Protein AF-0000000069362277 (afdb_homodimer)

Radius of gyration: 25.45 Å; Cα contacts (8 Å, |Δi|>4): 1214; chains: 2; bounding box: 56×73×60 Å

Structure (mmCIF, N/CA/C/O backbone):
data_AF-0000000069362277-model_v1
#
loop_
_entity.id
_entity.type
_entity.pdbx_description
1 polymer 'Disease resistance R13L4/SHOC-2-like LRR domain-containing protein'
#
loop_
_atom_site.group_PDB
_atom_site.id
_atom_site.type_symbol
_atom_site.label_atom_id
_atom_site.label_alt_id
_atom_site.label_comp_id
_atom_site.label_asym_id
_atom_site.label_entity_id
_atom_site.label_seq_id
_atom_site.pdbx_PDB_ins_code
_atom_site.Cartn_x
_atom_site.Cartn_y
_atom_site.Cartn_z
_atom_site.occupancy
_atom_site.B_iso_or_equiv
_atom_site.auth_seq_id
_atom_site.auth_comp_id
_atom_site.auth_asym_id
_atom_site.auth_atom_id
_atom_site.pdbx_PDB_model_num
ATOM 1 N N . MET A 1 1 ? -21.281 -2.34 22.016 1 21.88 1 MET A N 1
ATOM 2 C CA . MET A 1 1 ? -20.594 -3.521 21.5 1 21.88 1 MET A CA 1
ATOM 3 C C . MET A 1 1 ? -19.359 -3.129 20.703 1 21.88 1 MET A C 1
ATOM 5 O O . MET A 1 1 ? -19.438 -2.414 19.703 1 21.88 1 MET A O 1
ATOM 9 N N . GLY A 1 2 ? -18.25 -2.812 21.375 1 29.53 2 GLY A N 1
ATOM 10 C CA . GLY A 1 2 ? -17.141 -1.886 21.219 1 29.53 2 GLY A CA 1
ATOM 11 C C . GLY A 1 2 ? -16.266 -2.188 20.016 1 29.53 2 GLY A C 1
ATOM 12 O O . GLY A 1 2 ? -16.297 -3.297 19.484 1 29.53 2 GLY A O 1
ATOM 13 N N . LEU A 1 3 ? -16 -1.155 19.094 1 34.66 3 LEU A N 1
ATOM 14 C CA . LEU A 1 3 ? -15.125 -0.821 17.984 1 34.66 3 LEU A CA 1
ATOM 15 C C . LEU A 1 3 ? -13.859 -1.675 18.016 1 34.66 3 LEU A C 1
ATOM 17 O O . LEU A 1 3 ? -13.5 -2.223 19.062 1 34.66 3 LEU A O 1
ATOM 21 N N . ALA A 1 4 ? -13.156 -2.002 16.797 1 45.31 4 ALA A N 1
ATOM 22 C CA . ALA A 1 4 ? -11.891 -2.711 16.625 1 45.31 4 ALA A CA 1
ATOM 23 C C . ALA A 1 4 ? -10.961 -2.465 17.812 1 45.31 4 ALA A C 1
ATOM 25 O O . ALA A 1 4 ? -10.977 -1.385 18.406 1 45.31 4 ALA A O 1
ATOM 26 N N . GLY A 1 5 ? -10.734 -3.43 18.703 1 48.62 5 GLY A N 1
ATOM 27 C CA . GLY A 1 5 ? -9.781 -3.498 19.797 1 48.62 5 GLY A CA 1
ATOM 28 C C . GLY A 1 5 ? -8.578 -2.6 19.594 1 48.62 5 GLY A C 1
ATOM 29 O O . GLY A 1 5 ? -8.297 -2.168 18.484 1 48.62 5 GLY A O 1
ATOM 30 N N . PRO A 1 6 ? -8.25 -1.87 20.719 1 53.78 6 PRO A N 1
ATOM 31 C CA . PRO A 1 6 ? -7.039 -1.055 20.812 1 53.78 6 PRO A CA 1
ATOM 32 C C . PRO A 1 6 ? -5.809 -1.763 20.25 1 53.78 6 PRO A C 1
ATOM 34 O O . PRO A 1 6 ? -5.734 -2.994 20.281 1 53.78 6 PRO A O 1
ATOM 37 N N . LEU A 1 7 ? -5.242 -1.066 19.141 1 64.19 7 LEU A N 1
ATOM 38 C CA . LEU A 1 7 ? -3.854 -1.437 18.891 1 64.19 7 LEU A CA 1
ATOM 39 C C . LEU A 1 7 ? -3.127 -1.749 20.188 1 64.19 7 LEU A C 1
ATOM 41 O O . LEU A 1 7 ? -2.031 -2.314 20.172 1 64.19 7 LEU A O 1
ATOM 45 N N . ASP A 1 8 ? -3.918 -1.496 21.266 1 64.25 8 ASP A N 1
ATOM 46 C CA . ASP A 1 8 ? -3.297 -1.632 22.578 1 64.25 8 ASP A CA 1
ATOM 47 C C . ASP A 1 8 ? -2.941 -3.088 22.875 1 64.25 8 ASP A C 1
ATOM 49 O O . ASP A 1 8 ? -2.059 -3.365 23.688 1 64.25 8 ASP A O 1
ATOM 53 N N . ALA A 1 9 ? -3.598 -3.908 22.094 1 62.31 9 ALA A N 1
ATOM 54 C CA . ALA A 1 9 ? -3.357 -5.324 22.375 1 62.31 9 ALA A CA 1
ATOM 55 C C . ALA A 1 9 ? -2.078 -5.805 21.688 1 62.31 9 ALA A C 1
ATOM 57 O O . ALA A 1 9 ? -1.522 -6.84 22.062 1 62.31 9 ALA A O 1
ATOM 58 N N . LEU A 1 10 ? -1.657 -4.93 20.781 1 66.69 10 LEU A N 1
ATOM 59 C CA . LEU A 1 10 ? -0.435 -5.312 20.078 1 66.69 10 LEU A CA 1
ATOM 60 C C . LEU A 1 10 ? 0.798 -4.852 20.844 1 66.69 10 LEU A C 1
ATOM 62 O O . LEU A 1 10 ? 0.874 -3.695 21.266 1 66.69 10 LEU A O 1
ATOM 66 N N . ASP A 1 11 ? 1.56 -5.848 21.25 1 71.25 11 ASP A N 1
ATOM 67 C CA . ASP A 1 11 ? 2.844 -5.508 21.859 1 71.25 11 ASP A CA 1
ATOM 68 C C . ASP A 1 11 ? 3.898 -5.23 20.781 1 71.25 11 ASP A C 1
ATOM 70 O O . ASP A 1 11 ? 4.555 -6.156 20.297 1 71.25 11 ASP A O 1
ATOM 74 N N . PHE A 1 12 ? 4.133 -4.008 20.5 1 76.75 12 PHE A N 1
ATOM 75 C CA . PHE A 1 12 ? 5.074 -3.613 19.453 1 76.75 12 PHE A CA 1
ATOM 76 C C . PHE A 1 12 ? 6.512 -3.822 19.906 1 76.75 12 PHE A C 1
ATOM 78 O O . PHE A 1 12 ? 7.434 -3.816 19.094 1 76.75 12 PHE A O 1
ATOM 85 N N . SER A 1 13 ? 6.641 -4.129 21.203 1 73.5 13 SER A N 1
ATOM 86 C CA . SER A 1 13 ? 7.984 -4.277 21.734 1 73.5 13 SER A CA 1
ATOM 87 C C . SER A 1 13 ? 8.68 -5.504 21.156 1 73.5 13 SER A C 1
ATOM 89 O O . SER A 1 13 ? 9.914 -5.594 21.172 1 73.5 13 SER A O 1
ATOM 91 N N . THR A 1 14 ? 7.883 -6.375 20.562 1 73.81 14 THR A N 1
ATOM 92 C CA . THR A 1 14 ? 8.461 -7.598 20.016 1 73.81 14 THR A CA 1
ATOM 93 C C . THR A 1 14 ? 8.742 -7.441 18.516 1 73.81 14 THR A C 1
ATOM 95 O O . THR A 1 14 ? 9.328 -8.328 17.891 1 73.81 14 THR A O 1
ATOM 98 N N . LEU A 1 15 ? 8.438 -6.211 18.078 1 77.62 15 LEU A N 1
ATOM 99 C CA . LEU A 1 15 ? 8.539 -6 16.641 1 77.62 15 LEU A CA 1
ATOM 100 C C . LEU A 1 15 ? 9.539 -4.891 16.328 1 77.62 15 LEU A C 1
ATOM 102 O O . LEU A 1 15 ? 9.359 -4.148 15.352 1 77.62 15 LEU A O 1
ATOM 106 N N . GLY A 1 16 ? 10.531 -4.809 17.125 1 80.88 16 GLY A N 1
ATOM 107 C CA . GLY A 1 16 ? 11.484 -3.715 17.031 1 80.88 16 GLY A CA 1
ATOM 108 C C . GLY A 1 16 ? 12.258 -3.721 15.719 1 80.88 16 GLY A C 1
ATOM 109 O O . GLY A 1 16 ? 12.867 -2.713 15.352 1 80.88 16 GLY A O 1
ATOM 110 N N . SER A 1 17 ? 12.203 -4.883 14.961 1 84.25 17 SER A N 1
ATOM 111 C CA . SER A 1 17 ? 12.984 -4.977 13.734 1 84.25 17 SER A CA 1
ATOM 112 C C . SER A 1 17 ? 12.141 -4.633 12.508 1 84.25 17 SER A C 1
ATOM 114 O O . SER A 1 17 ? 12.648 -4.598 11.383 1 84.25 17 SER A O 1
ATOM 116 N N . LEU A 1 18 ? 10.898 -4.262 12.742 1 89.06 18 LEU A N 1
ATOM 117 C CA . LEU A 1 18 ? 10.023 -3.938 11.625 1 89.06 18 LEU A CA 1
ATOM 118 C C . LEU A 1 18 ? 10.508 -2.689 10.898 1 89.06 18 LEU A C 1
ATOM 120 O O . LEU A 1 18 ? 10.922 -1.719 11.531 1 89.06 18 LEU A O 1
ATOM 124 N N . LEU A 1 19 ? 10.414 -2.799 9.602 1 92.5 19 LEU A N 1
ATOM 125 C CA . LEU A 1 19 ? 10.789 -1.648 8.789 1 92.5 19 LEU A CA 1
ATOM 126 C C . LEU A 1 19 ? 9.555 -0.913 8.273 1 92.5 19 LEU A C 1
ATOM 128 O O . LEU A 1 19 ? 9.594 0.304 8.078 1 92.5 19 LEU A O 1
ATOM 132 N N . ARG A 1 20 ? 8.547 -1.72 8.094 1 93.25 20 ARG A N 1
ATOM 133 C CA . ARG A 1 20 ? 7.316 -1.14 7.566 1 93.25 20 ARG A CA 1
ATOM 134 C C . ARG A 1 20 ? 6.094 -1.71 8.273 1 93.25 20 ARG A C 1
ATOM 136 O O . ARG A 1 20 ? 6.02 -2.916 8.523 1 93.25 20 ARG A O 1
ATOM 143 N N . LEU A 1 21 ? 5.215 -0.804 8.648 1 89.75 21 LEU A N 1
ATOM 144 C CA . LEU A 1 21 ? 3.936 -1.182 9.242 1 89.75 21 LEU A CA 1
ATOM 145 C C . LEU A 1 21 ? 2.793 -0.385 8.617 1 89.75 21 LEU A C 1
ATOM 147 O O . LEU A 1 21 ? 2.756 0.843 8.727 1 89.75 21 LEU A O 1
ATOM 151 N N . ASN A 1 22 ? 1.952 -1.124 7.887 1 90.56 22 ASN A N 1
ATOM 152 C CA . ASN A 1 22 ? 0.774 -0.5 7.293 1 90.56 22 ASN A CA 1
ATOM 153 C C . ASN A 1 22 ? -0.515 -1.133 7.809 1 90.56 22 ASN A C 1
ATOM 155 O O . ASN A 1 22 ? -0.786 -2.305 7.543 1 90.56 22 ASN A O 1
ATOM 159 N N . LEU A 1 23 ? -1.2 -0.343 8.641 1 90.06 23 LEU A N 1
ATOM 160 C CA . LEU A 1 23 ? -2.486 -0.748 9.195 1 90.06 23 LEU A CA 1
ATOM 161 C C . LEU A 1 23 ? -3.602 0.172 8.711 1 90.06 23 LEU A C 1
ATOM 163 O O . LEU A 1 23 ? -4.586 0.389 9.43 1 90.06 23 LEU A O 1
ATOM 167 N N . SER A 1 24 ? -3.391 0.699 7.559 1 90.75 24 SER A N 1
ATOM 168 C CA . SER A 1 24 ? -4.383 1.628 7.023 1 90.75 24 SER A CA 1
ATOM 169 C C . SER A 1 24 ? -5.684 0.911 6.68 1 90.75 24 SER A C 1
ATOM 171 O O . SER A 1 24 ? -5.695 -0.307 6.484 1 90.75 24 SER A O 1
ATOM 173 N N . TYR A 1 25 ? -6.77 1.712 6.652 1 90.19 25 TYR A N 1
ATOM 174 C CA . TYR A 1 25 ? -8.094 1.26 6.238 1 90.19 25 TYR A CA 1
ATOM 175 C C . TYR A 1 25 ? -8.586 0.122 7.121 1 90.19 25 TYR A C 1
ATOM 177 O O . TYR A 1 25 ? -9.023 -0.915 6.625 1 90.19 25 TYR A O 1
ATOM 185 N N . ASN A 1 26 ? -8.398 0.484 8.367 1 90.69 26 ASN A N 1
ATOM 186 C CA . ASN A 1 26 ? -8.992 -0.367 9.391 1 90.69 26 ASN A CA 1
ATOM 187 C C . ASN A 1 26 ? -10.008 0.401 10.234 1 90.69 26 ASN A C 1
ATOM 189 O O . ASN A 1 26 ? -10.406 1.509 9.875 1 90.69 26 ASN A O 1
ATOM 193 N N . GLN A 1 27 ? -10.609 0.004 11.109 1 87.81 27 GLN A N 1
ATOM 194 C CA . GLN A 1 27 ? -11.555 0.622 12.039 1 87.81 27 GLN A CA 1
ATOM 195 C C . GLN A 1 27 ? -10.969 0.707 13.445 1 87.81 27 GLN A C 1
ATOM 197 O O . GLN A 1 27 ? -11.695 0.579 14.43 1 87.81 27 GLN A O 1
ATOM 202 N N . LEU A 1 28 ? -9.609 0.858 13.375 1 87.56 28 LEU A N 1
ATOM 203 C CA . LEU A 1 28 ? -8.945 0.93 14.664 1 87.56 28 LEU A CA 1
ATOM 204 C C . LEU A 1 28 ? -9.281 2.234 15.383 1 87.56 28 LEU A C 1
ATOM 206 O O . LEU A 1 28 ? -9.258 3.305 14.766 1 87.56 28 LEU A O 1
ATOM 210 N N . GLY A 1 29 ? -9.625 2.125 16.578 1 88.81 29 GLY A N 1
ATOM 211 C CA . GLY A 1 29 ? -10 3.289 17.359 1 88.81 29 GLY A CA 1
ATOM 212 C C . GLY A 1 29 ? -9.195 3.43 18.641 1 88.81 29 GLY A C 1
ATOM 213 O O . GLY A 1 29 ? -8.133 2.82 18.781 1 88.81 29 GLY A O 1
ATOM 214 N N . GLY A 1 30 ? -9.664 4.359 19.5 1 88.94 30 GLY A N 1
ATOM 215 C CA . GLY A 1 30 ? -8.984 4.594 20.766 1 88.94 30 GLY A CA 1
ATOM 216 C C . GLY A 1 30 ? -7.699 5.379 20.625 1 88.94 30 GLY A C 1
ATOM 217 O O . GLY A 1 30 ? -7.625 6.312 19.812 1 88.94 30 GLY A O 1
ATOM 218 N N . VAL A 1 31 ? -6.703 5.008 21.484 1 89.62 31 VAL A N 1
ATOM 219 C CA . VAL A 1 31 ? -5.453 5.758 21.516 1 89.62 31 VAL A CA 1
ATOM 220 C C . VAL A 1 31 ? -4.383 5.02 20.719 1 89.62 31 VAL A C 1
ATOM 222 O O . VAL A 1 31 ? -4.383 3.787 20.656 1 89.62 31 VAL A O 1
ATOM 225 N N . ILE A 1 32 ? -3.598 5.727 19.969 1 89.44 32 ILE A N 1
ATOM 226 C CA . ILE A 1 32 ? -2.385 5.117 19.422 1 89.44 32 ILE A CA 1
ATOM 227 C C . ILE A 1 32 ? -1.474 4.688 20.578 1 89.44 32 ILE A C 1
ATOM 229 O O . ILE A 1 32 ? -1.063 5.516 21.391 1 89.44 32 ILE A O 1
ATOM 233 N N . PRO A 1 33 ? -1.187 3.48 20.578 1 84.25 33 PRO A N 1
ATOM 234 C CA . PRO A 1 33 ? -0.439 3.006 21.75 1 84.25 33 PRO A CA 1
ATOM 235 C C . PRO A 1 33 ? 0.948 3.633 21.844 1 84.25 33 PRO A C 1
ATOM 237 O O . PRO A 1 33 ? 1.63 3.812 20.844 1 84.25 33 PRO A O 1
ATOM 240 N N . LEU A 1 34 ? 1.397 3.889 23.125 1 86.19 34 LEU A N 1
ATOM 241 C CA . LEU A 1 34 ? 2.703 4.492 23.375 1 86.19 34 LEU A CA 1
ATOM 242 C C . LEU A 1 34 ? 3.824 3.541 22.969 1 86.19 34 LEU A C 1
ATOM 244 O O . LEU A 1 34 ? 4.918 3.982 22.609 1 86.19 34 LEU A O 1
ATOM 248 N N . THR A 1 35 ? 3.49 2.264 22.953 1 84.62 35 THR A N 1
ATOM 249 C CA . THR A 1 35 ? 4.48 1.236 22.641 1 84.62 35 THR A CA 1
ATOM 250 C C . THR A 1 35 ? 4.867 1.28 21.172 1 84.62 35 THR A C 1
ATOM 252 O O . THR A 1 35 ? 5.82 0.614 20.75 1 84.62 35 THR A O 1
ATOM 255 N N . ILE A 1 36 ? 4.168 2.133 20.391 1 87.25 36 ILE A N 1
ATOM 256 C CA . ILE A 1 36 ? 4.5 2.264 18.969 1 87.25 36 ILE A CA 1
ATOM 257 C C . ILE A 1 36 ? 5.934 2.77 18.828 1 87.25 36 ILE A C 1
ATOM 259 O O . ILE A 1 36 ? 6.605 2.463 17.828 1 87.25 36 ILE A O 1
ATOM 263 N N . SER A 1 37 ? 6.387 3.488 19.891 1 89.81 37 SER A N 1
ATOM 264 C CA . SER A 1 37 ? 7.734 4.051 19.875 1 89.81 37 SER A CA 1
ATOM 265 C C . SER A 1 37 ? 8.789 2.955 19.969 1 89.81 37 SER A C 1
ATOM 267 O O . SER A 1 37 ? 9.977 3.203 19.719 1 89.81 37 SER A O 1
ATOM 269 N N . ALA A 1 38 ? 8.375 1.723 20.312 1 87.94 38 ALA A N 1
ATOM 270 C CA . ALA A 1 38 ? 9.297 0.589 20.375 1 87.94 38 ALA A CA 1
ATOM 271 C C . ALA A 1 38 ? 9.758 0.169 18.984 1 87.94 38 ALA A C 1
ATOM 273 O O . ALA A 1 38 ? 10.75 -0.543 18.844 1 87.94 38 ALA A O 1
ATOM 274 N N . LEU A 1 39 ? 9.039 0.604 18 1 88.81 39 LEU A N 1
ATOM 275 C CA . LEU A 1 39 ? 9.398 0.287 16.625 1 88.81 39 LEU A CA 1
ATOM 276 C C . LEU A 1 39 ? 10.492 1.226 16.125 1 88.81 39 LEU A C 1
ATOM 278 O O . LEU A 1 39 ? 10.273 1.979 15.172 1 88.81 39 LEU A O 1
ATOM 282 N N . SER A 1 40 ? 11.633 1.086 16.688 1 90.12 40 SER A N 1
ATOM 283 C CA . SER A 1 40 ? 12.703 2.062 16.547 1 90.12 40 SER A CA 1
ATOM 284 C C . SER A 1 40 ? 13.344 1.99 15.172 1 90.12 40 SER A C 1
ATOM 286 O O . SER A 1 40 ? 14.016 2.93 14.742 1 90.12 40 SER A O 1
ATOM 288 N N . ARG A 1 41 ? 13.117 0.871 14.406 1 93 41 ARG A N 1
ATOM 289 C CA . ARG A 1 41 ? 13.75 0.711 13.102 1 93 41 ARG A CA 1
ATOM 290 C C . ARG A 1 41 ? 12.766 1.022 11.977 1 93 41 ARG A C 1
ATOM 292 O O . ARG A 1 41 ? 13.125 0.951 10.797 1 93 41 ARG A O 1
ATOM 299 N N . LEU A 1 42 ? 11.586 1.427 12.391 1 94.12 42 LEU A N 1
ATOM 300 C CA . LEU A 1 42 ? 10.539 1.639 11.391 1 94.12 42 LEU A CA 1
ATOM 301 C C . LEU A 1 42 ? 10.906 2.791 10.461 1 94.12 42 LEU A C 1
ATOM 303 O O . LEU A 1 42 ? 11.312 3.859 10.922 1 94.12 42 LEU A O 1
ATOM 307 N N . VAL A 1 43 ? 10.75 2.459 9.18 1 96.69 43 VAL A N 1
ATOM 308 C CA . VAL A 1 43 ? 11.016 3.465 8.156 1 96.69 43 VAL A CA 1
ATOM 309 C C . VAL A 1 43 ? 9.688 4.043 7.648 1 96.69 43 VAL A C 1
ATOM 311 O O . VAL A 1 43 ? 9.633 5.207 7.242 1 96.69 43 VAL A O 1
ATOM 314 N N . SER A 1 44 ? 8.656 3.184 7.738 1 96.06 44 SER A N 1
ATOM 315 C CA . SER A 1 44 ? 7.344 3.592 7.238 1 96.06 44 SER A CA 1
ATOM 316 C C . SER A 1 44 ? 6.23 3.15 8.18 1 96.06 44 SER A C 1
ATOM 318 O O . SER A 1 44 ? 6.16 1.979 8.562 1 96.06 44 SER A O 1
ATOM 320 N N . LEU A 1 45 ? 5.418 4.164 8.578 1 94.56 45 LEU A N 1
ATOM 321 C CA . LEU A 1 45 ? 4.238 3.912 9.391 1 94.56 45 LEU A CA 1
ATOM 322 C C . LEU A 1 45 ? 2.994 4.531 8.758 1 94.56 45 LEU A C 1
ATOM 324 O O . LEU A 1 45 ? 2.957 5.734 8.508 1 94.56 45 LEU A O 1
ATOM 328 N N . ASP A 1 46 ? 1.982 3.621 8.484 1 94.94 46 ASP A N 1
ATOM 329 C CA . ASP A 1 46 ? 0.739 4.121 7.898 1 94.94 46 ASP A CA 1
ATOM 330 C C . ASP A 1 46 ? -0.469 3.67 8.719 1 94.94 46 ASP A C 1
ATOM 332 O O . ASP A 1 46 ? -0.81 2.484 8.734 1 94.94 46 ASP A O 1
ATOM 336 N N . LEU A 1 47 ? -1.043 4.633 9.414 1 94.12 47 LEU A N 1
ATOM 337 C CA . LEU A 1 47 ? -2.252 4.387 10.188 1 94.12 47 LEU A CA 1
ATOM 338 C C . LEU A 1 47 ? -3.441 5.137 9.602 1 94.12 47 LEU A C 1
ATOM 340 O O . LEU A 1 47 ? -4.391 5.465 10.312 1 94.12 47 LEU A O 1
ATOM 344 N N . THR A 1 48 ? -3.371 5.344 8.289 1 95.56 48 THR A N 1
ATOM 345 C CA . THR A 1 48 ? -4.367 6.141 7.582 1 95.56 48 THR A CA 1
ATOM 346 C C . THR A 1 48 ? -5.73 5.453 7.613 1 95.56 48 THR A C 1
ATOM 348 O O . THR A 1 48 ? -5.816 4.227 7.555 1 95.56 48 THR A O 1
ATOM 351 N N . SER A 1 49 ? -6.84 6.305 7.684 1 94.69 49 SER A N 1
ATOM 352 C CA . SER A 1 49 ? -8.227 5.855 7.551 1 94.69 49 SER A CA 1
ATOM 353 C C . SER A 1 49 ? -8.586 4.84 8.633 1 94.69 49 SER A C 1
ATOM 355 O O . SER A 1 49 ? -8.953 3.707 8.328 1 94.69 49 SER A O 1
ATOM 357 N N . ASN A 1 50 ? -8.438 5.332 9.859 1 93.81 50 ASN A N 1
ATOM 358 C CA . ASN A 1 50 ? -8.891 4.652 11.07 1 93.81 50 ASN A CA 1
ATOM 359 C C . ASN A 1 50 ? -9.781 5.559 11.922 1 93.81 50 ASN A C 1
ATOM 361 O O . ASN A 1 50 ? -10.445 6.453 11.391 1 93.81 50 ASN A O 1
ATOM 365 N N . ARG A 1 51 ? -9.938 5.195 13.188 1 93.81 51 ARG A N 1
ATOM 366 C CA . ARG A 1 51 ? -10.828 5.969 14.047 1 93.81 51 ARG A CA 1
ATOM 367 C C . ARG A 1 51 ? -10.117 6.41 15.32 1 93.81 51 ARG A C 1
ATOM 369 O O . ARG A 1 51 ? -10.727 6.469 16.391 1 93.81 51 ARG A O 1
ATOM 376 N N . PHE A 1 52 ? -8.773 6.621 15.219 1 93.62 52 PHE A N 1
ATOM 377 C CA . PHE A 1 52 ? -8.016 7.039 16.391 1 93.62 52 PHE A CA 1
ATOM 378 C C . PHE A 1 52 ? -8.5 8.391 16.891 1 93.62 52 PHE A C 1
ATOM 380 O O . PHE A 1 52 ? -8.742 9.305 16.109 1 93.62 52 PHE A O 1
ATOM 387 N N . THR A 1 53 ? -8.695 8.516 18.219 1 95.06 53 THR A N 1
ATOM 388 C CA . THR A 1 53 ? -9.25 9.727 18.797 1 95.06 53 THR A CA 1
ATOM 389 C C . THR A 1 53 ? -8.25 10.359 19.766 1 95.06 53 THR A C 1
ATOM 391 O O . THR A 1 53 ? -8.578 11.328 20.469 1 95.06 53 THR A O 1
ATOM 394 N N . SER A 1 54 ? -7.074 9.938 19.844 1 92.62 54 SER A N 1
ATOM 395 C CA . SER A 1 54 ? -6.086 10.398 20.812 1 92.62 54 SER A CA 1
ATOM 396 C C . SER A 1 54 ? -5.172 11.461 20.203 1 92.62 54 SER A C 1
ATOM 398 O O . SER A 1 54 ? -5.289 11.789 19.016 1 92.62 54 SER A O 1
ATOM 400 N N . LYS A 1 55 ? -4.34 12.062 21.141 1 97 55 LYS A N 1
ATOM 401 C CA . LYS A 1 55 ? -3.258 12.922 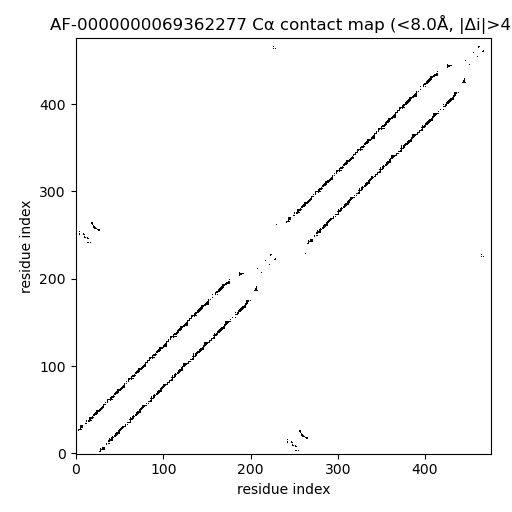20.688 1 97 55 LYS A CA 1
ATOM 402 C C . LYS A 1 55 ? -2.154 12.109 20.016 1 97 55 LYS A C 1
ATOM 404 O O . LYS A 1 55 ? -2.084 10.891 20.188 1 97 55 LYS A O 1
ATOM 409 N N . ILE A 1 56 ? -1.4 12.758 19.188 1 97.31 56 ILE A N 1
ATOM 410 C CA . ILE A 1 56 ? -0.187 12.133 18.672 1 97.31 56 ILE A CA 1
ATOM 411 C C . ILE A 1 56 ? 0.766 11.836 19.828 1 97.31 56 ILE A C 1
ATOM 413 O O . ILE A 1 56 ? 1.13 12.734 20.594 1 97.31 56 ILE A O 1
ATOM 417 N N . PRO A 1 57 ? 1.099 10.586 19.938 1 93.12 57 PRO A N 1
ATOM 418 C CA . PRO A 1 57 ? 1.988 10.258 21.062 1 93.12 57 PRO A CA 1
ATOM 419 C C . PRO A 1 57 ? 3.34 10.961 20.969 1 93.12 57 PRO A C 1
ATOM 421 O O . PRO A 1 57 ? 3.99 10.914 19.922 1 93.12 57 PRO A O 1
ATOM 424 N N . ILE A 1 58 ? 3.762 11.539 22.078 1 92.62 58 ILE A N 1
ATOM 425 C CA . ILE A 1 58 ? 5.02 12.281 22.109 1 92.62 58 ILE A CA 1
ATOM 426 C C . ILE A 1 58 ? 6.184 11.328 21.844 1 92.62 58 ILE A C 1
ATOM 428 O O . ILE A 1 58 ? 7.172 11.719 21.219 1 92.62 58 ILE A O 1
ATOM 432 N N . GLY A 1 59 ? 6.016 10.055 22.219 1 92.38 59 GLY A N 1
ATOM 433 C CA . GLY A 1 59 ? 7.047 9.039 22.031 1 92.38 59 GLY A CA 1
ATOM 434 C C . GLY A 1 59 ? 7.359 8.773 20.578 1 92.38 59 GLY A C 1
ATOM 435 O O . GLY A 1 59 ? 8.43 8.266 20.25 1 92.38 59 GLY A O 1
ATOM 436 N N . MET A 1 60 ? 6.508 9.148 19.656 1 94.25 60 MET A N 1
ATOM 437 C CA . MET A 1 60 ? 6.75 8.953 18.234 1 94.25 60 MET A CA 1
ATOM 438 C C . MET A 1 60 ? 7.992 9.719 17.781 1 94.25 60 MET A C 1
ATOM 440 O O . MET A 1 60 ? 8.625 9.344 16.797 1 94.25 60 MET A O 1
ATOM 444 N N . SER A 1 61 ? 8.32 10.742 18.578 1 96 61 SER A N 1
ATOM 445 C CA . SER A 1 61 ? 9.469 11.578 18.266 1 96 61 SER A CA 1
ATOM 446 C C . SER A 1 61 ? 10.773 10.805 18.406 1 96 61 SER A C 1
ATOM 448 O O . SER A 1 61 ? 11.828 11.258 17.953 1 96 61 SER A O 1
ATOM 450 N N . SER A 1 62 ? 10.734 9.594 19.031 1 95.12 62 SER A N 1
ATOM 451 C CA . SER A 1 62 ? 11.93 8.781 19.219 1 95.12 62 SER A CA 1
ATOM 452 C C . SER A 1 62 ? 12.148 7.828 18.047 1 95.12 62 SER A C 1
ATOM 454 O O . SER A 1 62 ? 13.188 7.172 17.953 1 95.12 62 SER A O 1
ATOM 456 N N . MET A 1 63 ? 11.211 7.762 17.141 1 96.31 63 MET A N 1
ATOM 457 C CA . MET A 1 63 ? 11.305 6.859 16 1 96.31 63 MET A CA 1
ATOM 458 C C . MET A 1 63 ? 12.109 7.5 14.867 1 96.31 63 MET A C 1
ATOM 460 O O . MET A 1 63 ? 11.57 7.742 13.789 1 96.31 63 MET A O 1
ATOM 464 N N . LYS A 1 64 ? 13.383 7.562 15.086 1 96.5 64 LYS A N 1
ATOM 465 C CA . LYS A 1 64 ? 14.258 8.453 14.328 1 96.5 64 LYS A CA 1
ATOM 466 C C . LYS A 1 64 ? 14.469 7.93 12.906 1 96.5 64 LYS A C 1
ATOM 468 O O . LYS A 1 64 ? 14.914 8.672 12.031 1 96.5 64 LYS A O 1
ATOM 473 N N . GLU A 1 65 ? 14.117 6.664 12.617 1 96.81 65 GLU A N 1
ATOM 474 C CA . GLU A 1 65 ? 14.359 6.094 11.289 1 96.81 65 GLU A CA 1
ATOM 475 C C . GLU A 1 65 ? 13.172 6.34 10.359 1 96.81 65 GLU A C 1
ATOM 477 O O . GLU A 1 65 ? 13.258 6.078 9.164 1 96.81 65 GLU A O 1
ATOM 482 N N . LEU A 1 66 ? 12.086 6.914 10.875 1 97.44 66 LEU A N 1
ATOM 483 C CA . LEU A 1 66 ? 10.875 7.109 10.078 1 97.44 66 LEU A CA 1
ATOM 484 C C . LEU A 1 66 ? 11.148 8.055 8.914 1 97.44 66 LEU A C 1
ATOM 486 O O . LEU A 1 66 ? 11.672 9.156 9.117 1 97.44 66 LEU A O 1
ATOM 490 N N . GLN A 1 67 ? 10.852 7.547 7.777 1 97.5 67 GLN A N 1
ATOM 491 C CA . GLN A 1 67 ? 10.898 8.375 6.578 1 97.5 67 GLN A CA 1
ATOM 492 C C . GLN A 1 67 ? 9.492 8.734 6.102 1 97.5 67 GLN A C 1
ATOM 494 O O . GLN A 1 67 ? 9.281 9.812 5.547 1 97.5 67 GLN A O 1
ATOM 499 N N . PHE A 1 68 ? 8.57 7.816 6.336 1 97 68 PHE A N 1
ATOM 500 C CA . PHE A 1 68 ? 7.188 8.008 5.922 1 97 68 PHE A CA 1
ATOM 501 C C . PHE A 1 68 ? 6.238 7.824 7.102 1 97 68 PHE A C 1
ATOM 503 O O . PHE A 1 68 ? 6.184 6.75 7.695 1 97 68 PHE A O 1
ATOM 510 N N . LEU A 1 69 ? 5.527 8.906 7.445 1 97.56 69 LEU A N 1
ATOM 511 C CA . LEU A 1 69 ? 4.547 8.852 8.523 1 97.56 69 LEU A CA 1
ATOM 512 C C . LEU A 1 69 ? 3.195 9.383 8.055 1 97.56 69 LEU A C 1
ATOM 514 O O . LEU A 1 69 ? 3.09 10.539 7.621 1 97.56 69 LEU A O 1
ATOM 518 N N . SER A 1 70 ? 2.162 8.453 8.07 1 98 70 SER A N 1
ATOM 519 C CA . SER A 1 70 ? 0.817 8.891 7.707 1 98 70 SER A CA 1
ATOM 520 C C . SER A 1 70 ? -0.191 8.539 8.797 1 98 70 SER A C 1
ATOM 522 O O . SER A 1 70 ? -0.303 7.379 9.195 1 98 70 SER A O 1
ATOM 524 N N . LEU A 1 71 ? -0.837 9.555 9.297 1 97.81 71 LEU A N 1
ATOM 525 C CA . LEU A 1 71 ? -1.929 9.406 10.258 1 97.81 71 LEU A CA 1
ATOM 526 C C . LEU A 1 71 ? -3.215 10.023 9.711 1 97.81 71 LEU A C 1
ATOM 528 O O . LEU A 1 71 ? -4.09 10.43 10.477 1 97.81 71 LEU A O 1
ATOM 532 N N . CYS A 1 72 ? -3.383 10.031 8.391 1 97.44 72 CYS A N 1
ATOM 533 C CA . CYS A 1 72 ? -4.48 10.734 7.734 1 97.44 72 CYS A CA 1
ATOM 534 C C . CYS A 1 72 ? -5.816 10.062 8.039 1 97.44 72 CYS A C 1
ATOM 536 O O . CYS A 1 72 ? -5.867 8.859 8.297 1 97.44 72 CYS A O 1
ATOM 538 N N . ARG A 1 73 ? -6.902 10.906 8 1 97.81 73 ARG A N 1
ATOM 539 C CA . ARG A 1 73 ? -8.281 10.43 8.047 1 97.81 73 ARG A CA 1
ATOM 540 C C . ARG A 1 73 ? -8.523 9.602 9.305 1 97.81 73 ARG A C 1
ATOM 542 O O . ARG A 1 73 ? -8.906 8.43 9.227 1 97.81 73 ARG A O 1
ATOM 549 N N . ASN A 1 74 ? -8.234 10.312 10.375 1 97.81 74 ASN A N 1
ATOM 550 C CA . ASN A 1 74 ? -8.57 9.859 11.719 1 97.81 74 ASN A CA 1
ATOM 551 C C . ASN A 1 74 ? -9.336 10.922 12.5 1 97.81 74 ASN A C 1
ATOM 553 O O . ASN A 1 74 ? -10.016 11.766 11.906 1 97.81 74 ASN A O 1
ATOM 557 N N . GLN A 1 75 ? -9.453 10.734 13.773 1 98.06 75 GLN A N 1
ATOM 558 C CA . GLN A 1 75 ? -10.055 11.727 14.656 1 98.06 75 GLN A CA 1
ATOM 559 C C . GLN A 1 75 ? -9.047 12.203 15.703 1 98.06 75 GLN A C 1
ATOM 561 O O . GLN A 1 75 ? -9.398 12.359 16.875 1 98.06 75 GLN A O 1
ATOM 566 N N . ILE A 1 76 ? -7.82 12.297 15.227 1 98.12 76 ILE A N 1
ATOM 567 C CA . ILE A 1 76 ? -6.734 12.664 16.141 1 98.12 76 ILE A CA 1
ATOM 568 C C . ILE A 1 76 ? -6.914 14.109 16.594 1 98.12 76 ILE A C 1
ATOM 570 O O . ILE A 1 76 ? -7.254 14.984 15.805 1 98.12 76 ILE A O 1
ATOM 574 N N . VAL A 1 77 ? -6.719 14.312 17.906 1 98.44 77 VAL A N 1
ATOM 575 C CA . VAL A 1 77 ? -6.938 15.617 18.516 1 98.44 77 VAL A CA 1
ATOM 576 C C . VAL A 1 77 ? -5.617 16.156 19.062 1 98.44 77 VAL A C 1
ATOM 578 O O . VAL A 1 77 ? -4.59 15.492 19 1 98.44 77 VAL A O 1
ATOM 581 N N . GLY A 1 78 ? -5.68 17.391 19.562 1 98.31 78 GLY A N 1
ATOM 582 C CA . GLY A 1 78 ? -4.52 18.016 20.188 1 98.31 78 GLY A CA 1
ATOM 583 C C . GLY A 1 78 ? -3.605 18.703 19.188 1 98.31 78 GLY A C 1
ATOM 584 O O . GLY A 1 78 ? -4.004 18.969 18.047 1 98.31 78 GLY A O 1
ATOM 585 N N . ALA A 1 79 ? -2.412 19.047 19.688 1 98.56 79 ALA A N 1
ATOM 586 C CA . ALA A 1 79 ? -1.443 19.797 18.891 1 98.56 79 ALA A CA 1
ATOM 587 C C . ALA A 1 79 ? -0.497 18.844 18.156 1 98.56 79 ALA A C 1
ATOM 589 O O . ALA A 1 79 ? -0.341 17.688 18.531 1 98.56 79 ALA A O 1
ATOM 590 N N . ILE A 1 80 ? 0.034 19.297 17.062 1 98.62 80 ILE A N 1
ATOM 591 C CA . ILE A 1 80 ? 1.22 18.641 16.516 1 98.62 80 ILE A CA 1
ATOM 592 C C . ILE A 1 80 ? 2.396 18.828 17.469 1 98.62 80 ILE A C 1
ATOM 594 O O . ILE A 1 80 ? 2.812 19.953 17.75 1 98.62 80 ILE A O 1
ATOM 598 N N . PRO A 1 81 ? 2.883 17.734 17.953 1 97.88 81 PRO A N 1
ATOM 599 C CA . PRO A 1 81 ? 3.988 17.906 18.906 1 97.88 81 PRO A CA 1
ATOM 600 C C . PRO A 1 81 ? 5.234 18.5 18.266 1 97.88 81 PRO A C 1
ATOM 602 O O . PRO A 1 81 ? 5.727 17.984 17.25 1 97.88 81 PRO A O 1
ATOM 605 N N . PRO A 1 82 ? 5.789 19.609 18.859 1 98.19 82 PRO A N 1
ATOM 606 C CA . PRO A 1 82 ? 7.02 20.172 18.312 1 98.19 82 PRO A CA 1
ATOM 607 C C . PRO A 1 82 ? 8.156 19.156 18.234 1 98.19 82 PRO A C 1
ATOM 609 O O . PRO A 1 82 ? 9.008 19.25 17.344 1 98.19 82 PRO A O 1
ATOM 612 N N . SER A 1 83 ? 8.086 18.156 19.078 1 97.69 83 SER A N 1
ATOM 613 C CA . SER A 1 83 ? 9.133 17.141 19.141 1 97.69 83 SER A CA 1
ATOM 614 C C . SER A 1 83 ? 9.125 16.266 17.891 1 97.69 83 SER A C 1
ATOM 616 O O . SER A 1 83 ? 10.094 15.539 17.625 1 97.69 83 SER A O 1
ATOM 618 N N . LEU A 1 84 ? 8.07 16.297 17.047 1 97.62 84 LE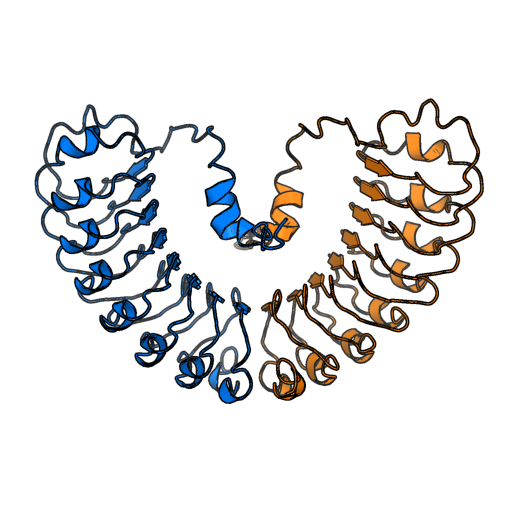U A N 1
ATOM 619 C CA . LEU A 1 84 ? 8.07 15.562 15.781 1 97.62 84 LEU A CA 1
ATOM 620 C C . LEU A 1 84 ? 9.203 16.047 14.875 1 97.62 84 LEU A C 1
ATOM 622 O O . LEU A 1 84 ? 9.633 15.32 13.977 1 97.62 84 LEU A O 1
ATOM 626 N N . SER A 1 85 ? 9.664 17.25 15.211 1 97.94 85 SER A N 1
ATOM 627 C CA . SER A 1 85 ? 10.773 17.828 14.453 1 97.94 85 SER A CA 1
ATOM 628 C C . SER A 1 85 ? 12.062 17.047 14.688 1 97.94 85 SER A C 1
ATOM 630 O O . SER A 1 85 ? 13.047 17.25 13.977 1 97.94 85 SER A O 1
ATOM 632 N N . ASN A 1 86 ? 12.07 16.141 15.656 1 97.38 86 ASN A N 1
ATOM 633 C CA . ASN A 1 86 ? 13.219 15.273 15.922 1 97.38 86 ASN A CA 1
ATOM 634 C C . ASN A 1 86 ? 13.344 14.164 14.883 1 97.38 86 ASN A C 1
ATOM 636 O O . ASN A 1 86 ? 14.383 13.516 14.781 1 97.38 86 ASN A O 1
ATOM 640 N N . LEU A 1 87 ? 12.305 13.93 14.156 1 98.19 87 LEU A N 1
ATOM 641 C CA . LEU A 1 87 ? 12.336 12.906 13.109 1 98.19 87 LEU A CA 1
ATOM 642 C C . LEU A 1 87 ? 12.984 13.445 11.844 1 98.19 87 LEU A C 1
ATOM 644 O O . LEU A 1 87 ? 12.328 13.57 10.805 1 98.19 87 LEU A O 1
ATOM 648 N N . THR A 1 88 ? 14.273 13.586 11.898 1 97.94 88 THR A N 1
ATOM 649 C CA . THR A 1 88 ? 14.992 14.328 10.875 1 97.94 88 THR A CA 1
ATOM 650 C C . THR A 1 88 ? 15.109 13.516 9.586 1 97.94 88 THR A C 1
ATOM 652 O O . THR A 1 88 ? 15.477 14.055 8.539 1 97.94 88 THR A O 1
ATOM 655 N N . SER A 1 89 ? 14.695 12.258 9.625 1 97.94 89 SER A N 1
ATOM 656 C CA . SER A 1 89 ? 14.742 11.422 8.43 1 97.94 89 SER A CA 1
ATOM 657 C C . SER A 1 89 ? 13.43 11.508 7.648 1 97.94 89 SER A C 1
ATOM 659 O O . SER A 1 89 ? 13.328 10.984 6.539 1 97.94 89 SER A O 1
ATOM 661 N N . LEU A 1 90 ? 12.438 12.227 8.156 1 97.88 90 LEU A N 1
ATOM 662 C CA . LEU A 1 90 ? 11.125 12.266 7.52 1 97.88 90 LEU A CA 1
ATOM 663 C C . LEU A 1 90 ? 11.219 12.875 6.125 1 97.88 90 LEU A C 1
ATOM 665 O O . LEU A 1 90 ? 11.805 13.945 5.949 1 97.88 90 LEU A O 1
ATOM 669 N N . VAL A 1 91 ? 10.695 12.109 5.266 1 97.69 91 VAL A N 1
ATOM 670 C CA . VAL A 1 91 ? 10.578 12.555 3.881 1 97.69 91 VAL A CA 1
ATOM 671 C C . VAL A 1 91 ? 9.133 12.945 3.59 1 97.69 91 VAL A C 1
ATOM 673 O O . VAL A 1 91 ? 8.875 13.867 2.805 1 97.69 91 VAL A O 1
ATOM 676 N N . SER A 1 92 ? 8.203 12.258 4.234 1 97.88 92 SER A N 1
ATOM 677 C CA . SER A 1 92 ? 6.773 12.5 4.062 1 97.88 92 SER A CA 1
ATOM 678 C C . SER A 1 92 ? 6.043 12.492 5.402 1 97.88 92 SER A C 1
ATOM 680 O O . SER A 1 92 ? 6.195 11.555 6.188 1 97.88 92 SER A O 1
ATOM 682 N N . LEU A 1 93 ? 5.309 13.562 5.656 1 98.12 93 LEU A N 1
ATOM 683 C CA . LEU A 1 93 ? 4.465 13.695 6.836 1 98.12 93 LEU A CA 1
ATOM 684 C C . LEU A 1 93 ? 3.037 14.07 6.449 1 98.12 93 LEU A C 1
ATOM 686 O O . LEU A 1 93 ? 2.799 15.156 5.922 1 98.12 93 LEU A O 1
ATOM 690 N N . SER A 1 94 ? 2.1 13.125 6.672 1 98.25 94 SER A N 1
ATOM 691 C CA . SER A 1 94 ? 0.704 13.375 6.332 1 98.25 94 SER A CA 1
ATOM 692 C C . SER A 1 94 ? -0.199 13.234 7.551 1 98.25 94 SER A C 1
ATOM 694 O O . SER A 1 94 ? -0.316 12.141 8.117 1 98.25 94 SER A O 1
ATOM 696 N N . LEU A 1 95 ? -0.75 14.336 7.969 1 98.62 95 LEU A N 1
ATOM 697 C CA . LEU A 1 95 ? -1.67 14.398 9.102 1 98.62 95 LEU A CA 1
ATOM 698 C C . LEU A 1 95 ? -3.029 14.938 8.664 1 98.62 95 LEU A C 1
ATOM 700 O O . LEU A 1 95 ? -3.793 15.445 9.492 1 98.62 95 LEU A O 1
ATOM 704 N N . LYS A 1 96 ? -3.258 14.766 7.387 1 98.5 96 LYS A N 1
ATOM 705 C CA . LYS A 1 96 ? -4.449 15.352 6.777 1 98.5 96 LYS A CA 1
ATOM 706 C C . LYS A 1 96 ? -5.719 14.734 7.363 1 98.5 96 LYS A C 1
ATOM 708 O O . LYS A 1 96 ? -5.77 13.539 7.633 1 98.5 96 LYS A O 1
ATOM 713 N N . ASP A 1 97 ? -6.82 15.547 7.477 1 98.5 97 ASP A N 1
ATOM 714 C CA . ASP A 1 97 ? -8.164 15.102 7.809 1 98.5 97 ASP A CA 1
ATOM 715 C C . ASP A 1 97 ? -8.211 14.477 9.203 1 98.5 97 ASP A C 1
ATOM 717 O O . ASP A 1 97 ? -8.5 13.289 9.352 1 98.5 97 ASP A O 1
ATOM 721 N N . ASN A 1 98 ? -7.855 15.344 10.203 1 98.75 98 ASN A N 1
ATOM 722 C CA . ASN A 1 98 ? -7.969 15.094 11.633 1 98.75 98 ASN A CA 1
ATOM 723 C C . ASN A 1 98 ? -8.625 16.266 12.359 1 98.75 98 ASN A C 1
ATOM 725 O O . ASN A 1 98 ? -9.375 17.031 11.758 1 98.75 98 ASN A O 1
ATOM 729 N N . LYS A 1 99 ? -8.508 16.281 13.656 1 98.75 99 LYS A N 1
ATOM 730 C CA . LYS A 1 99 ? -9.039 17.375 14.461 1 98.75 99 LYS A CA 1
ATOM 731 C C . LYS A 1 99 ? -7.918 18.094 15.211 1 98.75 99 LYS A C 1
ATOM 733 O O . LYS A 1 99 ? -8.086 18.484 16.375 1 98.75 99 LYS A O 1
ATOM 738 N N . LEU A 1 100 ? -6.797 18.156 14.562 1 98.81 100 LEU A N 1
ATOM 739 C CA . LEU A 1 100 ? -5.645 18.797 15.188 1 98.81 100 LEU A CA 1
ATOM 740 C C . LEU A 1 100 ? -5.898 20.281 15.414 1 98.81 100 LEU A C 1
ATOM 742 O O . LEU A 1 100 ? -6.504 20.953 14.562 1 98.81 100 LEU A O 1
ATOM 746 N N . THR A 1 101 ? -5.43 20.734 16.562 1 98.69 101 THR A N 1
ATOM 747 C CA . THR A 1 101 ? -5.602 22.125 16.953 1 98.69 101 THR A CA 1
ATOM 748 C C . THR A 1 101 ? -4.254 22.781 17.25 1 98.69 101 THR A C 1
ATOM 750 O O . THR A 1 101 ? -3.205 22.188 16.984 1 98.69 101 THR A O 1
ATOM 753 N N . SER A 1 102 ? -4.309 24 17.734 1 98.38 102 SER A N 1
ATOM 754 C CA . SER A 1 102 ? -3.139 24.781 18.094 1 98.38 102 SER A CA 1
ATOM 755 C C . SER A 1 102 ? -2.385 25.25 16.844 1 98.38 102 SER A C 1
ATOM 757 O O . SER A 1 102 ? -2.934 25.234 15.742 1 98.38 102 SER A O 1
ATOM 759 N N . VAL A 1 103 ? -1.166 25.844 17.047 1 98.81 103 VAL A N 1
ATOM 760 C CA . VAL A 1 103 ? -0.399 26.453 15.977 1 98.81 103 VAL A CA 1
ATOM 761 C C . VAL A 1 103 ? 0.468 25.406 15.281 1 98.81 103 VAL A C 1
ATOM 763 O O . VAL A 1 103 ? 0.701 24.328 15.828 1 98.81 103 VAL A O 1
ATOM 766 N N . ILE A 1 104 ? 0.827 25.656 14.062 1 98.88 104 ILE A N 1
ATOM 767 C CA . ILE A 1 104 ? 1.867 24.875 13.406 1 98.88 104 ILE A CA 1
ATOM 768 C C . ILE A 1 104 ? 3.203 25.094 14.109 1 98.88 104 ILE A C 1
ATOM 770 O O . ILE A 1 104 ? 3.691 26.219 14.18 1 98.88 104 ILE A O 1
ATOM 774 N N . PRO A 1 105 ? 3.77 24.016 14.602 1 98.56 105 PRO A N 1
ATOM 775 C CA . PRO A 1 105 ? 5.039 24.234 15.305 1 98.56 105 PRO A CA 1
ATOM 776 C C . PRO A 1 105 ? 6.141 24.766 14.383 1 98.56 105 PRO A C 1
ATOM 778 O O . PRO A 1 105 ? 6.414 24.172 13.336 1 98.56 105 PRO A O 1
ATOM 781 N N . LYS A 1 106 ? 6.789 25.859 14.805 1 98.5 106 LYS A N 1
ATOM 782 C CA . LYS A 1 106 ? 7.883 26.422 14.016 1 98.5 106 LYS A CA 1
ATOM 783 C C . LYS A 1 106 ? 9.031 25.438 13.883 1 98.5 106 LYS A C 1
ATOM 785 O O . LYS A 1 106 ? 9.805 25.5 12.922 1 98.5 106 LYS A O 1
ATOM 790 N N . GLU A 1 107 ? 9.125 24.469 14.812 1 98.69 107 GLU A N 1
ATOM 791 C CA . GLU A 1 107 ? 10.188 23.469 14.852 1 98.69 107 GLU A CA 1
ATOM 792 C C . GLU A 1 107 ? 10.117 22.547 13.633 1 98.69 107 GLU A C 1
ATOM 794 O O . GLU A 1 107 ? 11.117 21.922 13.266 1 98.69 107 GLU A O 1
ATOM 799 N N . LEU A 1 108 ? 8.945 22.453 12.961 1 98.56 108 LEU A N 1
ATOM 800 C CA . LEU A 1 108 ? 8.828 21.609 11.773 1 98.56 108 LEU A CA 1
ATOM 801 C C . LEU A 1 108 ? 9.805 22.078 10.695 1 98.56 108 LEU A C 1
ATOM 803 O O . LEU A 1 108 ? 10.172 21.297 9.805 1 98.56 108 LEU A O 1
ATOM 807 N N . GLY A 1 109 ? 10.242 23.328 10.805 1 98.62 109 GLY A N 1
ATOM 808 C CA . GLY A 1 109 ? 11.211 23.875 9.875 1 98.62 109 GLY A CA 1
ATOM 809 C C . GLY A 1 109 ? 12.555 23.172 9.945 1 98.62 109 GLY A C 1
ATOM 810 O O . GLY A 1 109 ? 13.406 23.359 9.07 1 98.62 109 GLY A O 1
ATOM 811 N N . ARG A 1 110 ? 12.758 22.297 10.906 1 98.31 110 ARG A N 1
ATOM 812 C CA . ARG A 1 110 ? 14.016 21.562 11.078 1 98.31 110 ARG A CA 1
ATOM 813 C C . ARG A 1 110 ? 14.023 20.281 10.25 1 98.31 110 ARG A C 1
ATOM 815 O O . ARG A 1 110 ? 15.062 19.625 10.133 1 98.31 110 ARG A O 1
ATOM 822 N N . LEU A 1 111 ? 12.906 19.906 9.695 1 98.5 111 LEU A N 1
ATOM 823 C CA . LEU A 1 111 ? 12.82 18.672 8.922 1 98.5 111 LEU A CA 1
ATOM 824 C C . LEU A 1 111 ? 13.32 18.891 7.5 1 98.5 111 LEU A C 1
ATOM 826 O O . LEU A 1 111 ? 12.555 18.797 6.543 1 98.5 111 LEU A O 1
ATOM 830 N N . HIS A 1 112 ? 14.641 18.953 7.352 1 97.94 112 HIS A N 1
ATOM 831 C CA . HIS A 1 112 ? 15.273 19.438 6.129 1 97.94 112 HIS A CA 1
ATOM 832 C C . HIS A 1 112 ? 15.117 18.422 4.996 1 97.94 112 HIS A C 1
ATOM 834 O O . HIS A 1 112 ? 15.289 18.781 3.826 1 97.94 112 HIS A O 1
ATOM 840 N N . LYS A 1 113 ? 14.766 17.172 5.336 1 97.88 113 LYS A N 1
ATOM 841 C CA . LYS A 1 113 ? 14.617 16.156 4.301 1 97.88 113 LYS A CA 1
ATOM 842 C C . LYS A 1 113 ? 13.172 16.062 3.814 1 97.88 113 LYS A C 1
ATOM 844 O O . LYS A 1 113 ? 12.875 15.336 2.867 1 97.88 113 LYS A O 1
ATOM 849 N N . LEU A 1 114 ? 12.281 16.812 4.418 1 97.81 114 LEU A N 1
ATOM 850 C CA . LEU A 1 114 ? 10.859 16.703 4.129 1 97.81 114 LEU A CA 1
ATOM 851 C C . LEU A 1 114 ? 10.555 17.156 2.703 1 97.81 114 LEU A C 1
ATOM 853 O O . LEU A 1 114 ? 10.961 18.234 2.289 1 97.81 114 LEU A O 1
ATOM 857 N N . MET A 1 115 ? 9.891 16.266 1.987 1 96.88 115 MET A N 1
ATOM 858 C CA . MET A 1 115 ? 9.508 16.562 0.607 1 96.88 115 MET A CA 1
ATOM 859 C C . MET A 1 115 ? 8 16.719 0.483 1 96.88 115 MET A C 1
ATOM 861 O O . MET A 1 115 ? 7.512 17.359 -0.455 1 96.88 115 MET A O 1
ATOM 865 N N . TYR A 1 116 ? 7.305 16.141 1.389 1 97 116 TYR A N 1
ATOM 866 C CA . TYR A 1 116 ? 5.844 16.125 1.365 1 97 116 TYR A CA 1
ATOM 867 C C . TYR A 1 116 ? 5.273 16.438 2.744 1 97 116 TYR A C 1
ATOM 869 O O . TYR A 1 116 ? 5.547 15.719 3.711 1 97 116 TYR A O 1
ATOM 877 N N . LEU A 1 117 ? 4.512 17.516 2.852 1 98.12 117 LEU A N 1
ATOM 878 C CA . LEU A 1 117 ? 3.842 17.906 4.09 1 98.12 117 LEU A CA 1
ATOM 879 C C . LEU A 1 117 ? 2.367 18.203 3.842 1 98.12 117 LEU A C 1
ATOM 881 O O . LEU A 1 117 ? 2.031 19.156 3.145 1 98.12 117 LEU A O 1
ATOM 885 N N . ASP A 1 118 ? 1.528 17.328 4.391 1 98.44 118 ASP A N 1
ATOM 886 C CA . ASP A 1 118 ? 0.088 17.547 4.285 1 98.44 118 ASP A CA 1
ATOM 887 C C . ASP A 1 118 ? -0.565 17.578 5.664 1 98.44 118 ASP A C 1
ATOM 889 O O . ASP A 1 118 ? -0.693 16.547 6.324 1 98.44 118 ASP A O 1
ATOM 893 N N . ILE A 1 119 ? -0.919 18.766 6.078 1 98.75 119 ILE A N 1
ATOM 894 C CA . ILE A 1 119 ? -1.615 18.938 7.348 1 98.75 119 ILE A CA 1
ATOM 895 C C . ILE A 1 119 ? -2.953 19.641 7.113 1 98.75 119 ILE A C 1
ATOM 897 O O . ILE A 1 119 ? -3.432 20.375 7.977 1 98.75 119 ILE A O 1
ATOM 901 N N . GLY A 1 120 ? -3.516 19.359 5.895 1 98.62 120 GLY A N 1
ATOM 902 C CA . GLY A 1 120 ? -4.789 19.969 5.547 1 98.62 120 GLY A CA 1
ATOM 903 C C . GLY A 1 120 ? -5.965 19.359 6.273 1 98.62 120 GLY A C 1
ATOM 904 O O . GLY A 1 120 ? -5.84 18.281 6.863 1 98.62 120 GLY A O 1
ATOM 905 N N . VAL A 1 121 ? -7.0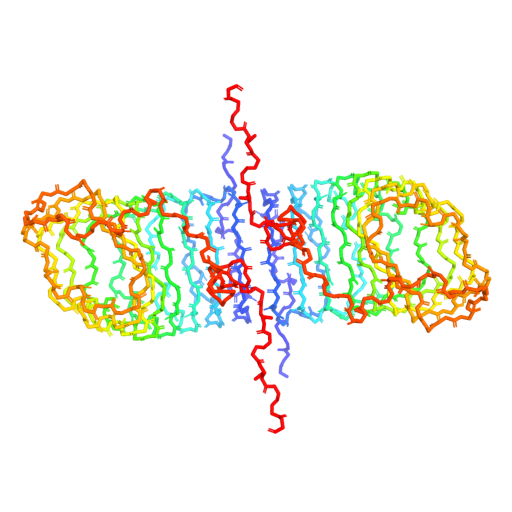59 20.031 6.266 1 98.62 121 VAL A N 1
ATOM 906 C CA . VAL A 1 121 ? -8.336 19.609 6.828 1 98.62 121 VAL A CA 1
ATOM 907 C C . VAL A 1 121 ? -8.164 19.297 8.312 1 98.62 121 VAL A C 1
ATOM 909 O O . VAL A 1 121 ? -8.352 18.141 8.727 1 98.62 121 VAL A O 1
ATOM 912 N N . ASN A 1 122 ? -7.773 20.297 9.07 1 98.81 122 ASN A N 1
ATOM 913 C CA . ASN A 1 122 ? -7.672 20.297 10.523 1 98.81 122 ASN A CA 1
ATOM 914 C C . ASN A 1 122 ? -8.242 21.578 11.133 1 98.81 122 ASN A C 1
ATOM 916 O O . ASN A 1 122 ? -9.133 22.188 10.547 1 98.81 122 ASN A O 1
ATOM 920 N N . ARG A 1 123 ? -7.906 21.828 12.359 1 98.81 123 ARG A N 1
ATOM 921 C CA . ARG A 1 123 ? -8.32 23.062 13.039 1 98.81 123 ARG A CA 1
ATOM 922 C C . ARG A 1 123 ? -7.117 23.844 13.539 1 98.81 123 ARG A C 1
ATOM 924 O O . ARG A 1 123 ? -7.137 24.391 14.641 1 98.81 123 ARG A O 1
ATOM 931 N N . LEU A 1 124 ? -6.094 23.719 12.758 1 98.88 124 LEU A N 1
ATOM 932 C CA . LEU A 1 124 ? -4.883 24.438 13.141 1 98.88 124 LEU A CA 1
ATOM 933 C C . LEU A 1 124 ? -5.098 25.953 13.078 1 98.88 124 LEU A C 1
ATOM 935 O O . LEU A 1 124 ? -5.812 26.438 12.203 1 98.88 124 LEU A O 1
ATOM 939 N N . SER A 1 125 ? -4.492 26.625 13.977 1 98.75 125 SER A N 1
ATOM 940 C CA . SER A 1 125 ? -4.648 28.062 14.109 1 98.75 125 SER A CA 1
ATOM 941 C C . SER A 1 125 ? -3.297 28.781 14.07 1 98.75 125 SER A C 1
ATOM 943 O O . SER A 1 125 ? -2.268 28.156 13.812 1 98.75 125 SER A O 1
ATOM 945 N N . GLY A 1 126 ? -3.346 30.078 14.258 1 98.44 126 GLY A N 1
ATOM 946 C CA . GLY A 1 126 ? -2.119 30.859 14.242 1 98.44 126 GLY A CA 1
ATOM 947 C C . GLY A 1 126 ? -1.583 31.109 12.844 1 98.44 126 GLY A C 1
ATOM 948 O O . GLY A 1 126 ? -2.273 30.859 11.859 1 98.44 126 GLY A O 1
ATOM 949 N N . SER A 1 127 ? -0.354 31.719 12.781 1 98.25 127 SER A N 1
ATOM 950 C CA . SER A 1 127 ? 0.277 32.094 11.516 1 98.25 127 SER A CA 1
ATOM 951 C C . SER A 1 127 ? 1.046 30.906 10.93 1 98.25 127 SER A C 1
ATOM 953 O O . SER A 1 127 ? 1.41 29.969 11.648 1 98.25 127 SER A O 1
ATOM 955 N N . ILE A 1 128 ? 1.221 30.953 9.617 1 98.19 128 ILE A N 1
ATOM 956 C CA . ILE A 1 128 ? 2.172 30.047 8.992 1 98.19 128 ILE A CA 1
ATOM 957 C C . ILE A 1 128 ? 3.59 30.375 9.438 1 98.19 128 ILE A C 1
ATOM 959 O O . ILE A 1 128 ? 4.062 31.5 9.234 1 98.19 128 ILE A O 1
ATOM 963 N N . PRO A 1 129 ? 4.23 29.391 10.047 1 98.38 129 PRO A N 1
ATOM 964 C CA . PRO A 1 129 ? 5.578 29.719 10.523 1 98.38 129 PRO A CA 1
ATOM 965 C C . PRO A 1 129 ? 6.547 30.031 9.383 1 98.38 129 PRO A C 1
ATOM 967 O O . PRO A 1 129 ? 6.586 29.297 8.391 1 98.38 129 PRO A O 1
ATOM 970 N N . PHE A 1 130 ? 7.398 31.078 9.547 1 96.88 130 PHE A N 1
ATOM 971 C CA . PHE A 1 130 ? 8.383 31.438 8.523 1 96.88 130 PHE A CA 1
ATOM 972 C C . PHE A 1 130 ? 9.414 30.328 8.359 1 96.88 130 PHE A C 1
ATOM 974 O O . PHE A 1 130 ? 9.992 30.172 7.285 1 96.88 130 PHE A O 1
ATOM 981 N N . SER A 1 131 ? 9.539 29.516 9.422 1 98.5 131 SER A N 1
ATOM 982 C CA . SER A 1 131 ? 10.547 28.453 9.422 1 98.5 131 SER A CA 1
ATOM 983 C C . SER A 1 131 ? 10.211 27.391 8.398 1 98.5 131 SER A C 1
ATOM 985 O O . SER A 1 131 ? 11.07 26.578 8.031 1 98.5 131 SER A O 1
ATOM 987 N N . LEU A 1 132 ? 8.922 27.281 7.934 1 98.12 132 LEU A N 1
ATOM 988 C CA . LEU A 1 132 ? 8.586 26.328 6.875 1 98.12 132 LEU A CA 1
ATOM 989 C C . LEU A 1 132 ? 9.383 26.641 5.605 1 98.12 132 LEU A C 1
ATOM 991 O O . LEU A 1 132 ? 9.594 25.75 4.773 1 98.12 132 LEU A O 1
ATOM 995 N N . GLY A 1 133 ? 9.852 27.891 5.496 1 96.88 133 GLY A N 1
ATOM 996 C CA . GLY A 1 133 ? 10.688 28.281 4.375 1 96.88 133 GLY A CA 1
ATOM 997 C C . GLY A 1 133 ? 12.031 27.578 4.355 1 96.88 133 GLY A C 1
ATOM 998 O O . GLY A 1 133 ? 12.734 27.609 3.344 1 96.88 133 GLY A O 1
ATOM 999 N N . ASN A 1 134 ? 12.375 26.906 5.473 1 98 134 ASN A N 1
ATOM 1000 C CA . ASN A 1 134 ? 13.633 26.188 5.578 1 98 134 ASN A CA 1
ATOM 1001 C C . ASN A 1 134 ? 13.555 24.828 4.891 1 98 134 ASN A C 1
ATOM 1003 O O . ASN A 1 134 ? 14.578 24.156 4.703 1 98 134 ASN A O 1
ATOM 1007 N N . LEU A 1 135 ? 12.367 24.375 4.516 1 98.19 135 LEU A N 1
ATOM 1008 C CA . LEU A 1 135 ? 12.172 23.047 3.945 1 98.19 135 LEU A CA 1
ATOM 1009 C C . LEU A 1 135 ? 12.391 23.062 2.436 1 98.19 135 LEU A C 1
ATOM 1011 O O . LEU A 1 135 ? 11.461 22.812 1.666 1 98.19 135 LEU A O 1
ATOM 1015 N N . THR A 1 136 ? 13.617 23.188 2.008 1 95.69 136 THR A N 1
ATOM 1016 C CA . THR A 1 136 ? 13.953 23.531 0.63 1 95.69 136 THR A CA 1
ATOM 1017 C C . THR A 1 136 ? 13.742 22.344 -0.293 1 95.69 136 THR A C 1
ATOM 1019 O O . THR A 1 136 ? 13.719 22.484 -1.517 1 95.69 136 THR A O 1
ATOM 1022 N N . LYS A 1 137 ? 13.5 21.156 0.289 1 96.31 137 LYS A N 1
ATOM 1023 C CA . LYS A 1 137 ? 13.258 19.984 -0.542 1 96.31 137 LYS A CA 1
ATOM 1024 C C . LYS A 1 137 ? 11.766 19.75 -0.746 1 96.31 137 LYS A C 1
ATOM 1026 O O . LYS A 1 137 ? 11.367 18.875 -1.513 1 96.31 137 LYS A O 1
ATOM 1031 N N . LEU A 1 138 ? 10.953 20.547 -0.122 1 95.38 138 LEU A N 1
ATOM 1032 C CA . LEU A 1 138 ? 9.508 20.359 -0.134 1 95.38 138 LEU A CA 1
ATOM 1033 C C . LEU A 1 138 ? 8.945 20.547 -1.539 1 95.38 138 LEU A C 1
ATOM 1035 O O . LEU A 1 138 ? 9.219 21.562 -2.191 1 95.38 138 LEU A O 1
ATOM 1039 N N . TYR A 1 139 ? 8.25 19.594 -1.979 1 92.69 139 TYR A N 1
ATOM 1040 C CA . TYR A 1 139 ? 7.59 19.719 -3.273 1 92.69 139 TYR A CA 1
ATOM 1041 C C . TYR A 1 139 ? 6.086 19.875 -3.102 1 92.69 139 TYR A C 1
ATOM 1043 O O . TYR A 1 139 ? 5.395 20.344 -4.016 1 92.69 139 TYR A O 1
ATOM 1051 N N . HIS A 1 140 ? 5.527 19.375 -2 1 93.19 140 HIS A N 1
ATOM 1052 C CA . HIS A 1 140 ? 4.098 19.422 -1.716 1 93.19 140 HIS A CA 1
ATOM 1053 C C . HIS A 1 140 ? 3.828 19.984 -0.327 1 93.19 140 HIS A C 1
ATOM 1055 O O . HIS A 1 140 ? 4.293 19.438 0.675 1 93.19 140 HIS A O 1
ATOM 1061 N N . LEU A 1 141 ? 3.115 21.094 -0.302 1 96.31 141 LEU A N 1
ATOM 1062 C CA . LEU A 1 141 ? 2.686 21.719 0.949 1 96.31 141 LEU A CA 1
ATOM 1063 C C . LEU A 1 141 ? 1.182 21.969 0.938 1 96.31 141 LEU A C 1
ATOM 1065 O O . LEU A 1 141 ? 0.693 22.797 0.16 1 96.31 141 LEU A O 1
ATOM 1069 N N . ASP A 1 142 ? 0.458 21.219 1.793 1 97.62 142 ASP A N 1
ATOM 1070 C CA . ASP A 1 142 ? -0.994 21.359 1.846 1 97.62 142 ASP A CA 1
ATOM 1071 C C . ASP A 1 142 ? -1.452 21.797 3.236 1 97.62 142 ASP A C 1
ATOM 1073 O O . ASP A 1 142 ? -1.352 21.031 4.195 1 97.62 142 ASP A O 1
ATOM 1077 N N . LEU A 1 143 ? -1.905 23.031 3.297 1 98.31 143 LEU A N 1
ATOM 1078 C CA . LEU A 1 143 ? -2.449 23.625 4.516 1 98.31 143 LEU A CA 1
ATOM 1079 C C . LEU A 1 143 ? -3.939 23.906 4.363 1 98.31 143 LEU A C 1
ATOM 1081 O O . LEU A 1 143 ? -4.516 24.656 5.16 1 98.31 143 LEU A O 1
ATOM 1085 N N . TYR A 1 144 ? -4.488 23.25 3.424 1 97.31 144 TYR A N 1
ATOM 1086 C CA . TYR A 1 144 ? -5.867 23.484 3.008 1 97.31 144 TYR A CA 1
ATOM 1087 C C . TYR A 1 144 ? -6.828 23.266 4.168 1 97.31 144 TYR A C 1
ATOM 1089 O O . TYR A 1 144 ? -6.707 22.297 4.914 1 97.31 144 TYR A O 1
ATOM 1097 N N . GLN A 1 145 ? -7.75 24.156 4.301 1 98.19 145 GLN A N 1
ATOM 1098 C CA . GLN A 1 145 ? -8.875 24.031 5.223 1 98.19 145 GLN A CA 1
ATOM 1099 C C . GLN A 1 145 ? -8.391 23.906 6.664 1 98.19 145 GLN A C 1
ATOM 1101 O O . GLN A 1 145 ? -8.508 22.828 7.262 1 98.19 145 GLN A O 1
ATOM 1106 N N . ASN A 1 146 ? -7.918 24.984 7.324 1 98.62 146 ASN A N 1
ATOM 1107 C CA . ASN A 1 146 ? -7.578 25.203 8.727 1 98.62 146 ASN A CA 1
ATOM 1108 C C . ASN A 1 146 ? -8.133 26.531 9.234 1 98.62 146 ASN A C 1
ATOM 1110 O O . ASN A 1 146 ? -9.156 27.016 8.742 1 98.62 146 ASN A O 1
ATOM 1114 N N . GLN A 1 147 ? -7.641 26.984 10.305 1 98.56 147 GLN A N 1
ATOM 1115 C CA . GLN A 1 147 ? -8.023 28.297 10.844 1 98.56 147 GLN A CA 1
ATOM 1116 C C . GLN A 1 147 ? -6.82 29.234 10.906 1 98.56 147 GLN A C 1
ATOM 1118 O O . GLN A 1 147 ? -6.652 29.969 11.875 1 98.56 147 GLN A O 1
ATOM 1123 N N . LEU A 1 148 ? -5.984 29.062 9.93 1 98.5 148 LEU A N 1
ATOM 1124 C CA . LEU A 1 148 ? -4.742 29.828 9.938 1 98.5 148 LEU A CA 1
ATOM 1125 C C . LEU A 1 148 ? -5.02 31.312 9.711 1 98.5 148 LEU A C 1
ATOM 1127 O O . LEU A 1 148 ? -5.926 31.672 8.953 1 98.5 148 LEU A O 1
ATOM 1131 N N . THR A 1 149 ? -4.258 32.156 10.359 1 97.56 149 THR A N 1
ATOM 1132 C CA . THR A 1 149 ? -4.367 33.625 10.273 1 97.56 149 THR A CA 1
ATOM 1133 C C . THR A 1 149 ? -3.025 34.219 9.898 1 97.56 149 THR A C 1
ATOM 1135 O O . THR A 1 149 ? -2.033 33.531 9.719 1 97.56 149 THR A O 1
ATOM 1138 N N . GLY A 1 150 ? -3.051 35.562 9.719 1 95.12 150 GLY A N 1
ATOM 1139 C CA . GLY A 1 150 ? -1.828 36.281 9.375 1 95.12 150 GLY A CA 1
ATOM 1140 C C . GLY A 1 150 ? -1.56 36.312 7.879 1 95.12 150 GLY A C 1
ATOM 1141 O O . GLY A 1 150 ? -2.457 36.062 7.074 1 95.12 150 GLY A O 1
ATOM 1142 N N . VAL A 1 151 ? -0.31 36.719 7.543 1 90.5 151 VAL A N 1
ATOM 1143 C CA . VAL A 1 151 ? 0.062 36.906 6.141 1 90.5 151 VAL A CA 1
ATOM 1144 C C . VAL A 1 151 ? 0.827 35.688 5.652 1 90.5 151 VAL A C 1
ATOM 1146 O O . VAL A 1 151 ? 1.287 34.875 6.457 1 90.5 151 VAL A O 1
ATOM 1149 N N . ILE A 1 152 ? 0.878 35.531 4.352 1 91.12 152 ILE A N 1
ATOM 1150 C CA . ILE A 1 152 ? 1.747 34.5 3.768 1 91.12 152 ILE A CA 1
ATOM 1151 C C . ILE A 1 152 ? 3.209 34.906 3.992 1 91.12 152 ILE A C 1
ATOM 1153 O O . ILE A 1 152 ? 3.662 35.938 3.525 1 91.12 152 ILE A O 1
ATOM 1157 N N . PRO A 1 153 ? 3.916 34 4.676 1 92.69 153 PRO A N 1
ATOM 1158 C CA . PRO A 1 153 ? 5.305 34.375 4.941 1 92.69 153 PRO A CA 1
ATOM 1159 C C . PRO A 1 153 ? 6.145 34.469 3.67 1 92.69 153 PRO A C 1
ATOM 1161 O O . PRO A 1 153 ? 6.066 33.594 2.805 1 92.69 153 PRO A O 1
ATOM 1164 N N . GLN A 1 154 ? 7.004 35.5 3.598 1 88.81 154 GLN A N 1
ATOM 1165 C CA . GLN A 1 154 ? 7.855 35.719 2.428 1 88.81 154 GLN A CA 1
ATOM 1166 C C . GLN A 1 154 ? 8.875 34.594 2.289 1 88.81 154 GLN A C 1
ATOM 1168 O O . GLN A 1 154 ? 9.289 34.25 1.177 1 88.81 154 GLN A O 1
ATOM 1173 N N . GLU A 1 155 ? 9.172 33.969 3.369 1 93.69 155 GLU A N 1
ATOM 1174 C CA . GLU A 1 155 ? 10.18 32.906 3.41 1 93.69 155 GLU A CA 1
ATOM 1175 C C . GLU A 1 155 ? 9.719 31.672 2.631 1 93.69 155 GLU A C 1
ATOM 1177 O O . GLU A 1 155 ? 10.523 30.812 2.277 1 93.69 155 GLU A O 1
ATOM 1182 N N . LEU A 1 156 ? 8.367 31.578 2.334 1 92.25 156 LEU A N 1
ATOM 1183 C CA . LEU A 1 156 ? 7.891 30.453 1.541 1 92.25 156 LEU A CA 1
ATOM 1184 C C . LEU A 1 156 ? 8.469 30.5 0.132 1 92.25 156 LEU A C 1
ATOM 1186 O O . LEU A 1 156 ? 8.477 29.484 -0.572 1 92.25 156 LEU A O 1
ATOM 1190 N N . LYS A 1 157 ? 9.031 31.641 -0.305 1 86.38 157 LYS A N 1
ATOM 1191 C CA . LYS A 1 157 ? 9.672 31.766 -1.61 1 86.38 157 LYS A CA 1
ATOM 1192 C C . LYS A 1 157 ? 10.93 30.906 -1.689 1 86.38 157 LYS A C 1
ATOM 1194 O O . LYS A 1 157 ? 11.43 30.641 -2.781 1 86.38 157 LYS A O 1
ATOM 1199 N N . ASN A 1 158 ? 11.438 30.562 -0.498 1 92.81 158 ASN A N 1
ATOM 1200 C CA . ASN A 1 158 ? 12.656 29.766 -0.439 1 92.81 158 ASN A CA 1
ATOM 1201 C C . ASN A 1 158 ? 12.391 28.312 -0.84 1 92.81 158 ASN A C 1
ATOM 1203 O O . ASN A 1 158 ? 13.32 27.531 -1.048 1 92.81 158 ASN A O 1
ATOM 1207 N N . LEU A 1 159 ? 11.117 27.953 -0.909 1 94.12 159 LEU A N 1
ATOM 1208 C CA . LEU A 1 159 ? 10.758 26.594 -1.287 1 94.12 159 LEU A CA 1
ATOM 1209 C C . LEU A 1 159 ? 10.828 26.422 -2.801 1 94.12 159 LEU A C 1
ATOM 1211 O O . LEU A 1 159 ? 9.797 26.234 -3.453 1 94.12 159 LEU A O 1
ATOM 1215 N N . ILE A 1 160 ? 12.039 26.312 -3.352 1 89.62 160 ILE A N 1
ATOM 1216 C CA . ILE A 1 160 ? 12.312 26.422 -4.777 1 89.62 160 ILE A CA 1
ATOM 1217 C C . ILE A 1 160 ? 11.867 25.156 -5.496 1 89.62 160 ILE A C 1
ATOM 1219 O O . ILE A 1 160 ? 11.727 25.141 -6.723 1 89.62 160 ILE A O 1
ATOM 1223 N N . ASN A 1 161 ? 11.594 24.078 -4.73 1 91 161 ASN A N 1
ATOM 1224 C CA . ASN A 1 161 ? 11.195 22.812 -5.348 1 91 161 ASN A CA 1
ATOM 1225 C C . ASN A 1 161 ? 9.68 22.609 -5.262 1 91 161 ASN A C 1
ATOM 1227 O O . ASN A 1 161 ? 9.164 21.594 -5.738 1 91 161 ASN A O 1
ATOM 1231 N N . LEU A 1 162 ? 8.984 23.547 -4.707 1 90.25 162 LEU A N 1
ATOM 1232 C CA . LEU A 1 162 ? 7.555 23.406 -4.465 1 90.25 162 LEU A CA 1
ATOM 1233 C C . LEU A 1 162 ? 6.789 23.297 -5.781 1 90.25 162 LEU A C 1
ATOM 1235 O O . LEU A 1 162 ? 6.953 24.125 -6.672 1 90.25 162 LEU A O 1
ATOM 1239 N N . VAL A 1 163 ? 6.016 22.266 -5.852 1 85.81 163 VAL A N 1
ATOM 1240 C CA . VAL A 1 163 ? 5.195 22.016 -7.035 1 85.81 163 VAL A CA 1
ATOM 1241 C C . VAL A 1 163 ? 3.73 22.312 -6.719 1 85.81 163 VAL A C 1
ATOM 1243 O O . VAL A 1 163 ? 2.982 22.781 -7.578 1 85.81 163 VAL A O 1
ATOM 1246 N N . TYR A 1 164 ? 3.377 22.031 -5.52 1 87.44 164 TYR A N 1
ATOM 1247 C CA . TYR A 1 164 ? 1.998 22.172 -5.066 1 87.44 164 TYR A CA 1
ATOM 1248 C C . TYR A 1 164 ? 1.935 22.922 -3.742 1 87.44 164 TYR A C 1
ATOM 1250 O O . TYR A 1 164 ? 2.59 22.531 -2.771 1 87.44 164 TYR A O 1
ATOM 1258 N N . LEU A 1 165 ? 1.185 23.984 -3.73 1 90.5 165 LEU A N 1
ATOM 1259 C CA . LEU A 1 165 ? 0.917 24.766 -2.525 1 90.5 165 LEU A CA 1
ATOM 1260 C C . LEU A 1 165 ? -0.576 25.031 -2.375 1 90.5 165 LEU A C 1
ATOM 1262 O O . LEU A 1 165 ? -1.174 25.719 -3.215 1 90.5 165 LEU A O 1
ATOM 1266 N N . SER A 1 166 ? -1.182 24.453 -1.355 1 92.69 166 SER A N 1
ATOM 1267 C CA . SER A 1 166 ? -2.582 24.734 -1.06 1 92.69 166 SER A CA 1
ATOM 1268 C C . SER A 1 166 ? -2.734 25.391 0.305 1 92.69 166 SER A C 1
ATOM 1270 O O . SER A 1 166 ? -2.379 24.812 1.329 1 92.69 166 SER A O 1
ATOM 1272 N N . ILE A 1 167 ? -3.203 26.625 0.307 1 92.88 167 ILE A N 1
ATOM 1273 C CA . ILE A 1 167 ? -3.441 27.344 1.554 1 92.88 167 ILE A CA 1
ATOM 1274 C C . ILE A 1 167 ? -4.883 27.844 1.596 1 92.88 167 ILE A C 1
ATOM 1276 O O . ILE A 1 167 ? -5.23 28.688 2.422 1 92.88 167 ILE A O 1
ATOM 1280 N N . SER A 1 168 ? -5.703 27.234 0.674 1 91 168 SER A N 1
ATOM 1281 C CA . SER A 1 168 ? -7.09 27.672 0.563 1 91 168 SER A CA 1
ATOM 1282 C C . SER A 1 168 ? -7.871 27.359 1.837 1 91 168 SER A C 1
ATOM 1284 O O . SER A 1 168 ? -7.465 26.5 2.627 1 91 168 SER A O 1
ATOM 1286 N N . ASN A 1 169 ? -9.039 28.062 2.051 1 94.38 169 ASN A N 1
ATOM 1287 C CA . ASN A 1 169 ? -9.984 27.828 3.137 1 94.38 169 ASN A CA 1
ATOM 1288 C C . ASN A 1 169 ? -9.328 28 4.5 1 94.38 169 ASN A C 1
ATOM 1290 O O . ASN A 1 169 ? -9.406 27.125 5.355 1 94.38 169 ASN A O 1
ATOM 1294 N N . ASN A 1 170 ? -8.664 29.188 4.641 1 96.12 170 ASN A N 1
ATOM 1295 C CA . ASN A 1 170 ? -8.117 29.703 5.895 1 96.12 170 ASN A CA 1
ATOM 1296 C C . ASN A 1 170 ? -8.562 31.141 6.152 1 96.12 170 ASN A C 1
ATOM 1298 O O . ASN A 1 170 ? -9.586 31.578 5.633 1 96.12 170 ASN A O 1
ATOM 1302 N N . ASN A 1 171 ? -7.961 31.797 7.117 1 95.69 171 ASN A N 1
ATOM 1303 C CA . ASN A 1 171 ? -8.258 33.188 7.414 1 95.69 171 ASN A CA 1
ATOM 1304 C C . ASN A 1 171 ? -7.047 34.094 7.172 1 95.69 171 ASN A C 1
ATOM 1306 O O . ASN A 1 171 ? -6.781 35 7.949 1 95.69 171 ASN A O 1
ATOM 1310 N N . LEU A 1 172 ? -6.301 33.688 6.137 1 91.69 172 LEU A N 1
ATOM 1311 C CA . LEU A 1 172 ? -5.09 34.469 5.836 1 91.69 172 LEU A CA 1
ATOM 1312 C C . LEU A 1 172 ? -5.43 35.844 5.316 1 91.69 172 LEU A C 1
ATOM 1314 O O . LEU A 1 172 ? -6.469 36.031 4.68 1 91.69 172 LEU A O 1
ATOM 1318 N N . THR A 1 173 ? -4.59 36.781 5.656 1 89 173 THR A N 1
ATOM 1319 C CA . THR A 1 173 ? -4.734 38.188 5.242 1 89 173 THR A CA 1
ATOM 1320 C C . THR A 1 173 ? -3.49 38.656 4.5 1 89 173 THR A C 1
ATOM 1322 O O . THR A 1 173 ? -2.555 37.875 4.281 1 89 173 THR A O 1
ATOM 1325 N N . GLY A 1 174 ? -3.559 39.906 4.055 1 83 174 GLY A N 1
ATOM 1326 C CA . GLY A 1 174 ? -2.422 40.5 3.375 1 83 174 GLY A CA 1
ATOM 1327 C C . GLY A 1 174 ? -2.451 40.312 1.873 1 83 174 GLY A C 1
ATOM 1328 O O . GLY A 1 174 ? -3.461 39.875 1.319 1 83 174 GLY A O 1
ATOM 1329 N N . ARG A 1 175 ? -1.325 40.656 1.199 1 76.06 175 ARG A N 1
ATOM 1330 C CA . ARG A 1 175 ? -1.223 40.625 -0.256 1 76.06 175 ARG A CA 1
ATOM 1331 C C . ARG A 1 175 ? -0.529 39.344 -0.72 1 76.06 175 ARG A C 1
ATOM 1333 O O . ARG A 1 175 ? 0.387 38.844 -0.057 1 76.06 175 ARG A O 1
ATOM 1340 N N . VAL A 1 176 ? -1.085 38.844 -1.71 1 75.31 176 VAL A N 1
ATOM 1341 C CA . VAL A 1 176 ? -0.392 37.719 -2.332 1 75.31 176 VAL A CA 1
ATOM 1342 C C . VAL A 1 176 ? 0.894 38.188 -2.994 1 75.31 176 VAL A C 1
ATOM 1344 O O . VAL A 1 176 ? 0.872 39.156 -3.785 1 75.31 176 VAL A O 1
ATOM 1347 N N . LEU A 1 177 ? 2.004 37.688 -2.434 1 65.06 177 LEU A N 1
ATOM 1348 C CA . LEU A 1 177 ? 3.301 38.188 -2.889 1 65.06 177 LEU A CA 1
ATOM 1349 C C . LEU A 1 177 ? 3.547 37.781 -4.344 1 65.06 177 LEU A C 1
ATOM 1351 O O . LEU A 1 177 ? 3.301 36.656 -4.738 1 65.06 177 LEU A O 1
ATOM 1355 N N . SER A 1 178 ? 4.012 38.75 -5.125 1 61.59 178 SER A N 1
ATOM 1356 C CA . SER A 1 178 ? 4.352 38.562 -6.531 1 61.59 178 SER A CA 1
ATOM 1357 C C . SER A 1 178 ? 5.543 37.625 -6.699 1 61.59 178 SER A C 1
ATOM 1359 O O . SER A 1 178 ? 5.719 37.031 -7.762 1 61.59 178 SER A O 1
ATOM 1361 N N . SER A 1 179 ? 6.262 37.531 -5.609 1 60.84 179 SER A N 1
ATOM 1362 C CA . SER A 1 179 ? 7.48 36.719 -5.664 1 60.84 179 SER A CA 1
ATOM 1363 C C . SER A 1 179 ? 7.168 35.25 -5.887 1 60.84 179 SER A C 1
ATOM 1365 O O . SER A 1 179 ? 8.023 34.5 -6.352 1 60.84 179 SER A O 1
ATOM 1367 N N . PHE A 1 180 ? 5.984 34.812 -5.621 1 68.06 180 PHE A N 1
ATOM 1368 C CA . PHE A 1 180 ? 5.629 33.406 -5.887 1 68.06 180 PHE A CA 1
ATOM 1369 C C . PHE A 1 180 ? 5.527 33.156 -7.387 1 68.06 180 PHE A C 1
ATOM 1371 O O . PHE A 1 180 ? 5.59 32 -7.832 1 68.06 180 PHE A O 1
ATOM 1378 N N . ARG A 1 181 ? 5.527 34.219 -8.062 1 61.16 181 ARG A N 1
ATOM 1379 C CA . ARG A 1 181 ? 5.477 34.125 -9.523 1 61.16 181 ARG A CA 1
ATOM 1380 C C . ARG A 1 181 ? 6.789 33.594 -10.086 1 61.16 181 ARG A C 1
ATOM 1382 O O . ARG A 1 181 ? 6.828 33.062 -11.195 1 61.16 181 ARG A O 1
ATOM 1389 N N . ASN A 1 182 ? 7.812 33.75 -9.266 1 63.22 182 ASN A N 1
ATOM 1390 C CA . ASN A 1 182 ? 9.125 33.344 -9.758 1 63.22 182 ASN A CA 1
ATOM 1391 C C . ASN A 1 182 ? 9.422 31.891 -9.461 1 63.22 182 ASN A C 1
ATOM 1393 O O . ASN A 1 182 ? 10.492 31.391 -9.805 1 63.22 182 ASN A O 1
ATOM 1397 N N . GLN A 1 183 ? 8.391 31.297 -8.852 1 72.44 183 GLN A N 1
ATOM 1398 C CA . GLN A 1 183 ? 8.578 29.875 -8.555 1 72.44 183 GLN A CA 1
ATOM 1399 C C . GLN A 1 183 ? 8.328 29.031 -9.797 1 72.44 183 GLN A C 1
ATOM 1401 O O . GLN A 1 183 ? 7.18 28.703 -10.109 1 72.44 183 GLN A O 1
ATOM 1406 N N . THR A 1 184 ? 9.391 28.562 -10.492 1 69.38 184 THR A N 1
ATOM 1407 C CA . THR A 1 184 ? 9.32 27.953 -11.82 1 69.38 184 THR A CA 1
ATOM 1408 C C . THR A 1 184 ? 8.719 26.547 -11.734 1 69.38 184 THR A C 1
ATOM 1410 O O . THR A 1 184 ? 8.172 26.047 -12.719 1 69.38 184 THR A O 1
ATOM 1413 N N . LYS A 1 185 ? 8.797 26.031 -10.523 1 81.06 185 LYS A N 1
ATOM 1414 C CA . LYS A 1 185 ? 8.344 24.656 -10.453 1 81.06 185 LYS A CA 1
ATOM 1415 C C . LYS A 1 185 ? 6.902 24.578 -9.953 1 81.06 185 LYS A C 1
ATOM 1417 O O . LYS A 1 185 ? 6.266 23.516 -10.055 1 81.06 185 LYS A O 1
ATOM 1422 N N . LEU A 1 186 ? 6.43 25.656 -9.398 1 81.94 186 LEU A N 1
ATOM 1423 C CA . LEU A 1 186 ? 5.094 25.672 -8.812 1 81.94 186 LEU A CA 1
ATOM 1424 C C . LEU A 1 186 ? 4.027 25.469 -9.883 1 81.94 186 LEU A C 1
ATOM 1426 O O . LEU A 1 186 ? 3.861 26.312 -10.773 1 81.94 186 LEU A O 1
ATOM 1430 N N . GLN A 1 187 ? 3.314 24.406 -9.797 1 75.81 187 GLN A N 1
ATOM 1431 C CA . GLN A 1 187 ? 2.287 24.062 -10.781 1 75.81 187 GLN A CA 1
ATOM 1432 C C . GLN A 1 187 ? 0.894 24.391 -10.25 1 75.81 187 GLN A C 1
ATOM 1434 O O . GLN A 1 187 ? -0.005 24.734 -11.016 1 75.81 187 GLN A O 1
ATOM 1439 N N . SER A 1 188 ? 0.71 24.172 -8.961 1 79.81 188 SER A N 1
ATOM 1440 C CA . SER A 1 188 ? -0.582 24.438 -8.336 1 79.81 188 SER A CA 1
ATOM 1441 C C . SER A 1 188 ? -0.424 25.281 -7.078 1 79.81 188 SER A C 1
ATOM 1443 O O . SER A 1 188 ? 0.308 24.906 -6.16 1 79.81 188 SER A O 1
ATOM 1445 N N . PHE A 1 189 ? -1 26.484 -7.133 1 82.62 189 PHE A N 1
ATOM 1446 C CA . PHE A 1 189 ? -1.056 27.391 -5.992 1 82.62 189 PHE A CA 1
ATOM 1447 C C . PHE A 1 189 ? -2.494 27.781 -5.684 1 82.62 189 PHE A C 1
ATOM 1449 O O . PHE A 1 189 ? -3.086 28.609 -6.387 1 82.62 189 PHE A O 1
ATOM 1456 N N . LEU A 1 190 ? -3.09 27.125 -4.66 1 84.19 190 LEU A N 1
ATOM 1457 C CA . LEU A 1 190 ? -4.496 27.312 -4.316 1 84.19 190 LEU A CA 1
ATOM 1458 C C . LEU A 1 190 ? -4.633 28.234 -3.104 1 84.19 190 LEU A C 1
ATOM 1460 O O . LEU A 1 190 ? -4.105 27.938 -2.029 1 84.19 190 LEU A O 1
ATOM 1464 N N . LEU A 1 191 ? -5.309 29.391 -3.248 1 84.94 191 LEU A N 1
ATOM 1465 C CA . LEU A 1 191 ? -5.34 30.391 -2.197 1 84.94 191 LEU A CA 1
ATOM 1466 C C . LEU A 1 191 ? -6.77 30.844 -1.915 1 84.94 191 LEU A C 1
ATOM 1468 O O . LEU A 1 191 ? -6.996 31.734 -1.097 1 84.94 191 LEU A O 1
ATOM 1472 N N . SER A 1 192 ? -7.703 30.172 -2.531 1 82 192 SER A N 1
ATOM 1473 C CA . SER A 1 192 ? -9.086 30.625 -2.465 1 82 192 SER A CA 1
ATOM 1474 C C . SER A 1 192 ? -9.625 30.562 -1.038 1 82 192 SER A C 1
ATOM 1476 O O . SER A 1 192 ? -9.023 29.922 -0.171 1 82 192 SER A O 1
ATOM 1478 N N . GLU A 1 193 ? -10.703 31.328 -0.677 1 87.06 193 GLU A N 1
ATOM 1479 C CA . GLU A 1 193 ? -11.422 31.312 0.594 1 87.06 193 GLU A CA 1
ATOM 1480 C C . GLU A 1 193 ? -10.516 31.766 1.74 1 87.06 193 GLU A C 1
ATOM 1482 O O . GLU A 1 193 ? -10.398 31.062 2.754 1 87.06 193 GLU A O 1
ATOM 1487 N N . ASN A 1 194 ? -9.852 32.875 1.469 1 87.62 194 ASN A N 1
ATOM 1488 C CA . ASN A 1 194 ? -9.086 33.656 2.426 1 87.62 194 ASN A CA 1
ATOM 1489 C C . ASN A 1 194 ? -9.492 35.125 2.395 1 87.62 194 ASN A C 1
ATOM 1491 O O . ASN A 1 194 ? -10.531 35.469 1.833 1 87.62 194 ASN A O 1
ATOM 1495 N N . GLN A 1 195 ? -8.859 36 3.18 1 84.75 195 GLN A N 1
ATOM 1496 C CA . GLN A 1 195 ? -9.086 37.469 3.16 1 84.75 195 GLN A CA 1
ATOM 1497 C C . GLN A 1 195 ? -7.918 38.188 2.498 1 84.75 195 GLN A C 1
ATOM 1499 O O . GLN A 1 195 ? -7.449 39.219 3.002 1 84.75 195 GLN A O 1
ATOM 1504 N N . LEU A 1 196 ? -7.418 37.5 1.479 1 79.19 196 LEU A N 1
ATOM 1505 C CA . LEU A 1 196 ? -6.23 38.031 0.812 1 79.19 196 LEU A CA 1
ATOM 1506 C C . LEU A 1 196 ? -6.609 39.125 -0.173 1 79.19 196 LEU A C 1
ATOM 1508 O O . LEU A 1 196 ? -7.711 39.125 -0.724 1 79.19 196 LEU A O 1
ATOM 1512 N N . SER A 1 197 ? -5.746 40.188 -0.17 1 73.62 197 SER A N 1
ATOM 1513 C CA . SER A 1 197 ? -5.895 41.281 -1.146 1 73.62 197 SER A CA 1
ATOM 1514 C C . SER A 1 197 ? -4.859 41.156 -2.258 1 73.62 197 SER A C 1
ATOM 1516 O O . SER A 1 197 ? -3.881 40.406 -2.129 1 73.62 197 SER A O 1
ATOM 1518 N N . GLY A 1 198 ? -5.02 41.969 -3.439 1 60.09 198 GLY A N 1
ATOM 1519 C CA . GLY A 1 198 ? -4.086 42.062 -4.551 1 60.09 198 GLY A CA 1
ATOM 1520 C C . GLY A 1 198 ? -4.582 41.375 -5.805 1 60.09 198 GLY A C 1
ATOM 1521 O O . GLY A 1 198 ? -5.559 40.625 -5.758 1 60.09 198 GLY A O 1
ATOM 1522 N N . ASN A 1 199 ? -4.258 41.969 -7.035 1 48.41 199 ASN A N 1
ATOM 1523 C CA . ASN A 1 199 ? -4.68 41.594 -8.383 1 48.41 199 ASN A CA 1
ATOM 1524 C C . ASN A 1 199 ? -4.398 40.094 -8.656 1 48.41 199 ASN A C 1
ATOM 1526 O O . ASN A 1 199 ? -3.244 39.719 -8.812 1 48.41 199 ASN A O 1
ATOM 1530 N N . MET A 1 200 ? -5.078 39.312 -8.008 1 47.75 200 MET A N 1
ATOM 1531 C CA . MET A 1 200 ? -4.996 37.875 -8.289 1 47.75 200 MET A CA 1
ATOM 1532 C C . MET A 1 200 ? -5.234 37.625 -9.773 1 47.75 200 MET A C 1
ATOM 1534 O O . MET A 1 200 ? -5.297 36.469 -10.195 1 47.75 200 MET A O 1
ATOM 1538 N N . THR A 1 201 ? -5.664 38.656 -10.562 1 41.06 201 THR A N 1
ATOM 1539 C CA . THR A 1 201 ? -5.984 38.344 -11.953 1 41.06 201 THR A CA 1
ATOM 1540 C C . THR A 1 201 ? -4.898 37.469 -12.578 1 41.06 201 THR A C 1
ATOM 1542 O O . THR A 1 201 ? -5.156 36.75 -13.531 1 41.06 201 THR A O 1
ATOM 1545 N N . LYS A 1 202 ? -3.684 37.844 -12.492 1 38.5 202 LYS A N 1
ATOM 1546 C CA . LYS A 1 202 ? -2.695 37.125 -13.297 1 38.5 202 LYS A CA 1
ATOM 1547 C C . LYS A 1 202 ? -2.322 35.781 -12.656 1 38.5 202 LYS A C 1
ATOM 1549 O O . LYS A 1 202 ? -1.389 35.125 -13.102 1 38.5 202 LYS A O 1
ATOM 1554 N N . LEU A 1 203 ? -2.809 35.594 -11.445 1 42.69 203 LEU A N 1
ATOM 1555 C CA . LEU A 1 203 ? -2.518 34.281 -10.93 1 42.69 203 LEU A CA 1
ATOM 1556 C C . LEU A 1 203 ? -3.387 33.219 -11.609 1 42.69 203 LEU A C 1
ATOM 1558 O O . LEU A 1 203 ? -4.523 33 -11.195 1 42.69 203 LEU A O 1
ATOM 1562 N N . LYS A 1 204 ? -3.758 33.531 -12.836 1 36.75 204 LYS A N 1
ATOM 1563 C CA . LYS A 1 204 ? -4.562 32.656 -13.695 1 36.75 204 LYS A CA 1
ATOM 1564 C C . LYS A 1 204 ? -4.562 31.219 -13.188 1 36.75 204 LYS A C 1
ATOM 1566 O O . LYS A 1 204 ? -5.602 30.547 -13.188 1 36.75 204 LYS A O 1
ATOM 1571 N N . SER A 1 205 ? -3.469 30.5 -13.414 1 36.75 205 SER A N 1
ATOM 1572 C CA . SER A 1 205 ? -3.418 29.031 -13.5 1 36.75 205 SER A CA 1
ATOM 1573 C C . SER A 1 205 ? -3.652 28.391 -12.141 1 36.75 205 SER A C 1
ATOM 1575 O O . SER A 1 205 ? -3.643 27.172 -12.016 1 36.75 205 SER A O 1
ATOM 1577 N N . LEU A 1 206 ? -3.541 29.047 -11.023 1 37.38 206 LEU A N 1
ATOM 1578 C CA . LEU A 1 206 ? -3.314 28.094 -9.945 1 37.38 206 LEU A CA 1
ATOM 1579 C C . LEU A 1 206 ? -4.625 27.438 -9.516 1 37.38 206 LEU A C 1
ATOM 1581 O O . LEU A 1 206 ? -4.637 26.609 -8.602 1 37.38 206 LEU A O 1
ATOM 1585 N N . ASP A 1 207 ? -5.699 28.156 -9.375 1 35.66 207 ASP A N 1
ATOM 1586 C CA . ASP A 1 207 ? -6.883 27.375 -9.055 1 35.66 207 ASP A CA 1
ATOM 1587 C C . ASP A 1 207 ? -7.211 26.391 -10.18 1 35.66 207 ASP A C 1
ATOM 1589 O O . ASP A 1 207 ? -7.551 26.797 -11.289 1 35.66 207 ASP A O 1
ATOM 1593 N N . PHE A 1 208 ? -6.43 25.234 -10.414 1 33.59 208 PHE A N 1
ATOM 1594 C CA . PHE A 1 208 ? -6.676 24.188 -11.398 1 33.59 208 PHE A CA 1
ATOM 1595 C C . PHE A 1 208 ? -8.148 23.781 -11.422 1 33.59 208 PHE A C 1
ATOM 1597 O O . PHE A 1 208 ? -8.508 22.688 -11 1 33.59 208 PHE A O 1
ATOM 1604 N N . SER A 1 209 ? -9.055 24.438 -11.078 1 31.16 209 SER A N 1
ATOM 1605 C CA . SER A 1 209 ? -10.312 23.812 -11.453 1 31.16 209 SER A CA 1
ATOM 1606 C C . SER A 1 209 ? -10.281 23.328 -12.898 1 31.16 209 SER A C 1
ATOM 1608 O O . SER A 1 209 ? -10.797 22.25 -13.211 1 31.16 209 SER A O 1
ATOM 1610 N N . ASP A 1 210 ? -10.234 24.172 -13.898 1 30.17 210 ASP A N 1
ATOM 1611 C CA . ASP A 1 210 ? -10.188 23.781 -15.305 1 30.17 210 ASP A CA 1
ATOM 1612 C C . ASP A 1 210 ? -8.828 23.188 -15.664 1 30.17 210 ASP A C 1
ATOM 1614 O O . ASP A 1 210 ? -8.492 23.047 -16.844 1 30.17 210 ASP A O 1
ATOM 1618 N N . ASN A 1 211 ? -7.77 23.5 -15.102 1 30.5 211 ASN A N 1
ATOM 1619 C CA . ASN A 1 211 ? -6.453 23.062 -15.555 1 30.5 211 ASN A CA 1
ATOM 1620 C C . ASN A 1 211 ? -6.391 21.531 -15.695 1 30.5 211 ASN A C 1
ATOM 1622 O O . ASN A 1 211 ? -6.688 20.812 -14.75 1 30.5 211 ASN A O 1
ATOM 1626 N N . GLN A 1 212 ? -6.578 21.094 -16.891 1 29.05 212 GLN A N 1
ATOM 1627 C CA . GLN A 1 212 ? -6.23 19.781 -17.438 1 29.05 212 GLN A CA 1
ATOM 1628 C C . GLN A 1 212 ? -4.895 19.297 -16.891 1 29.05 212 GLN A C 1
ATOM 1630 O O . GLN A 1 212 ? -3.834 19.703 -17.375 1 29.05 212 GLN A O 1
ATOM 1635 N N . LEU A 1 213 ? -4.605 19.359 -15.609 1 31.91 213 LEU A N 1
ATOM 1636 C CA . LEU A 1 213 ? -3.516 18.516 -15.125 1 31.91 213 LEU A CA 1
ATOM 1637 C C . LEU A 1 213 ? -3.273 17.344 -16.062 1 31.91 213 LEU A C 1
ATOM 1639 O O . LEU A 1 213 ? -3.834 16.266 -15.883 1 31.91 213 LEU A O 1
ATOM 1643 N N . SER A 1 214 ? -3.393 17.672 -17.266 1 28.84 214 SER A N 1
ATOM 1644 C CA . SER A 1 214 ? -3.018 16.641 -18.219 1 28.84 214 SER A CA 1
ATOM 1645 C C . SER A 1 214 ? -1.591 16.156 -17.984 1 28.84 214 SER A C 1
ATOM 1647 O O . SER A 1 214 ? -1.1 15.281 -18.703 1 28.84 214 SER A O 1
ATOM 1649 N N . GLY A 1 215 ? -0.784 17.188 -17.578 1 29.67 215 GLY A N 1
ATOM 1650 C CA . GLY A 1 215 ? 0.556 16.625 -17.531 1 29.67 215 GLY A CA 1
ATOM 1651 C C . GLY A 1 215 ? 0.681 15.438 -16.594 1 29.67 215 GLY A C 1
ATOM 1652 O O . GLY A 1 215 ? -0.172 15.234 -15.727 1 29.67 215 GLY A O 1
ATOM 1653 N N . SER A 1 216 ? 1.292 14.367 -17.078 1 27.8 216 SER A N 1
ATOM 1654 C CA . SER A 1 216 ? 1.59 13.156 -16.328 1 27.8 216 SER A CA 1
ATOM 1655 C C . SER A 1 216 ? 2.199 13.484 -14.969 1 27.8 216 SER A C 1
ATOM 1657 O O . SER A 1 216 ? 3.023 14.398 -14.859 1 27.8 216 SER A O 1
ATOM 1659 N N . ILE A 1 217 ? 1.414 13.875 -13.93 1 31.69 217 ILE A N 1
ATOM 1660 C CA . ILE A 1 217 ? 2.002 13.789 -12.602 1 31.69 217 ILE A CA 1
ATOM 1661 C C . ILE A 1 217 ? 3.318 13.016 -12.664 1 31.69 217 ILE A C 1
ATOM 1663 O O . ILE A 1 217 ? 3.352 11.875 -13.125 1 31.69 217 ILE A O 1
ATOM 1667 N N . PRO A 1 218 ? 4.426 13.82 -12.672 1 31.86 218 PRO A N 1
ATOM 1668 C CA . PRO A 1 218 ? 5.652 13.047 -12.836 1 31.86 218 PRO A CA 1
ATOM 1669 C C . PRO A 1 218 ? 5.594 11.688 -12.141 1 31.86 218 PRO A C 1
ATOM 1671 O O . PRO A 1 218 ? 5.004 11.57 -11.062 1 31.86 218 PRO A O 1
ATOM 1674 N N . PHE A 1 219 ? 5.664 10.695 -12.844 1 29.73 219 PHE A N 1
ATOM 1675 C CA . PHE A 1 219 ? 5.68 9.297 -12.422 1 29.73 219 PHE A CA 1
ATOM 1676 C C . PHE A 1 219 ? 6.402 9.141 -11.094 1 29.73 219 PHE A C 1
ATOM 1678 O O . PHE A 1 219 ? 6.023 8.305 -10.266 1 29.73 219 PHE A O 1
ATOM 1685 N N . GLU A 1 220 ? 7.258 10.234 -10.844 1 30.39 220 GLU A N 1
ATOM 1686 C CA . GLU A 1 220 ? 8.07 10.117 -9.641 1 30.39 220 GLU A CA 1
ATOM 1687 C C . GLU A 1 220 ? 7.227 10.359 -8.383 1 30.39 220 GLU A C 1
ATOM 1689 O O . GLU A 1 220 ? 7.488 9.766 -7.332 1 30.39 220 GLU A O 1
ATOM 1694 N N . ILE A 1 221 ? 6.535 11.43 -8.383 1 32.06 221 ILE A N 1
ATOM 1695 C CA . ILE A 1 221 ? 5.773 11.727 -7.172 1 32.06 221 ILE A CA 1
ATOM 1696 C C . ILE A 1 221 ? 4.555 10.812 -7.09 1 32.06 221 ILE A C 1
ATOM 1698 O O . ILE A 1 221 ? 4.145 10.414 -5.996 1 32.06 221 ILE A O 1
ATOM 1702 N N . GLY A 1 222 ? 3.797 10.805 -8.234 1 31.31 222 GLY A N 1
ATOM 1703 C CA . GLY A 1 222 ? 2.688 9.859 -8.25 1 31.31 222 GLY A CA 1
ATOM 1704 C C . GLY A 1 222 ? 3.059 8.492 -7.711 1 31.31 222 GLY A C 1
ATOM 1705 O O . GLY A 1 222 ? 2.277 7.871 -6.988 1 31.31 222 GL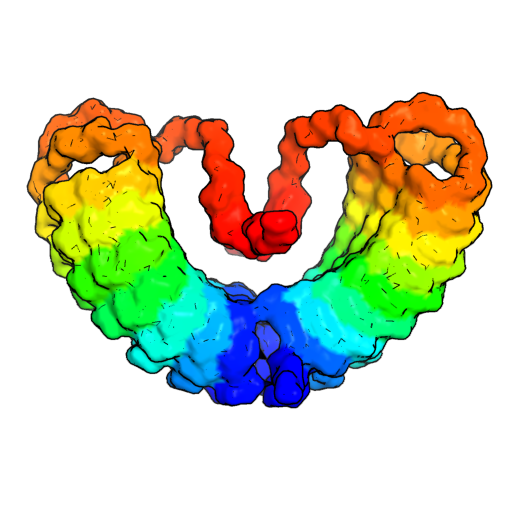Y A O 1
ATOM 1706 N N . ASN A 1 223 ? 4.141 7.922 -8.359 1 31.47 223 ASN A N 1
ATOM 1707 C CA . ASN A 1 223 ? 4.73 6.695 -7.828 1 31.47 223 ASN A CA 1
ATOM 1708 C C . ASN A 1 223 ? 5.129 6.852 -6.363 1 31.47 223 ASN A C 1
ATOM 1710 O O . ASN A 1 223 ? 5.531 5.879 -5.719 1 31.47 223 ASN A O 1
ATOM 1714 N N . LEU A 1 224 ? 5.387 8.117 -5.816 1 31.48 224 LEU A N 1
ATOM 1715 C CA . LEU A 1 224 ? 5.762 8.172 -4.41 1 31.48 224 LEU A CA 1
ATOM 1716 C C . LEU A 1 224 ? 4.648 7.625 -3.525 1 31.48 224 LEU A C 1
ATOM 1718 O O . LEU A 1 224 ? 4.906 6.863 -2.592 1 31.48 224 LEU A O 1
ATOM 1722 N N . ALA A 1 225 ? 3.471 8.352 -3.566 1 32.59 225 ALA A N 1
ATOM 1723 C CA . ALA A 1 225 ? 2.451 7.809 -2.672 1 32.59 225 ALA A CA 1
ATOM 1724 C C . ALA A 1 225 ? 2.051 6.395 -3.09 1 32.59 225 ALA A C 1
ATOM 1726 O O . ALA A 1 225 ? 1.854 5.523 -2.242 1 32.59 225 ALA A O 1
ATOM 1727 N N . THR A 1 226 ? 1.441 6.176 -4.203 1 31.12 226 THR A N 1
ATOM 1728 C CA . THR A 1 226 ? 1.132 4.82 -4.637 1 31.12 226 THR A CA 1
ATOM 1729 C C . THR A 1 226 ? 2.41 4.027 -4.891 1 31.12 226 THR A C 1
ATOM 1731 O O . THR A 1 226 ? 2.455 2.818 -4.656 1 31.12 226 THR A O 1
ATOM 1734 N N . SER A 1 227 ? 3.389 4.703 -5.594 1 30.16 227 SER A N 1
ATOM 1735 C CA . SER A 1 227 ? 4.688 4.098 -5.871 1 30.16 227 SER A CA 1
ATOM 1736 C C . SER A 1 227 ? 5.496 3.916 -4.594 1 30.16 227 SER A C 1
ATOM 1738 O O . SER A 1 227 ? 6.641 3.457 -4.637 1 30.16 227 SER A O 1
ATOM 1740 N N . PHE A 1 228 ? 5.25 4.582 -3.486 1 27.55 228 PHE A N 1
ATOM 1741 C CA . PHE A 1 228 ? 6.062 3.908 -2.482 1 27.55 228 PHE A CA 1
ATOM 1742 C C . PHE A 1 228 ? 5.871 2.398 -2.559 1 27.55 228 PHE A C 1
ATOM 1744 O O . PHE A 1 228 ? 5.734 1.731 -1.53 1 27.55 228 PHE A O 1
ATOM 1751 N N . VAL A 1 229 ? 5.094 1.878 -3.34 1 27.11 229 VAL A N 1
ATOM 1752 C CA . VAL A 1 229 ? 5.594 0.583 -3.789 1 27.11 229 VAL A CA 1
ATOM 1753 C C . VAL A 1 229 ? 7.074 0.695 -4.141 1 27.11 229 VAL A C 1
ATOM 1755 O O . VAL A 1 229 ? 7.473 1.575 -4.91 1 27.11 229 VAL A O 1
ATOM 1758 N N . VAL A 1 230 ? 7.934 0.039 -3.449 1 26.64 230 VAL A N 1
ATOM 1759 C CA . VAL A 1 230 ? 9.383 -0.116 -3.379 1 26.64 230 VAL A CA 1
ATOM 1760 C C . VAL A 1 230 ? 9.984 -0.024 -4.781 1 26.64 230 VAL A C 1
ATOM 1762 O O . VAL A 1 230 ? 9.789 -0.923 -5.602 1 26.64 230 VAL A O 1
ATOM 1765 N N . GLN A 1 231 ? 9.656 0.815 -5.551 1 25.83 231 GLN A N 1
ATOM 1766 C CA . GLN A 1 231 ? 10.75 0.886 -6.516 1 25.83 231 GLN A CA 1
ATOM 1767 C C . GLN A 1 231 ? 12.102 0.662 -5.844 1 25.83 231 GLN A C 1
ATOM 1769 O O . GLN A 1 231 ? 12.438 1.341 -4.871 1 25.83 231 GLN A O 1
ATOM 1774 N N . SER A 1 232 ? 12.516 -0.516 -5.82 1 25.62 232 SER A N 1
ATOM 1775 C CA . SER A 1 232 ? 13.914 -0.803 -5.539 1 25.62 232 SER A CA 1
ATOM 1776 C C . SER A 1 232 ? 14.82 0.324 -6.023 1 25.62 232 SER A C 1
ATOM 1778 O O . SER A 1 232 ? 14.805 0.668 -7.207 1 25.62 232 SER A O 1
ATOM 1780 N N . LEU A 1 233 ? 14.93 1.522 -5.426 1 24.34 233 LEU A N 1
ATOM 1781 C CA . LEU A 1 233 ? 16.219 2.189 -5.609 1 24.34 233 LEU A CA 1
ATOM 1782 C C . LEU A 1 233 ? 17.266 1.207 -6.105 1 24.34 233 LEU A C 1
ATOM 1784 O O . LEU A 1 233 ? 17.281 0.042 -5.703 1 24.34 233 LEU A O 1
ATOM 1788 N N . PRO A 1 234 ? 17.797 1.413 -7.281 1 24.39 234 PRO A N 1
ATOM 1789 C CA . PRO A 1 234 ? 19 0.611 -7.523 1 24.39 234 PRO A CA 1
ATOM 1790 C C . PRO A 1 234 ? 19.812 0.386 -6.254 1 24.39 234 PRO A C 1
ATOM 1792 O O . PRO A 1 234 ? 20.375 1.335 -5.699 1 24.39 234 PRO A O 1
ATOM 1795 N N . LEU A 1 235 ? 19.453 -0.052 -5.199 1 22.23 235 LEU A N 1
ATOM 1796 C CA . LEU A 1 235 ? 20.531 -0.405 -4.273 1 22.23 235 LEU A CA 1
ATOM 1797 C C . LEU A 1 235 ? 21.719 -1 -5.023 1 22.23 235 LEU A C 1
ATOM 1799 O O . LEU A 1 235 ? 22.828 -1.066 -4.484 1 22.23 235 LEU A O 1
ATOM 1803 N N . TRP A 1 236 ? 21.531 -2.238 -5.684 1 19.2 236 TRP A N 1
ATOM 1804 C CA . TRP A 1 236 ? 22.75 -3.023 -5.898 1 19.2 236 TRP A CA 1
ATOM 1805 C C . TRP A 1 236 ? 23.672 -2.346 -6.914 1 19.2 236 TRP A C 1
ATOM 1807 O O . TRP A 1 236 ? 23.219 -1.933 -7.984 1 19.2 236 TRP A O 1
ATOM 1817 N N . GLY A 1 237 ? 24.688 -1.713 -6.387 1 19.64 237 GLY A N 1
ATOM 1818 C CA . GLY A 1 237 ? 26.016 -1.429 -6.902 1 19.64 237 GLY A CA 1
ATOM 1819 C C . GLY A 1 237 ? 26.453 -2.379 -8 1 19.64 237 GLY A C 1
ATOM 1820 O O . GLY A 1 237 ? 26.422 -3.6 -7.824 1 19.64 237 GLY A O 1
ATOM 1821 N N . ASP A 1 238 ? 26.328 -2.17 -9.344 1 17.88 238 ASP A N 1
ATOM 1822 C CA . ASP A 1 238 ? 27.688 -2.066 -9.852 1 17.88 238 ASP A CA 1
ATOM 1823 C C . ASP A 1 238 ? 28.344 -0.756 -9.414 1 17.88 238 ASP A C 1
ATOM 1825 O O . ASP A 1 238 ? 27.688 0.284 -9.359 1 17.88 238 ASP A O 1
ATOM 1829 N N . MET B 1 1 ? 23.297 -14.172 14.977 1 21.47 1 MET B N 1
ATOM 1830 C CA . MET B 1 1 ? 22.609 -13.023 15.562 1 21.47 1 MET B CA 1
ATOM 1831 C C . MET B 1 1 ? 21.312 -12.742 14.828 1 21.47 1 MET B C 1
ATOM 1833 O O . MET B 1 1 ? 21.312 -12.461 13.625 1 21.47 1 MET B O 1
ATOM 1837 N N . GLY B 1 2 ? 20.25 -13.477 15.117 1 29.3 2 GLY B N 1
ATOM 1838 C CA . GLY B 1 2 ? 19.094 -14.008 14.414 1 29.3 2 GLY B CA 1
ATOM 1839 C C . GLY B 1 2 ? 18.156 -12.938 13.906 1 29.3 2 GLY B C 1
ATOM 1840 O O . GLY B 1 2 ? 18.172 -11.805 14.391 1 29.3 2 GLY B O 1
ATOM 1841 N N . LEU B 1 3 ? 17.812 -12.914 12.555 1 34.5 3 LEU B N 1
ATOM 1842 C CA . LEU B 1 3 ? 16.844 -12.297 11.641 1 34.5 3 LEU B CA 1
ATOM 1843 C C . LEU B 1 3 ? 15.617 -11.797 12.391 1 34.5 3 LEU B C 1
ATOM 1845 O O . LEU B 1 3 ? 15.352 -12.242 13.516 1 34.5 3 LEU B O 1
ATOM 1849 N N . ALA B 1 4 ? 14.828 -10.719 11.828 1 44.62 4 ALA B N 1
ATOM 1850 C CA . ALA B 1 4 ? 13.57 -10.148 12.305 1 44.62 4 ALA B CA 1
ATOM 1851 C C . ALA B 1 4 ? 12.711 -11.203 13 1 44.62 4 ALA B C 1
ATOM 1853 O O . ALA B 1 4 ? 12.727 -12.375 12.617 1 44.62 4 ALA B O 1
ATOM 1854 N N . GLY B 1 5 ? 12.57 -11.203 14.312 1 48.78 5 GLY B N 1
ATOM 1855 C CA . GLY B 1 5 ? 11.688 -11.984 15.164 1 48.78 5 GLY B CA 1
ATOM 1856 C C . GLY B 1 5 ? 10.445 -12.477 14.453 1 48.78 5 GLY B C 1
ATOM 1857 O O . GLY B 1 5 ? 10.07 -11.945 13.406 1 48.78 5 GLY B O 1
ATOM 1858 N N . PRO B 1 6 ? 10.164 -13.82 14.695 1 53.5 6 PRO B N 1
ATOM 1859 C CA . PRO B 1 6 ? 8.93 -14.469 14.234 1 53.5 6 PRO B CA 1
ATOM 1860 C C . PRO B 1 6 ? 7.688 -13.617 14.461 1 53.5 6 PRO B C 1
ATOM 1862 O O . PRO B 1 6 ? 7.652 -12.812 15.398 1 53.5 6 PRO B O 1
ATOM 1865 N N . LEU B 1 7 ? 7.027 -13.266 13.234 1 64 7 LEU B N 1
ATOM 1866 C CA . LEU B 1 7 ? 5.637 -12.875 13.43 1 64 7 LEU B CA 1
ATOM 1867 C C . LEU B 1 7 ? 5.012 -13.648 14.586 1 64 7 LEU B C 1
ATOM 1869 O O . LEU B 1 7 ? 3.932 -13.289 15.062 1 64 7 LEU B O 1
ATOM 1873 N N . ASP B 1 8 ? 5.855 -14.586 15.062 1 63.72 8 ASP B N 1
ATOM 1874 C CA . ASP B 1 8 ? 5.328 -15.484 16.094 1 63.72 8 ASP B CA 1
ATOM 1875 C C . ASP B 1 8 ? 5.035 -14.727 17.391 1 63.72 8 ASP B C 1
ATOM 1877 O O . ASP B 1 8 ? 4.219 -15.164 18.203 1 63.72 8 ASP B O 1
ATOM 1881 N N . ALA B 1 9 ? 5.68 -13.586 17.422 1 61.59 9 ALA B N 1
ATOM 1882 C CA . ALA B 1 9 ? 5.5 -12.844 18.672 1 61.59 9 ALA B CA 1
ATOM 1883 C C . ALA B 1 9 ? 4.195 -12.055 18.656 1 61.59 9 ALA B C 1
ATOM 1885 O O . ALA B 1 9 ? 3.697 -11.648 19.719 1 61.59 9 ALA B O 1
ATOM 1886 N N . LEU B 1 10 ? 3.684 -11.984 17.438 1 66.44 10 LEU B N 1
ATOM 1887 C CA . LEU B 1 10 ? 2.428 -11.242 17.328 1 66.44 10 LEU B CA 1
ATOM 1888 C C . LEU B 1 10 ? 1.237 -12.164 17.594 1 66.44 10 LEU B C 1
ATOM 1890 O O . LEU B 1 10 ? 1.155 -13.258 17.031 1 66.44 10 LEU B O 1
ATOM 1894 N N . ASP B 1 11 ? 0.555 -11.812 18.672 1 71.19 11 ASP B N 1
ATOM 1895 C CA . ASP B 1 11 ? -0.693 -12.523 18.906 1 71.19 11 ASP B CA 1
ATOM 1896 C C . ASP B 1 11 ? -1.831 -11.945 18.078 1 71.19 11 ASP B C 1
ATOM 1898 O O . ASP B 1 11 ? -2.48 -10.984 18.484 1 71.19 11 ASP B O 1
ATOM 1902 N N . PHE B 1 12 ? -2.137 -12.578 17 1 76.31 12 PHE B N 1
ATOM 1903 C CA . PHE B 1 12 ? -3.16 -12.094 16.078 1 76.31 12 PHE B CA 1
ATOM 1904 C C . PHE B 1 12 ? -4.555 -12.336 16.641 1 76.31 12 PHE B C 1
ATOM 1906 O O . PHE B 1 12 ? -5.531 -11.758 16.156 1 76.31 12 PHE B O 1
ATOM 1913 N N . SER B 1 13 ? -4.586 -13.078 17.734 1 73.44 13 SER B N 1
ATOM 1914 C CA . SER B 1 13 ? -5.887 -13.414 18.297 1 73.44 13 SER B CA 1
ATOM 1915 C C . SER B 1 13 ? -6.582 -12.18 18.875 1 73.44 13 SER B C 1
ATOM 1917 O O . SER B 1 13 ? -7.805 -12.172 19.031 1 73.44 13 SER B O 1
ATOM 1919 N N . THR B 1 14 ? -5.793 -11.125 19.047 1 73.62 14 THR B N 1
ATOM 1920 C CA . THR B 1 14 ? -6.371 -9.914 19.625 1 73.62 14 THR B CA 1
ATOM 1921 C C . THR B 1 14 ? -6.762 -8.93 18.531 1 73.62 14 THR B C 1
ATOM 1923 O O . THR B 1 14 ? -7.371 -7.891 18.812 1 73.62 14 THR B O 1
ATOM 1926 N N . LEU B 1 15 ? -6.543 -9.422 17.312 1 77.44 15 LEU B N 1
ATOM 1927 C CA . LEU B 1 15 ? -6.754 -8.508 16.188 1 77.44 15 LEU B CA 1
ATOM 1928 C C . LEU B 1 15 ? -7.809 -9.055 15.234 1 77.44 15 LEU B C 1
ATOM 1930 O O . LEU B 1 15 ? -7.723 -8.836 14.023 1 77.44 15 LEU B O 1
ATOM 1934 N N . GLY B 1 16 ? -8.734 -9.727 15.781 1 81.12 16 GLY B N 1
ATOM 1935 C CA . GLY B 1 16 ? -9.727 -10.422 14.977 1 81.12 16 GLY B CA 1
ATOM 1936 C C . GLY B 1 16 ? -10.594 -9.484 14.164 1 81.12 16 GLY B C 1
ATOM 1937 O O . GLY B 1 16 ? -11.258 -9.914 13.219 1 81.12 16 GLY B O 1
ATOM 1938 N N . SER B 1 17 ? -10.57 -8.141 14.492 1 84.5 17 SER B N 1
ATOM 1939 C CA . SER B 1 17 ? -11.43 -7.199 13.789 1 84.5 17 SER B CA 1
ATOM 1940 C C . SER B 1 17 ? -10.688 -6.508 12.648 1 84.5 17 SER B C 1
ATOM 1942 O O . SER B 1 17 ? -11.273 -5.723 11.906 1 84.5 17 SER B O 1
ATOM 1944 N N . LEU B 1 18 ? -9.445 -6.891 12.453 1 89.12 18 LEU B N 1
ATOM 1945 C CA . LEU B 1 18 ? -8.656 -6.258 11.398 1 89.12 18 LEU B CA 1
ATOM 1946 C C . LEU B 1 18 ? -9.234 -6.578 10.023 1 89.12 18 LEU B C 1
ATOM 1948 O O . LEU B 1 18 ? -9.633 -7.715 9.766 1 89.12 18 LEU B O 1
ATOM 1952 N N . LEU B 1 19 ? -9.227 -5.539 9.234 1 92.75 19 LEU B N 1
ATOM 1953 C CA . LEU B 1 19 ? -9.703 -5.727 7.863 1 92.75 19 LEU B CA 1
ATOM 1954 C C . LEU B 1 19 ? -8.531 -5.805 6.891 1 92.75 19 LEU B C 1
ATOM 1956 O O . LEU B 1 19 ? -8.617 -6.477 5.859 1 92.75 19 LEU B O 1
ATOM 1960 N N . ARG B 1 20 ? -7.504 -5.098 7.285 1 93.38 20 ARG B N 1
ATOM 1961 C CA . ARG B 1 20 ? -6.332 -5.059 6.414 1 93.38 20 ARG B CA 1
ATOM 1962 C C . ARG B 1 20 ? -5.047 -5.16 7.227 1 93.38 20 ARG B C 1
ATOM 1964 O O . ARG B 1 20 ? -4.918 -4.527 8.273 1 93.38 20 ARG B O 1
ATOM 1971 N N . LEU B 1 21 ? -4.164 -6.023 6.734 1 89.81 21 LEU B N 1
ATOM 1972 C CA . LEU B 1 21 ? -2.836 -6.16 7.316 1 89.81 21 LEU B CA 1
ATOM 1973 C C . LEU B 1 21 ? -1.767 -6.203 6.23 1 89.81 21 LEU B C 1
ATOM 1975 O O . LEU B 1 21 ? -1.756 -7.113 5.398 1 89.81 21 LEU B O 1
ATOM 1979 N N . ASN B 1 22 ? -0.963 -5.137 6.227 1 90.75 22 ASN B N 1
ATOM 1980 C CA . ASN B 1 22 ? 0.15 -5.082 5.285 1 90.75 22 ASN B CA 1
ATOM 1981 C C . ASN B 1 22 ? 1.492 -4.996 6.008 1 90.75 22 ASN B C 1
ATOM 1983 O O . ASN B 1 22 ? 1.779 -4 6.676 1 90.75 22 ASN B O 1
ATOM 1987 N N . LEU B 1 23 ? 2.213 -6.117 5.938 1 90.19 23 LEU B N 1
ATOM 1988 C CA . LEU B 1 23 ? 3.547 -6.215 6.52 1 90.19 23 LEU B CA 1
ATOM 1989 C C . LEU B 1 23 ? 4.598 -6.445 5.438 1 90.19 23 LEU B C 1
ATOM 1991 O O . LEU B 1 23 ? 5.617 -7.09 5.684 1 90.19 23 LEU B O 1
ATOM 1995 N N . SER B 1 24 ? 4.281 -5.945 4.289 1 90.75 24 SER B N 1
ATOM 1996 C CA . SER B 1 24 ? 5.199 -6.148 3.174 1 90.75 24 SER B CA 1
ATOM 1997 C C . SER B 1 24 ? 6.496 -5.371 3.379 1 90.75 24 SER B C 1
ATOM 1999 O O . SER B 1 24 ? 6.531 -4.402 4.141 1 90.75 24 SER B O 1
ATOM 2001 N N . TYR B 1 25 ? 7.559 -5.859 2.699 1 90.19 25 TYR B N 1
ATOM 2002 C CA . TYR B 1 25 ? 8.859 -5.207 2.658 1 90.19 25 TYR B CA 1
ATOM 2003 C C . TYR B 1 25 ? 9.453 -5.078 4.059 1 90.19 25 TYR B C 1
ATOM 2005 O O . TYR B 1 25 ? 9.891 -3.994 4.457 1 90.19 25 TYR B O 1
ATOM 2013 N N . ASN B 1 26 ? 9.336 -6.242 4.637 1 90.5 26 ASN B N 1
ATOM 2014 C CA . ASN B 1 26 ? 10.031 -6.402 5.91 1 90.5 26 ASN B CA 1
ATOM 2015 C C . ASN B 1 26 ? 11.078 -7.512 5.836 1 90.5 26 ASN B C 1
ATOM 2017 O O . ASN B 1 26 ? 11.406 -7.992 4.75 1 90.5 26 ASN B O 1
ATOM 2021 N N . GLN B 1 27 ? 11.766 -7.859 6.672 1 87.75 27 GLN B N 1
ATOM 2022 C CA . GLN B 1 27 ? 12.75 -8.93 6.773 1 87.75 27 GLN B CA 1
ATOM 2023 C C . GLN B 1 27 ? 12.266 -10.047 7.691 1 87.75 27 GLN B C 1
ATOM 2025 O O . GLN B 1 27 ? 13.062 -10.664 8.398 1 87.75 27 GLN B O 1
ATOM 2030 N N . LEU B 1 28 ? 10.898 -10.141 7.629 1 87.5 28 LEU B N 1
ATOM 2031 C CA . LEU B 1 28 ? 10.32 -11.164 8.484 1 87.5 28 LEU B CA 1
ATOM 2032 C C . LEU B 1 28 ? 10.664 -12.562 7.973 1 87.5 28 LEU B C 1
ATOM 2034 O O . LEU B 1 28 ? 10.586 -12.82 6.77 1 87.5 28 LEU B O 1
ATOM 2038 N N . GLY B 1 29 ? 11.086 -13.359 8.844 1 88.75 29 GLY B N 1
ATOM 2039 C CA . GLY B 1 29 ? 11.484 -14.711 8.477 1 88.75 29 GLY B CA 1
ATOM 2040 C C . GLY B 1 29 ? 10.781 -15.781 9.289 1 88.75 29 GLY B C 1
ATOM 2041 O O . GLY B 1 29 ? 9.758 -15.516 9.922 1 88.75 29 GLY B O 1
ATOM 2042 N N . GLY B 1 30 ? 11.266 -17.031 9.133 1 89.06 30 GLY B N 1
ATOM 2043 C CA . GLY B 1 30 ? 10.68 -18.156 9.859 1 89.06 30 GLY B CA 1
ATOM 2044 C C . GLY B 1 30 ? 9.359 -18.609 9.281 1 89.06 30 GLY B C 1
ATOM 2045 O O . GLY B 1 30 ? 9.188 -18.656 8.062 1 89.06 30 GLY B O 1
ATOM 2046 N N . VAL B 1 31 ? 8.445 -19.031 10.219 1 89.69 31 VAL B N 1
ATOM 2047 C CA . VAL B 1 31 ? 7.18 -19.609 9.789 1 89.69 31 VAL B CA 1
ATOM 2048 C C . VAL B 1 31 ? 6.078 -18.547 9.867 1 89.69 31 VAL B C 1
ATOM 2050 O O . VAL B 1 31 ? 6.113 -17.672 10.734 1 89.69 31 VAL B O 1
ATOM 2053 N N . ILE B 1 32 ? 5.219 -18.5 8.891 1 89.38 32 ILE B N 1
ATOM 2054 C CA . ILE B 1 32 ? 3.992 -17.734 9.07 1 89.38 32 ILE B CA 1
ATOM 2055 C C . ILE B 1 32 ? 3.176 -18.328 10.219 1 89.38 32 ILE B C 1
ATOM 2057 O O . ILE B 1 32 ? 2.801 -19.5 10.188 1 89.38 32 ILE B O 1
ATOM 2061 N N . PRO B 1 33 ? 2.928 -17.516 11.125 1 84.12 33 PRO B N 1
ATOM 2062 C CA . PRO B 1 33 ? 2.279 -18.078 12.312 1 84.12 33 PRO B CA 1
ATOM 2063 C C . PRO B 1 33 ? 0.884 -18.625 12.016 1 84.12 33 PRO B C 1
ATOM 2065 O O . PRO B 1 33 ? 0.126 -18.016 11.258 1 84.12 33 PRO B O 1
ATOM 2068 N N . LEU B 1 34 ? 0.515 -19.766 12.703 1 86.31 34 LEU B N 1
ATOM 2069 C CA . LEU B 1 34 ? -0.788 -20.391 12.516 1 86.31 34 LEU B CA 1
ATOM 2070 C C . LEU B 1 34 ? -1.905 -19.484 13.031 1 86.31 34 LEU B C 1
ATOM 2072 O O . LEU B 1 34 ? -3.037 -19.562 12.547 1 86.31 34 LEU B O 1
ATOM 2076 N N . THR B 1 35 ? -1.53 -18.609 13.953 1 84.5 35 THR B N 1
ATOM 2077 C CA . THR B 1 35 ? -2.506 -17.719 14.586 1 84.5 35 THR B CA 1
ATOM 2078 C C . THR B 1 35 ? -3.002 -16.672 13.594 1 84.5 35 THR B C 1
ATOM 2080 O O . THR B 1 35 ? -3.959 -15.945 13.875 1 84.5 35 THR B O 1
ATOM 2083 N N . ILE B 1 36 ? -2.387 -16.641 12.391 1 87.19 36 ILE B N 1
A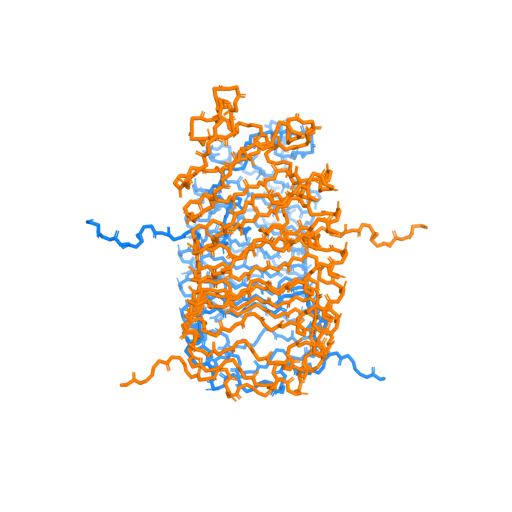TOM 2084 C CA . ILE B 1 36 ? -2.822 -15.695 11.375 1 87.19 36 ILE B CA 1
ATOM 2085 C C . ILE B 1 36 ? -4.277 -15.969 11 1 87.19 36 ILE B C 1
ATOM 2087 O O . ILE B 1 36 ? -5.008 -15.055 10.609 1 87.19 36 ILE B O 1
ATOM 2091 N N . SER B 1 37 ? -4.684 -17.25 11.227 1 89.94 37 SER B N 1
ATOM 2092 C CA . SER B 1 37 ? -6.043 -17.656 10.898 1 89.94 37 SER B CA 1
ATOM 2093 C C . SER B 1 37 ? -7.055 -17.016 11.844 1 89.94 37 SER B C 1
ATOM 2095 O O . SER B 1 37 ? -8.258 -17.047 11.578 1 89.94 37 SER B O 1
ATOM 2097 N N . ALA B 1 38 ? -6.57 -16.438 12.945 1 87.94 38 ALA B N 1
ATOM 2098 C CA . ALA B 1 38 ? -7.441 -15.75 13.898 1 87.94 38 ALA B CA 1
ATOM 2099 C C . ALA B 1 38 ? -7.98 -14.445 13.305 1 87.94 38 ALA B C 1
ATOM 2101 O O . ALA B 1 38 ? -8.961 -13.891 13.812 1 87.94 38 ALA B O 1
ATOM 2102 N N . LEU B 1 39 ? -7.352 -14 12.266 1 88.88 39 LEU B N 1
ATOM 2103 C CA . LEU B 1 39 ? -7.801 -12.781 11.602 1 88.88 39 LEU B CA 1
ATOM 2104 C C . LEU B 1 39 ? -8.961 -13.07 10.656 1 88.88 39 LEU B C 1
ATOM 2106 O O . LEU B 1 39 ? -8.836 -12.875 9.445 1 88.88 39 LEU B O 1
ATOM 2110 N N . SER B 1 40 ? -10.047 -13.438 11.219 1 90.06 40 SER B N 1
ATOM 2111 C CA . SER B 1 40 ? -11.156 -14.023 10.477 1 90.06 40 SER B CA 1
ATOM 2112 C C . SER B 1 40 ? -11.883 -12.977 9.648 1 90.06 40 SER B C 1
ATOM 2114 O O . SER B 1 40 ? -12.617 -13.312 8.719 1 90.06 40 SER B O 1
ATOM 2116 N N . ARG B 1 41 ? -11.68 -11.648 9.945 1 93.06 41 ARG B N 1
ATOM 2117 C CA . ARG B 1 41 ? -12.406 -10.594 9.234 1 93.06 41 ARG B CA 1
ATOM 2118 C C . ARG B 1 41 ? -11.516 -9.945 8.172 1 93.06 41 ARG B C 1
ATOM 2120 O O . ARG B 1 41 ? -11.953 -9.039 7.461 1 93.06 41 ARG B O 1
ATOM 2127 N N . LEU B 1 42 ? -10.328 -10.492 8.07 1 94.19 42 LEU B N 1
ATOM 2128 C CA . LEU B 1 42 ? -9.359 -9.867 7.172 1 94.19 42 LEU B CA 1
ATOM 2129 C C . LEU B 1 42 ? -9.828 -9.969 5.723 1 94.19 42 LEU B C 1
ATOM 2131 O O . LEU B 1 42 ? -10.234 -11.039 5.27 1 94.19 42 LEU B O 1
ATOM 2135 N N . VAL B 1 43 ? -9.758 -8.789 5.094 1 96.81 43 VAL B N 1
ATOM 2136 C CA . VAL B 1 43 ? -10.125 -8.719 3.684 1 96.81 43 VAL B CA 1
ATOM 2137 C C . VAL B 1 43 ? -8.859 -8.695 2.824 1 96.81 43 VAL B C 1
ATOM 2139 O O . VAL B 1 43 ? -8.867 -9.18 1.688 1 96.81 43 VAL B O 1
ATOM 2142 N N . SER B 1 44 ? -7.793 -8.148 3.438 1 96.19 44 SER B N 1
ATOM 2143 C CA . SER B 1 44 ? -6.535 -8.016 2.705 1 96.19 44 SER B CA 1
ATOM 2144 C C . SER B 1 44 ? -5.344 -8.375 3.584 1 96.19 44 SER B C 1
ATOM 2146 O O . SER B 1 44 ? -5.207 -7.863 4.699 1 96.19 44 SER B O 1
ATOM 2148 N N . LEU B 1 45 ? -4.535 -9.32 3.041 1 94.69 45 LEU B N 1
ATOM 2149 C CA . LEU B 1 45 ? -3.291 -9.719 3.691 1 94.69 45 LEU B CA 1
ATOM 2150 C C . LEU B 1 45 ? -2.117 -9.625 2.721 1 94.69 45 LEU B C 1
ATOM 2152 O O . LEU B 1 45 ? -2.139 -10.25 1.656 1 94.69 45 LEU B O 1
ATOM 2156 N N . ASP B 1 46 ? -1.099 -8.781 3.137 1 94.94 46 ASP B N 1
ATOM 2157 C CA . ASP B 1 46 ? 0.082 -8.648 2.289 1 94.94 46 ASP B CA 1
ATOM 2158 C C . ASP B 1 46 ? 1.361 -8.906 3.082 1 94.94 46 ASP B C 1
ATOM 2160 O O . ASP B 1 46 ? 1.738 -8.109 3.941 1 94.94 46 ASP B O 1
ATOM 2164 N N . LEU B 1 47 ? 1.958 -10.047 2.789 1 94.19 47 LEU B N 1
ATOM 2165 C CA . LEU B 1 47 ? 3.229 -10.414 3.404 1 94.19 47 LEU B CA 1
ATOM 2166 C C . LEU B 1 47 ? 4.348 -10.445 2.367 1 94.19 47 LEU B C 1
ATOM 2168 O O . LEU B 1 47 ? 5.332 -11.172 2.531 1 94.19 47 LEU B O 1
ATOM 2172 N N . THR B 1 48 ? 4.176 -9.617 1.345 1 95.62 48 THR B N 1
ATOM 2173 C CA . THR B 1 48 ? 5.094 -9.602 0.212 1 95.62 48 THR B CA 1
ATOM 2174 C C . THR B 1 48 ? 6.477 -9.125 0.645 1 95.62 48 THR B C 1
ATOM 2176 O O . THR B 1 48 ? 6.594 -8.242 1.503 1 95.62 48 THR B O 1
ATOM 2179 N N . SER B 1 49 ? 7.559 -9.711 -0.011 1 94.5 49 SER B N 1
ATOM 2180 C CA . SER B 1 49 ? 8.938 -9.266 0.134 1 94.5 49 SER B CA 1
ATOM 2181 C C . SER B 1 49 ? 9.406 -9.375 1.582 1 94.5 49 SER B C 1
ATOM 2183 O O . SER B 1 49 ? 9.781 -8.367 2.193 1 94.5 49 SER B O 1
ATOM 2185 N N . ASN B 1 50 ? 9.336 -10.625 2.053 1 93.75 50 ASN B N 1
ATOM 2186 C CA . ASN B 1 50 ? 9.898 -11.047 3.332 1 93.75 50 ASN B CA 1
ATOM 2187 C C . ASN B 1 50 ? 10.812 -12.25 3.174 1 93.75 50 ASN B C 1
ATOM 2189 O O . ASN B 1 50 ? 11.414 -12.445 2.113 1 93.75 50 ASN B O 1
ATOM 2193 N N . ARG B 1 51 ? 11.062 -12.922 4.281 1 94.12 51 ARG B N 1
ATOM 2194 C CA . ARG B 1 51 ? 11.992 -14.047 4.227 1 94.12 51 ARG B CA 1
ATOM 2195 C C . ARG B 1 51 ? 11.359 -15.312 4.801 1 94.12 51 ARG B C 1
ATOM 2197 O O . ARG B 1 51 ? 12.047 -16.125 5.43 1 94.12 51 ARG B O 1
ATOM 2204 N N . PHE B 1 52 ? 10.016 -15.422 4.668 1 93.62 52 PHE B N 1
ATOM 2205 C CA . PHE B 1 52 ? 9.328 -16.594 5.199 1 93.62 52 PHE B CA 1
ATOM 2206 C C . PHE B 1 52 ? 9.812 -17.859 4.508 1 93.62 52 PHE B C 1
ATOM 2208 O O . PHE B 1 52 ? 9.969 -17.891 3.283 1 93.62 52 PHE B O 1
ATOM 2215 N N . THR B 1 53 ? 10.086 -18.922 5.301 1 95.19 53 THR B N 1
ATOM 2216 C CA . THR B 1 53 ? 10.641 -20.156 4.758 1 95.19 53 THR B CA 1
ATOM 2217 C C . THR B 1 53 ? 9.688 -21.328 5.004 1 95.19 53 THR B C 1
ATOM 2219 O O . THR B 1 53 ? 10.031 -22.484 4.723 1 95.19 53 THR B O 1
ATOM 2222 N N . SER B 1 54 ? 8.547 -21.125 5.465 1 92.75 54 SER B N 1
ATOM 2223 C CA . SER B 1 54 ? 7.617 -22.172 5.844 1 92.75 54 SER B CA 1
ATOM 2224 C C . SER B 1 54 ? 6.633 -22.484 4.715 1 92.75 54 SER B C 1
ATOM 2226 O O . SER B 1 54 ? 6.656 -21.828 3.672 1 92.75 54 SER B O 1
ATOM 2228 N N . LYS B 1 55 ? 5.844 -23.609 4.949 1 97.06 55 LYS B N 1
ATOM 2229 C CA . LYS B 1 55 ? 4.707 -23.891 4.078 1 97.06 55 LYS B CA 1
ATOM 2230 C C . LYS B 1 55 ? 3.584 -22.875 4.309 1 97.06 55 LYS B C 1
ATOM 2232 O O . LYS B 1 55 ? 3.564 -22.188 5.328 1 97.06 55 LYS B O 1
ATOM 2237 N N . ILE B 1 56 ? 2.75 -22.719 3.326 1 97.38 56 ILE B N 1
ATOM 2238 C CA . ILE B 1 56 ? 1.523 -21.953 3.533 1 97.38 56 ILE B CA 1
ATOM 2239 C C . ILE B 1 56 ? 0.664 -22.641 4.594 1 97.38 56 ILE B C 1
ATOM 2241 O O . ILE B 1 56 ? 0.326 -23.828 4.465 1 97.38 56 ILE B O 1
ATOM 2245 N N . PRO B 1 57 ? 0.377 -21.906 5.625 1 93 57 PRO B N 1
ATOM 2246 C CA . PRO B 1 57 ? -0.417 -22.531 6.68 1 93 57 PRO B CA 1
ATOM 2247 C C . PRO B 1 57 ? -1.793 -22.984 6.191 1 93 57 PRO B C 1
ATOM 2249 O O . PRO B 1 57 ? -2.518 -22.203 5.57 1 93 57 PRO B O 1
ATOM 2252 N N . ILE B 1 58 ? -2.154 -24.219 6.539 1 92.44 58 ILE B N 1
ATOM 2253 C CA . ILE B 1 58 ? -3.428 -24.781 6.105 1 92.44 58 ILE B CA 1
ATOM 2254 C C . ILE B 1 58 ? -4.578 -23.984 6.707 1 92.44 58 ILE B C 1
ATOM 2256 O O . ILE B 1 58 ? -5.625 -23.812 6.078 1 92.44 58 ILE B O 1
ATOM 2260 N N . GLY B 1 59 ? -4.34 -23.391 7.898 1 92.31 59 GLY B N 1
ATOM 2261 C CA . GLY B 1 59 ? -5.348 -22.609 8.594 1 92.31 59 GLY B CA 1
ATOM 2262 C C . GLY B 1 59 ? -5.758 -21.359 7.836 1 92.31 59 GLY B C 1
ATOM 2263 O O . GLY B 1 59 ? -6.836 -20.812 8.07 1 92.31 59 GLY B O 1
ATOM 2264 N N . MET B 1 60 ? -4.992 -20.906 6.887 1 94.12 60 MET B N 1
ATOM 2265 C CA . MET B 1 60 ? -5.332 -19.719 6.094 1 94.12 60 MET B CA 1
ATOM 2266 C C . MET B 1 60 ? -6.625 -19.953 5.316 1 94.12 60 MET B C 1
ATOM 2268 O O . MET B 1 60 ? -7.324 -18.984 4.977 1 94.12 60 MET B O 1
ATOM 2272 N N . SER B 1 61 ? -6.914 -21.234 5.117 1 96 61 SER B N 1
ATOM 2273 C CA . SER B 1 61 ? -8.109 -21.594 4.371 1 96 61 SER B CA 1
ATOM 2274 C C . SER B 1 61 ? -9.375 -21.219 5.133 1 96 61 SER B C 1
ATOM 2276 O O . SER B 1 61 ? -10.477 -21.234 4.566 1 96 61 SER B O 1
ATOM 2278 N N . SER B 1 62 ? -9.266 -20.875 6.422 1 95.19 62 SER B N 1
ATOM 2279 C CA . SER B 1 62 ? -10.422 -20.516 7.234 1 95.19 62 SER B CA 1
ATOM 2280 C C . SER B 1 62 ? -10.695 -19.016 7.172 1 95.19 62 SER B C 1
ATOM 2282 O O . SER B 1 62 ? -11.711 -18.531 7.68 1 95.19 62 SER B O 1
ATOM 2284 N N . MET B 1 63 ? -9.82 -18.25 6.562 1 96.25 63 MET B N 1
ATOM 2285 C CA . MET B 1 63 ? -9.969 -16.812 6.473 1 96.25 63 MET B CA 1
ATOM 2286 C C . MET B 1 63 ? -10.867 -16.422 5.297 1 96.25 63 MET B C 1
ATOM 2288 O O . MET B 1 63 ? -10.422 -15.766 4.355 1 96.25 63 MET B O 1
ATOM 2292 N N . LYS B 1 64 ? -12.125 -16.672 5.484 1 96.5 64 LYS B N 1
ATOM 2293 C CA . LYS B 1 64 ? -13.078 -16.75 4.379 1 96.5 64 LYS B CA 1
ATOM 2294 C C . LYS B 1 64 ? -13.375 -15.352 3.828 1 96.5 64 LYS B C 1
ATOM 2296 O O . LYS B 1 64 ? -13.906 -15.219 2.725 1 96.5 64 LYS B O 1
ATOM 2301 N N . GLU B 1 65 ? -13 -14.266 4.539 1 96.88 65 GLU B N 1
ATOM 2302 C CA . GLU B 1 65 ? -13.312 -12.914 4.09 1 96.88 65 GLU B CA 1
ATOM 2303 C C . GLU B 1 65 ? -12.211 -12.359 3.195 1 96.88 65 GLU B C 1
ATOM 2305 O O . GLU B 1 65 ? -12.375 -11.297 2.584 1 96.88 65 GLU B O 1
ATOM 2310 N N . LEU B 1 66 ? -11.102 -13.086 3.043 1 97.56 66 LEU B N 1
ATOM 2311 C CA . LEU B 1 66 ? -9.969 -12.594 2.273 1 97.56 66 LEU B CA 1
ATOM 2312 C C . LEU B 1 66 ? -10.344 -12.383 0.812 1 97.56 66 LEU B C 1
ATOM 2314 O O . LEU B 1 66 ? -10.891 -13.289 0.172 1 97.56 66 LEU B O 1
ATOM 2318 N N . GLN B 1 67 ? -10.133 -11.18 0.399 1 97.62 67 GLN B N 1
ATOM 2319 C CA . GLN B 1 67 ? -10.289 -10.859 -1.015 1 97.62 67 GLN B CA 1
ATOM 2320 C C . GLN B 1 67 ? -8.938 -10.703 -1.7 1 97.62 67 GLN B C 1
ATOM 2322 O O . GLN B 1 67 ? -8.797 -11.008 -2.887 1 97.62 67 GLN B O 1
ATOM 2327 N N . PHE B 1 68 ? -7.961 -10.234 -0.931 1 97.12 68 PHE B N 1
ATOM 2328 C CA . PHE B 1 68 ? -6.617 -10.016 -1.451 1 97.12 68 PHE B CA 1
ATOM 2329 C C . PHE B 1 68 ? -5.582 -10.734 -0.593 1 97.12 68 PHE B C 1
ATOM 2331 O O . PHE B 1 68 ? -5.449 -10.453 0.599 1 97.12 68 PHE B O 1
ATOM 2338 N N . LEU B 1 69 ? -4.875 -11.688 -1.208 1 97.56 69 LEU B N 1
ATOM 2339 C CA . LEU B 1 69 ? -3.816 -12.422 -0.519 1 97.56 69 LEU B CA 1
ATOM 2340 C C . LEU B 1 69 ? -2.521 -12.383 -1.322 1 97.56 69 LEU B C 1
ATOM 2342 O O . LEU B 1 69 ? -2.482 -12.844 -2.465 1 97.56 69 LEU B O 1
ATOM 2346 N N . SER B 1 70 ? -1.46 -11.734 -0.7 1 98.06 70 SER B N 1
ATOM 2347 C CA . SER B 1 70 ? -0.16 -11.719 -1.361 1 98.06 70 SER B CA 1
ATOM 2348 C C . SER B 1 70 ? 0.933 -12.258 -0.443 1 98.06 70 SER B C 1
ATOM 2350 O O . SER B 1 70 ? 1.109 -11.766 0.674 1 98.06 70 SER B O 1
ATOM 2352 N N . LEU B 1 71 ? 1.585 -13.297 -0.904 1 97.88 71 LEU B N 1
ATOM 2353 C CA . LEU B 1 71 ? 2.746 -13.875 -0.231 1 97.88 71 LEU B CA 1
ATOM 2354 C C . LEU B 1 71 ? 3.971 -13.844 -1.14 1 97.88 71 LEU B C 1
ATOM 2356 O O . LEU B 1 71 ? 4.883 -14.656 -0.987 1 97.88 71 LEU B O 1
ATOM 2360 N N . CYS B 1 72 ? 4.043 -12.875 -2.033 1 97.44 72 CYS B N 1
ATOM 2361 C CA . CYS B 1 72 ? 5.066 -12.82 -3.07 1 97.44 72 CYS B CA 1
ATOM 2362 C C . CYS B 1 72 ? 6.441 -12.555 -2.469 1 97.44 72 CYS B C 1
ATOM 2364 O O . CYS B 1 72 ? 6.551 -11.93 -1.416 1 97.44 72 CYS B O 1
ATOM 2366 N N . ARG B 1 73 ? 7.5 -13.062 -3.201 1 97.81 73 ARG B N 1
ATOM 2367 C CA . ARG B 1 73 ? 8.891 -12.734 -2.91 1 97.81 73 ARG B CA 1
ATOM 2368 C C . ARG B 1 73 ? 9.25 -13.094 -1.474 1 97.81 73 ARG B C 1
ATOM 2370 O O . ARG B 1 73 ? 9.664 -12.227 -0.695 1 97.81 73 ARG B O 1
ATOM 2377 N N . ASN B 1 74 ? 9.016 -14.359 -1.272 1 97.81 74 ASN B N 1
ATOM 2378 C CA . ASN B 1 74 ? 9.453 -15.031 -0.056 1 97.81 74 ASN B CA 1
ATOM 2379 C C . ASN B 1 74 ? 10.25 -16.297 -0.37 1 97.81 74 ASN B C 1
ATOM 2381 O O . ASN B 1 74 ? 10.867 -16.406 -1.433 1 97.81 74 ASN B O 1
ATOM 2385 N N . GLN B 1 75 ? 10.453 -17.109 0.621 1 98.06 75 GLN B N 1
ATOM 2386 C CA . GLN B 1 75 ? 11.086 -18.406 0.444 1 98.06 75 GLN B CA 1
ATOM 2387 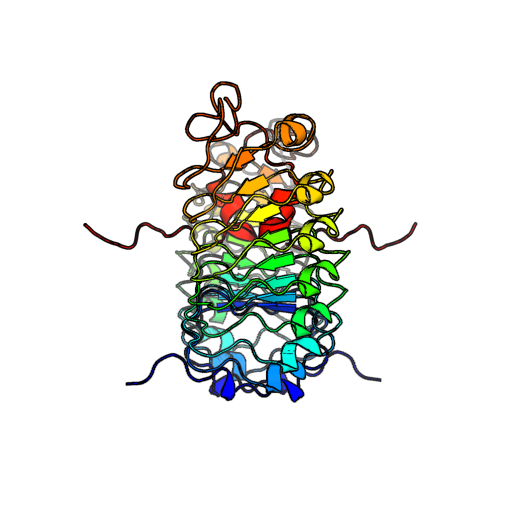C C . GLN B 1 75 ? 10.156 -19.531 0.865 1 98.06 75 GLN B C 1
ATOM 2389 O O . GLN B 1 75 ? 10.586 -20.5 1.505 1 98.06 75 GLN B O 1
ATOM 2394 N N . ILE B 1 76 ? 8.891 -19.297 0.561 1 98.12 76 ILE B N 1
ATOM 2395 C CA . ILE B 1 76 ? 7.863 -20.234 0.976 1 98.12 76 ILE B CA 1
ATOM 2396 C C . ILE B 1 76 ? 8.031 -21.547 0.208 1 98.12 76 ILE B C 1
ATOM 2398 O O . ILE B 1 76 ? 8.281 -21.547 -0.999 1 98.12 76 ILE B O 1
ATOM 2402 N N . VAL B 1 77 ? 7.922 -22.656 0.945 1 98.44 77 VAL B N 1
ATOM 2403 C CA . VAL B 1 77 ? 8.141 -23.984 0.378 1 98.44 77 VAL B CA 1
ATOM 2404 C C . VAL B 1 77 ? 6.848 -24.781 0.433 1 98.44 77 VAL B C 1
ATOM 2406 O O . VAL B 1 77 ? 5.836 -24.312 0.957 1 98.44 77 VAL B O 1
ATOM 2409 N N . GLY B 1 78 ? 6.91 -26 -0.141 1 98.31 78 GLY B N 1
ATOM 2410 C CA . GLY B 1 78 ? 5.773 -26.906 -0.101 1 98.31 78 GLY B CA 1
ATOM 2411 C C . GLY B 1 78 ? 4.773 -26.656 -1.214 1 98.31 78 GLY B C 1
ATOM 2412 O O . GLY B 1 78 ? 5.086 -25.984 -2.199 1 98.31 78 GLY B O 1
ATOM 2413 N N . ALA B 1 79 ? 3.604 -27.297 -1.042 1 98.56 79 ALA B N 1
ATOM 2414 C CA . ALA B 1 79 ? 2.559 -27.25 -2.062 1 98.56 79 ALA B CA 1
ATOM 2415 C C . ALA B 1 79 ? 1.59 -26.094 -1.799 1 98.56 79 ALA B C 1
ATOM 2417 O O . ALA B 1 79 ? 1.5 -25.594 -0.674 1 98.56 79 ALA B O 1
ATOM 2418 N N . ILE B 1 80 ? 0.969 -25.609 -2.82 1 98.62 80 ILE B N 1
ATOM 2419 C CA . ILE B 1 80 ? -0.232 -24.812 -2.625 1 98.62 80 ILE B CA 1
ATOM 2420 C C . ILE B 1 80 ? -1.343 -25.672 -2.033 1 98.62 80 ILE B C 1
ATOM 2422 O O . ILE B 1 80 ? -1.775 -26.641 -2.652 1 98.62 80 ILE B O 1
ATOM 2426 N N . PRO B 1 81 ? -1.756 -25.312 -0.868 1 97.88 81 PRO B N 1
ATOM 2427 C CA . PRO B 1 81 ? -2.795 -26.156 -0.275 1 97.88 81 PRO B CA 1
ATOM 2428 C C . PRO B 1 81 ? -4.102 -26.125 -1.063 1 97.88 81 PRO B C 1
ATOM 2430 O O . PRO B 1 81 ? -4.648 -25.062 -1.321 1 97.88 81 PRO B O 1
ATOM 2433 N N . PRO B 1 82 ? -4.641 -27.328 -1.43 1 98.19 82 PRO B N 1
ATOM 2434 C CA . PRO B 1 82 ? -5.926 -27.344 -2.131 1 98.19 82 PRO B CA 1
ATOM 2435 C C . PRO B 1 82 ? -7.031 -26.641 -1.352 1 98.19 82 PRO B C 1
ATOM 2437 O O . PRO B 1 82 ? -7.949 -26.078 -1.95 1 98.19 82 PRO B O 1
ATOM 2440 N N . SER B 1 83 ? -6.875 -26.594 -0.056 1 97.56 83 SER B N 1
ATOM 2441 C CA . SER B 1 83 ? -7.883 -26 0.811 1 97.56 83 SER B CA 1
ATOM 2442 C C . SER B 1 83 ? -7.938 -24.484 0.625 1 97.56 83 SER B C 1
ATOM 2444 O O . SER B 1 83 ? -8.898 -23.828 1.055 1 97.56 83 SER B O 1
ATOM 2446 N N . LEU B 1 84 ? -6.949 -23.844 -0.032 1 97.5 84 LEU B N 1
ATOM 2447 C CA . LEU B 1 84 ? -7.016 -22.422 -0.342 1 97.5 84 LEU B CA 1
ATOM 2448 C C . LEU B 1 84 ? -8.227 -22.109 -1.217 1 97.5 84 LEU B C 1
ATOM 2450 O O . LEU B 1 84 ? -8.695 -20.969 -1.258 1 97.5 84 LEU B O 1
ATOM 2454 N N . SER B 1 85 ? -8.688 -23.172 -1.861 1 97.88 85 SER B N 1
ATOM 2455 C CA . SER B 1 85 ? -9.867 -23.031 -2.713 1 97.88 85 SER B CA 1
ATOM 2456 C C . SER B 1 85 ? -11.109 -22.719 -1.89 1 97.88 85 SER B C 1
ATOM 2458 O O . SER B 1 85 ? -12.148 -22.344 -2.441 1 97.88 85 SER B O 1
ATOM 2460 N N . ASN B 1 86 ? -11.031 -22.812 -0.574 1 97.31 86 ASN B N 1
ATOM 2461 C CA . ASN B 1 86 ? -12.133 -22.469 0.321 1 97.31 86 ASN B CA 1
ATOM 2462 C C . ASN B 1 86 ? -12.289 -20.953 0.451 1 97.31 86 ASN B C 1
ATOM 2464 O O . ASN B 1 86 ? -13.32 -20.484 0.942 1 97.31 86 ASN B O 1
ATOM 2468 N N . LEU B 1 87 ? -11.305 -20.234 0.073 1 98.19 87 LEU B N 1
ATOM 2469 C CA . LEU B 1 87 ? -11.375 -18.766 0.129 1 98.19 87 LEU B CA 1
ATOM 2470 C C .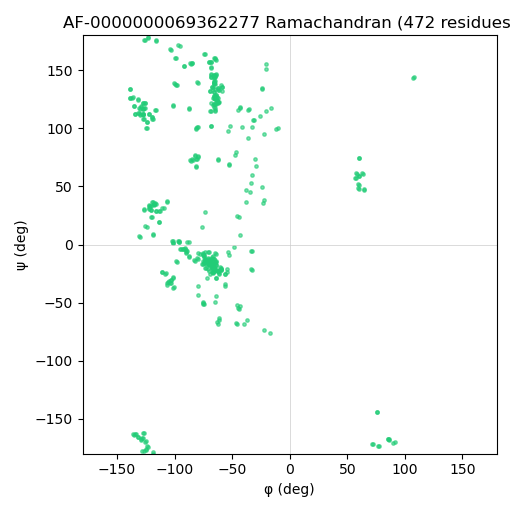 LEU B 1 87 ? -12.133 -18.219 -1.072 1 98.19 87 LEU B C 1
ATOM 2472 O O . LEU B 1 87 ? -11.562 -17.516 -1.903 1 98.19 87 LEU B O 1
ATOM 2476 N N . THR B 1 88 ? -13.414 -18.391 -1.052 1 97.94 88 THR B N 1
ATOM 2477 C CA . THR B 1 88 ? -14.234 -18.172 -2.24 1 97.94 88 THR B CA 1
ATOM 2478 C C . THR B 1 88 ? -14.414 -16.672 -2.496 1 97.94 88 THR B C 1
ATOM 2480 O O . THR B 1 88 ? -14.867 -16.281 -3.57 1 97.94 88 THR B O 1
ATOM 2483 N N . SER B 1 89 ? -13.969 -15.844 -1.553 1 98 89 SER B N 1
ATOM 2484 C CA . SER B 1 89 ? -14.078 -14.398 -1.74 1 98 89 SER B CA 1
ATOM 2485 C C . SER B 1 89 ? -12.828 -13.836 -2.418 1 98 89 SER B C 1
ATOM 2487 O O . SER B 1 89 ? -12.789 -12.664 -2.777 1 98 89 SER B O 1
ATOM 2489 N N . LEU B 1 90 ? -11.82 -14.656 -2.68 1 97.94 90 LEU B N 1
ATOM 2490 C CA . LEU B 1 90 ? -10.562 -14.18 -3.23 1 97.94 90 LEU B CA 1
ATOM 2491 C C . LEU B 1 90 ? -10.766 -13.562 -4.609 1 97.94 90 LEU B C 1
ATOM 2493 O O . LEU B 1 90 ? -11.398 -14.172 -5.477 1 97.94 90 LEU B O 1
ATOM 2497 N N . VAL B 1 91 ? -10.281 -12.383 -4.652 1 97.81 91 VAL B N 1
ATOM 2498 C CA . VAL B 1 91 ? -10.273 -11.656 -5.918 1 97.81 91 VAL B CA 1
ATOM 2499 C C . VAL B 1 91 ? -8.867 -11.664 -6.512 1 97.81 91 VAL B C 1
ATOM 2501 O O . VAL B 1 91 ? -8.703 -11.688 -7.73 1 97.81 91 VAL B O 1
ATOM 2504 N N . SER B 1 92 ? -7.875 -11.648 -5.645 1 98 92 SER B N 1
ATOM 2505 C CA . SER B 1 92 ? -6.469 -11.648 -6.039 1 98 92 SER B CA 1
ATOM 2506 C C . SER B 1 92 ? -5.648 -12.609 -5.184 1 98 92 SER B C 1
ATOM 2508 O O . SER B 1 92 ? -5.715 -12.562 -3.955 1 98 92 SER B O 1
ATOM 2510 N N . LEU B 1 93 ? -4.934 -13.492 -5.867 1 98.12 93 LEU B N 1
ATOM 2511 C CA . LEU B 1 93 ? -4.012 -14.43 -5.227 1 98.12 93 LEU B CA 1
ATOM 2512 C C . LEU B 1 93 ? -2.627 -14.344 -5.863 1 98.12 93 LEU B C 1
ATOM 2514 O O . LEU B 1 93 ? -2.461 -14.688 -7.039 1 98.12 93 LEU B O 1
ATOM 2518 N N . SER B 1 94 ? -1.649 -13.844 -5.086 1 98.31 94 SER B N 1
ATOM 2519 C CA . SER B 1 94 ? -0.289 -13.719 -5.598 1 98.31 94 SER B CA 1
ATOM 2520 C C . SER B 1 94 ? 0.703 -14.492 -4.734 1 98.31 94 SER B C 1
ATOM 2522 O O . SER B 1 94 ? 0.887 -14.18 -3.557 1 98.31 94 SER B O 1
ATOM 2524 N N . LEU B 1 95 ? 1.25 -15.523 -5.312 1 98.62 95 LEU B N 1
ATOM 2525 C CA . LEU B 1 95 ? 2.246 -16.375 -4.66 1 98.62 95 LEU B CA 1
ATOM 2526 C C . LEU B 1 95 ? 3.555 -16.375 -5.441 1 98.62 95 LEU B C 1
ATOM 2528 O O . LEU B 1 95 ? 4.359 -17.297 -5.312 1 98.62 95 LEU B O 1
ATOM 2532 N N . LYS B 1 96 ? 3.701 -15.305 -6.191 1 98.56 96 LYS B N 1
ATOM 2533 C CA . LYS B 1 96 ? 4.828 -15.211 -7.117 1 98.56 96 LYS B CA 1
ATOM 2534 C C . LYS B 1 96 ? 6.156 -15.188 -6.363 1 98.56 96 LYS B C 1
ATOM 2536 O O . LYS B 1 96 ? 6.266 -14.57 -5.305 1 98.56 96 LYS B O 1
ATOM 2541 N N . ASP B 1 97 ? 7.227 -15.797 -6.961 1 98.56 97 ASP B N 1
ATOM 2542 C CA . ASP B 1 97 ? 8.609 -15.695 -6.504 1 98.56 97 ASP B CA 1
ATOM 2543 C C . ASP B 1 97 ? 8.773 -16.312 -5.109 1 98.56 97 ASP B C 1
ATOM 2545 O O . ASP B 1 97 ? 9.102 -15.602 -4.156 1 98.56 97 ASP B O 1
ATOM 2549 N N . ASN B 1 98 ? 8.461 -17.625 -5.051 1 98.75 98 ASN B N 1
ATOM 2550 C CA . ASN B 1 98 ? 8.688 -18.516 -3.912 1 98.75 98 ASN B CA 1
ATOM 2551 C C . ASN B 1 98 ? 9.359 -19.812 -4.336 1 98.75 98 ASN B C 1
ATOM 2553 O O . ASN B 1 98 ? 10.047 -19.859 -5.355 1 98.75 98 ASN B O 1
ATOM 2557 N N . LYS B 1 99 ? 9.344 -20.797 -3.473 1 98.75 99 LYS B N 1
ATOM 2558 C CA . LYS B 1 99 ? 9.898 -22.109 -3.779 1 98.75 99 LYS B CA 1
ATOM 2559 C C . LYS B 1 99 ? 8.812 -23.188 -3.732 1 98.75 99 LYS B C 1
ATOM 2561 O O . LYS B 1 99 ? 9.055 -24.297 -3.256 1 98.75 99 LYS B O 1
ATOM 2566 N N . LEU B 1 100 ? 7.633 -22.781 -4.148 1 98.81 100 LEU B N 1
ATOM 2567 C CA . LEU B 1 100 ? 6.512 -23.719 -4.109 1 98.81 100 LEU B CA 1
ATOM 2568 C C . LEU B 1 100 ? 6.73 -24.875 -5.082 1 98.81 100 LEU B C 1
ATOM 2570 O O . LEU B 1 100 ? 7.25 -24.672 -6.18 1 98.81 100 LEU B O 1
ATOM 2574 N N . THR B 1 101 ? 6.332 -26.047 -4.602 1 98.69 101 THR B N 1
ATOM 2575 C CA . THR B 1 101 ? 6.492 -27.266 -5.379 1 98.69 101 THR B CA 1
ATOM 2576 C C . THR B 1 101 ? 5.145 -27.969 -5.578 1 98.69 101 THR B C 1
ATOM 2578 O O . THR B 1 101 ? 4.098 -27.406 -5.242 1 98.69 101 THR B O 1
ATOM 2581 N N . SER B 1 102 ? 5.203 -29.125 -6.16 1 98.38 102 SER B N 1
ATOM 2582 C CA . SER B 1 102 ? 4.039 -29.969 -6.422 1 98.38 102 SER B CA 1
ATOM 2583 C C . SER B 1 102 ? 3.178 -29.375 -7.535 1 98.38 102 SER B C 1
ATOM 2585 O O . SER B 1 102 ? 3.631 -28.516 -8.289 1 98.38 102 SER B O 1
ATOM 2587 N N . VAL B 1 103 ? 1.967 -29.969 -7.758 1 98.81 103 VAL B N 1
ATOM 2588 C CA . VAL B 1 103 ? 1.101 -29.625 -8.875 1 98.81 103 VAL B CA 1
ATOM 2589 C C . VAL B 1 103 ? 0.219 -28.438 -8.5 1 98.81 103 VAL B C 1
ATOM 2591 O O . VAL B 1 103 ? 0.054 -28.125 -7.316 1 98.81 103 VAL B O 1
ATOM 2594 N N . ILE B 1 104 ? -0.225 -27.703 -9.469 1 98.88 104 ILE B N 1
ATOM 2595 C CA . ILE B 1 104 ? -1.282 -26.734 -9.25 1 98.88 104 ILE B CA 1
ATOM 2596 C C . ILE B 1 104 ? -2.572 -27.438 -8.844 1 98.88 104 ILE B C 1
ATOM 2598 O O . ILE B 1 104 ? -3.088 -28.266 -9.594 1 98.88 104 ILE B O 1
ATOM 2602 N N . PRO B 1 105 ? -3.076 -27.094 -7.684 1 98.56 105 PRO B N 1
ATOM 2603 C CA . PRO B 1 105 ? -4.297 -27.797 -7.281 1 98.56 105 PRO B CA 1
ATOM 2604 C C . PRO B 1 105 ? -5.477 -27.516 -8.211 1 98.56 105 PRO B C 1
ATOM 2606 O O . PRO B 1 105 ? -5.801 -26.344 -8.461 1 98.56 105 PRO B O 1
ATOM 2609 N N . LYS B 1 106 ? -6.133 -28.594 -8.695 1 98.5 106 LYS B N 1
ATOM 2610 C CA . LYS B 1 106 ? -7.293 -28.422 -9.562 1 98.5 106 LYS B CA 1
ATOM 2611 C C . LYS B 1 106 ? -8.422 -27.688 -8.844 1 98.5 106 LYS B C 1
ATOM 2613 O O . LYS B 1 106 ? -9.258 -27.047 -9.477 1 98.5 106 LYS B O 1
ATOM 2618 N N . GLU B 1 107 ? -8.414 -27.734 -7.496 1 98.69 107 GLU B N 1
ATOM 2619 C CA . GLU B 1 107 ? -9.43 -27.109 -6.656 1 98.69 107 GLU B CA 1
ATOM 2620 C C . GLU B 1 107 ? -9.422 -25.594 -6.801 1 98.69 107 GLU B C 1
ATOM 2622 O O . GLU B 1 107 ? -10.43 -24.938 -6.516 1 98.69 107 GLU B O 1
ATOM 2627 N N . LEU B 1 108 ? -8.297 -24.984 -7.266 1 98.5 108 LEU B N 1
ATOM 2628 C CA . LEU B 1 108 ? -8.242 -23.531 -7.453 1 98.5 108 LEU B CA 1
ATOM 2629 C C . LEU B 1 108 ? -9.305 -23.078 -8.453 1 98.5 108 LEU B C 1
ATOM 2631 O O . LEU B 1 108 ? -9.719 -21.922 -8.438 1 98.5 108 LEU B O 1
ATOM 2635 N N . GLY B 1 109 ? -9.766 -24.031 -9.266 1 98.62 109 GLY B N 1
ATOM 2636 C CA . GLY B 1 109 ? -10.82 -23.734 -10.227 1 98.62 109 GLY B CA 1
ATOM 2637 C C . GLY B 1 109 ? -12.133 -23.359 -9.578 1 98.62 109 GLY B C 1
ATOM 2638 O O . GLY B 1 109 ? -13.047 -22.859 -10.242 1 98.62 109 GLY B O 1
ATOM 2639 N N . ARG B 1 110 ? -12.242 -23.484 -8.273 1 98.31 110 ARG B N 1
ATOM 2640 C CA . ARG B 1 110 ? -13.461 -23.172 -7.535 1 98.31 110 ARG B CA 1
ATOM 2641 C C . ARG B 1 110 ? -13.5 -21.703 -7.141 1 98.31 110 ARG B C 1
ATOM 2643 O O . ARG B 1 110 ? -14.516 -21.203 -6.656 1 98.31 110 ARG B O 1
ATOM 2650 N N . LEU B 1 111 ? -12.406 -20.984 -7.301 1 98.56 111 LEU B N 1
ATOM 2651 C CA . LEU B 1 111 ? -12.344 -19.594 -6.91 1 98.56 111 LEU B CA 1
ATOM 2652 C C . LEU B 1 111 ? -12.945 -18.688 -7.984 1 98.56 111 LEU B C 1
ATOM 2654 O O . LEU B 1 111 ? -12.242 -17.891 -8.602 1 98.56 111 LEU B O 1
ATOM 2658 N N . HIS B 1 112 ? -14.258 -18.672 -8.039 1 97.94 112 HIS B N 1
ATOM 2659 C CA . HIS B 1 112 ? -14.992 -18.109 -9.172 1 97.94 112 HIS B CA 1
ATOM 2660 C C . HIS B 1 112 ? -14.883 -16.594 -9.203 1 97.94 112 HIS B C 1
ATOM 2662 O O . HIS B 1 112 ? -15.148 -15.961 -10.227 1 97.94 112 HIS B O 1
ATOM 2668 N N . LYS B 1 113 ? -14.477 -15.984 -8.07 1 98 113 LYS B N 1
ATOM 2669 C CA . LYS B 1 113 ? -14.375 -14.531 -8.031 1 98 113 LYS B CA 1
ATOM 2670 C C . LYS B 1 113 ? -12.969 -14.062 -8.391 1 98 113 LYS B C 1
ATOM 2672 O O . LYS B 1 113 ? -12.719 -12.867 -8.516 1 98 113 LYS B O 1
ATOM 2677 N N . LEU B 1 114 ? -12.062 -14.984 -8.594 1 97.88 114 LEU B N 1
ATOM 2678 C CA . LEU B 1 114 ? -10.656 -14.648 -8.805 1 97.88 114 LEU B CA 1
ATOM 2679 C C . LEU B 1 114 ? -10.469 -13.883 -10.109 1 97.88 114 LEU B C 1
ATOM 2681 O O . LEU B 1 114 ? -10.938 -14.328 -11.164 1 97.88 114 LEU B O 1
ATOM 2685 N N . MET B 1 115 ? -9.844 -12.742 -9.992 1 97 115 MET B N 1
ATOM 2686 C CA . MET B 1 115 ? -9.57 -11.906 -11.148 1 97 115 MET B CA 1
ATOM 2687 C C . MET B 1 115 ? -8.07 -11.875 -11.461 1 97 115 MET B C 1
ATOM 2689 O O . MET B 1 115 ? -7.676 -11.586 -12.594 1 97 115 MET B O 1
ATOM 2693 N N . TYR B 1 116 ? -7.297 -12.133 -10.477 1 97 116 TYR B N 1
ATOM 2694 C CA . TYR B 1 116 ? -5.844 -12.062 -10.586 1 97 116 TYR B CA 1
ATOM 2695 C C . TYR B 1 116 ? -5.188 -13.273 -9.93 1 97 116 TYR B C 1
ATOM 2697 O O . TYR B 1 116 ? -5.371 -13.516 -8.734 1 97 116 TYR B O 1
ATOM 2705 N N . LEU B 1 117 ? -4.449 -14.062 -10.719 1 98.19 117 LEU B N 1
ATOM 2706 C CA . LEU B 1 117 ? -3.709 -15.211 -10.219 1 98.19 117 LEU B CA 1
ATOM 2707 C C . LEU B 1 117 ? -2.266 -15.18 -10.711 1 98.19 117 LEU B C 1
ATOM 2709 O O . LEU B 1 117 ? -2.01 -15.305 -11.906 1 98.19 117 LEU B O 1
ATOM 2713 N N . ASP B 1 118 ? -1.373 -14.969 -9.75 1 98.5 118 ASP B N 1
ATOM 2714 C CA . ASP B 1 118 ? 0.05 -14.984 -10.078 1 98.5 118 ASP B CA 1
ATOM 2715 C C . ASP B 1 118 ? 0.798 -16 -9.227 1 98.5 118 ASP B C 1
ATOM 2717 O O . ASP B 1 118 ? 1.007 -15.789 -8.031 1 98.5 118 ASP B O 1
ATOM 2721 N N . ILE B 1 119 ? 1.148 -17.109 -9.859 1 98.75 119 ILE B N 1
ATOM 2722 C CA . ILE B 1 119 ? 1.93 -18.141 -9.188 1 98.75 119 ILE B CA 1
ATOM 2723 C C . ILE B 1 119 ? 3.223 -18.391 -9.953 1 98.75 119 ILE B C 1
ATOM 2725 O O . ILE B 1 119 ? 3.734 -19.516 -9.969 1 98.75 119 ILE B O 1
ATOM 2729 N N . GLY B 1 120 ? 3.703 -17.297 -10.609 1 98.62 120 GLY B N 1
ATOM 2730 C CA . GLY B 1 120 ? 4.93 -17.406 -11.391 1 98.62 120 GLY B CA 1
ATOM 2731 C C . GLY B 1 120 ? 6.176 -17.5 -10.523 1 98.62 120 GLY B C 1
ATOM 2732 O O . GLY B 1 120 ? 6.125 -17.203 -9.328 1 98.62 120 GLY B O 1
ATOM 2733 N N . VAL B 1 121 ? 7.242 -17.922 -11.109 1 98.62 121 VAL B N 1
ATOM 2734 C CA . VAL B 1 121 ? 8.57 -18 -10.508 1 98.62 121 VAL B CA 1
ATOM 2735 C C . VAL B 1 121 ? 8.516 -18.891 -9.266 1 98.62 121 VAL B C 1
ATOM 2737 O O . VAL B 1 121 ? 8.766 -18.406 -8.148 1 98.62 121 VAL B O 1
ATOM 2740 N N . ASN B 1 122 ? 8.148 -20.125 -9.469 1 98.81 122 ASN B N 1
ATOM 2741 C CA . ASN B 1 122 ? 8.148 -21.203 -8.484 1 98.81 122 ASN B CA 1
ATOM 2742 C C . ASN B 1 122 ? 8.719 -22.484 -9.062 1 98.81 122 ASN B C 1
ATOM 2744 O O . ASN B 1 122 ? 9.555 -22.453 -9.969 1 98.81 122 ASN B O 1
ATOM 2748 N N . ARG B 1 123 ? 8.477 -23.594 -8.406 1 98.81 123 ARG B N 1
ATOM 2749 C CA . ARG B 1 123 ? 8.906 -24.906 -8.891 1 98.81 123 ARG B CA 1
ATOM 2750 C C . ARG B 1 123 ? 7.711 -25.844 -9.055 1 98.81 123 ARG B C 1
ATOM 2752 O O . ARG B 1 123 ? 7.789 -27.016 -8.719 1 98.81 123 ARG B O 1
ATOM 2759 N N . LEU B 1 124 ? 6.637 -25.219 -9.422 1 98.88 124 LEU B N 1
ATOM 2760 C CA . LEU B 1 124 ? 5.43 -26.016 -9.609 1 98.88 124 LEU B CA 1
ATOM 2761 C C . LEU B 1 124 ? 5.594 -26.984 -10.781 1 98.88 124 LEU B C 1
ATOM 2763 O O . LEU B 1 124 ? 6.223 -26.641 -11.781 1 98.88 124 LEU B O 1
ATOM 2767 N N . SER B 1 125 ? 5.035 -28.125 -10.625 1 98.75 125 SER B N 1
ATOM 2768 C CA . SER B 1 125 ? 5.156 -29.188 -11.609 1 98.75 125 SER B CA 1
ATOM 2769 C C . SER B 1 125 ? 3.785 -29.688 -12.062 1 98.75 125 SER B C 1
ATOM 2771 O O . SER B 1 125 ? 2.762 -29.094 -11.703 1 98.75 125 SER B O 1
ATOM 2773 N N . GLY B 1 126 ? 3.809 -30.703 -12.906 1 98.44 126 GLY B N 1
ATOM 2774 C CA . GLY B 1 126 ? 2.561 -31.266 -13.398 1 98.44 126 GLY B CA 1
ATOM 2775 C C . GLY B 1 126 ? 1.918 -30.422 -14.484 1 98.44 126 GLY B C 1
ATOM 2776 O O . GLY B 1 126 ? 2.545 -29.5 -15.008 1 98.44 126 GLY B O 1
ATOM 2777 N N . SER B 1 127 ? 0.676 -30.812 -14.891 1 98.25 127 SER B N 1
ATOM 2778 C CA . SER B 1 127 ? -0.052 -30.141 -15.961 1 98.25 127 SER B CA 1
ATOM 2779 C C . SER B 1 127 ? -0.823 -28.938 -15.43 1 98.25 127 SER B C 1
ATOM 2781 O O . SER B 1 127 ? -1.108 -28.844 -14.234 1 98.25 127 SER B O 1
ATOM 2783 N N . ILE B 1 128 ? -1.099 -28 -16.328 1 98.19 128 ILE B N 1
ATOM 2784 C CA . ILE B 1 128 ? -2.062 -26.953 -16.016 1 98.19 128 ILE B CA 1
ATOM 2785 C C . ILE B 1 128 ? -3.455 -27.562 -15.859 1 98.19 128 ILE B C 1
ATOM 2787 O O . ILE B 1 128 ? -3.977 -28.188 -16.781 1 98.19 128 ILE B O 1
ATOM 2791 N N . PRO B 1 129 ? -4.023 -27.359 -14.68 1 98.38 129 PRO B N 1
ATOM 2792 C CA . PRO B 1 129 ? -5.344 -27.984 -14.508 1 98.38 129 PRO B CA 1
ATOM 2793 C C . PRO B 1 129 ? -6.398 -27.375 -15.43 1 98.38 129 PRO B C 1
ATOM 2795 O O . PRO B 1 129 ? -6.488 -26.141 -15.547 1 98.38 129 PRO B O 1
ATOM 2798 N N . PHE B 1 130 ? -7.266 -28.234 -16.031 1 96.88 130 PHE B N 1
ATOM 2799 C CA . PHE B 1 130 ? -8.328 -27.75 -16.906 1 96.88 130 PHE B CA 1
ATOM 2800 C C . PHE B 1 130 ? -9.344 -26.922 -16.125 1 96.88 130 PHE B C 1
ATOM 2802 O O . PHE B 1 130 ? -9.992 -26.031 -16.688 1 96.88 130 PHE B O 1
ATOM 2809 N N . SER B 1 131 ? -9.359 -27.172 -14.82 1 98.5 131 SER B N 1
ATOM 2810 C CA . SER B 1 131 ? -10.328 -26.484 -13.969 1 98.5 131 SER B CA 1
ATOM 2811 C C . SER B 1 131 ? -10.039 -25 -13.883 1 98.5 131 SER B C 1
ATOM 2813 O O . SER B 1 131 ? -10.906 -24.203 -13.484 1 98.5 131 SER B O 1
ATOM 2815 N N . LEU B 1 132 ? -8.789 -24.531 -14.211 1 98.06 132 LEU B N 1
ATOM 2816 C CA . LEU B 1 132 ? -8.5 -23.094 -14.25 1 98.06 132 LEU B CA 1
ATOM 2817 C C . LEU B 1 132 ? -9.391 -22.391 -15.266 1 98.06 132 LEU B C 1
ATOM 2819 O O . LEU B 1 132 ? -9.641 -21.188 -15.156 1 98.06 132 LEU B O 1
ATOM 2823 N N . GLY B 1 133 ? -9.914 -23.172 -16.234 1 96.81 133 GLY B N 1
ATOM 2824 C CA . GLY B 1 133 ? -10.836 -22.625 -17.219 1 96.81 133 GLY B CA 1
ATOM 2825 C C . GLY B 1 133 ? -12.156 -22.172 -16.609 1 96.81 133 GLY B C 1
ATOM 2826 O O . GLY B 1 133 ? -12.93 -21.469 -17.25 1 96.81 133 GLY B O 1
ATOM 2827 N N . ASN B 1 134 ? -12.391 -22.562 -15.352 1 98 134 ASN B N 1
ATOM 2828 C CA . ASN B 1 134 ? -13.617 -22.188 -14.648 1 98 134 ASN B CA 1
ATOM 2829 C C . ASN B 1 134 ? -13.539 -20.766 -14.109 1 98 134 ASN B C 1
ATOM 2831 O O . ASN B 1 134 ? -14.547 -20.203 -13.68 1 98 134 ASN B O 1
ATOM 2835 N N . LEU B 1 135 ? -12.383 -20.156 -14.102 1 98.19 135 LEU B N 1
ATOM 2836 C CA . LEU B 1 135 ? -12.18 -18.828 -13.516 1 98.19 135 LEU B CA 1
ATOM 2837 C C . LEU B 1 135 ? -12.508 -17.734 -14.531 1 98.19 135 LEU B C 1
ATOM 2839 O O . LEU B 1 135 ? -11.625 -16.969 -14.922 1 98.19 135 LEU B O 1
ATOM 2843 N N . THR B 1 136 ? -13.758 -17.547 -14.828 1 95.75 136 THR B N 1
ATOM 2844 C CA . THR B 1 136 ? -14.203 -16.766 -15.984 1 95.75 136 THR B CA 1
ATOM 2845 C C . THR B 1 136 ? -14.016 -15.273 -15.727 1 95.75 136 THR B C 1
ATOM 2847 O O . THR B 1 136 ? -14.086 -14.469 -16.656 1 95.75 136 THR B O 1
ATOM 2850 N N . LYS B 1 137 ? -13.711 -14.898 -14.492 1 96.5 137 LYS B N 1
ATOM 2851 C CA . LYS B 1 137 ? -13.492 -13.484 -14.195 1 96.5 137 LYS B CA 1
ATOM 2852 C C . LYS B 1 137 ? -12.008 -13.133 -14.266 1 96.5 137 LYS B C 1
ATOM 2854 O O . LYS B 1 137 ? -11.641 -11.961 -14.164 1 96.5 137 LYS B O 1
ATOM 2859 N N . LEU B 1 138 ? -11.18 -14.109 -14.492 1 95.5 138 LEU B N 1
ATOM 2860 C CA . LEU B 1 138 ? -9.734 -13.93 -14.461 1 95.5 138 LEU B CA 1
ATOM 2861 C C . LEU B 1 138 ? -9.281 -13 -15.586 1 95.5 138 LEU B C 1
ATOM 2863 O O . LEU B 1 138 ? -9.625 -13.211 -16.75 1 95.5 138 LEU B O 1
ATOM 2867 N N . TYR B 1 139 ? -8.594 -12 -15.219 1 92.81 139 TYR B N 1
ATOM 2868 C CA . TYR B 1 139 ? -8.031 -11.117 -16.234 1 92.81 139 TYR B CA 1
ATOM 2869 C C . TYR B 1 139 ? -6.523 -11.297 -16.344 1 92.81 139 TYR B C 1
ATOM 2871 O O . TYR B 1 139 ? -5.918 -10.914 -17.344 1 92.81 139 TYR B O 1
ATOM 2879 N N . HIS B 1 140 ? -5.8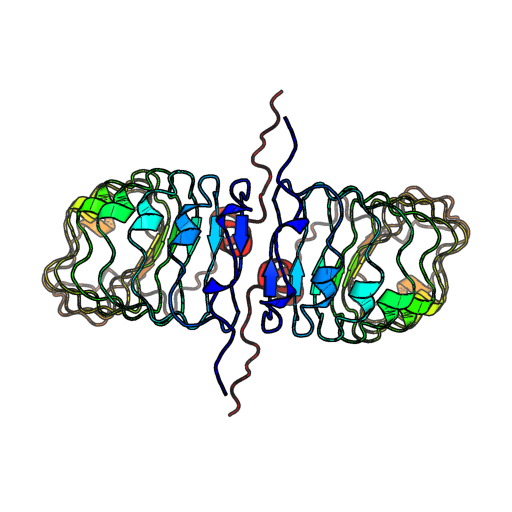63 -11.766 -15.273 1 93.19 140 HIS B N 1
ATOM 2880 C CA . HIS B 1 140 ? -4.418 -11.953 -15.211 1 93.19 140 HIS B CA 1
ATOM 2881 C C . HIS B 1 140 ? -4.066 -13.352 -14.727 1 93.19 140 HIS B C 1
ATOM 2883 O O . HIS B 1 140 ? -4.434 -13.734 -13.609 1 93.19 140 HIS B O 1
ATOM 2889 N N . LEU B 1 141 ? -3.393 -14.094 -15.578 1 96.38 141 LEU B N 1
ATOM 2890 C CA . LEU B 1 141 ? -2.891 -15.422 -15.219 1 96.38 141 LEU B CA 1
ATOM 2891 C C . LEU B 1 141 ? -1.399 -15.531 -15.523 1 96.38 141 LEU B C 1
ATOM 2893 O O . LEU B 1 141 ? -0.993 -15.5 -16.688 1 96.38 141 LEU B O 1
ATOM 2897 N N . ASP B 1 142 ? -0.607 -15.641 -14.445 1 97.69 142 ASP B N 1
ATOM 2898 C CA . ASP B 1 142 ? 0.839 -15.727 -14.617 1 97.69 142 ASP B CA 1
ATOM 2899 C C . ASP B 1 142 ? 1.384 -17.031 -14.047 1 97.69 142 ASP B C 1
ATOM 2901 O O . ASP B 1 142 ? 1.377 -17.234 -12.828 1 97.69 142 ASP B O 1
ATOM 2905 N N . LEU B 1 143 ? 1.802 -17.891 -14.945 1 98.31 143 LEU B N 1
ATOM 2906 C CA . LEU B 1 143 ? 2.412 -19.172 -14.602 1 98.31 143 LEU B CA 1
ATOM 2907 C C . LEU B 1 143 ? 3.879 -19.203 -15.016 1 98.31 143 LEU B C 1
ATOM 2909 O O . LEU B 1 143 ? 4.484 -20.281 -15.086 1 98.31 143 LEU B O 1
ATOM 2913 N N . TYR B 1 144 ? 4.383 -18.047 -15.203 1 97.31 144 TYR B N 1
ATOM 2914 C CA . TYR B 1 144 ? 5.719 -17.859 -15.75 1 97.31 144 TYR B CA 1
ATOM 2915 C C . TYR B 1 144 ? 6.77 -18.547 -14.883 1 97.31 144 TYR B C 1
ATOM 2917 O O . TYR B 1 144 ? 6.734 -18.438 -13.656 1 97.31 144 TYR B O 1
ATOM 2925 N N . GLN B 1 145 ? 7.668 -19.219 -15.516 1 98.19 145 GLN B N 1
ATOM 2926 C CA . GLN B 1 145 ? 8.859 -19.781 -14.891 1 98.19 145 GLN B CA 1
ATOM 2927 C C . GLN B 1 145 ? 8.492 -20.766 -13.789 1 98.19 145 GLN B C 1
ATOM 2929 O O . GLN B 1 145 ? 8.688 -20.484 -12.609 1 98.19 145 GLN B O 1
ATOM 2934 N N . ASN B 1 146 ? 8.023 -21.984 -14.109 1 98.62 146 ASN B N 1
ATOM 2935 C CA . ASN B 1 146 ? 7.785 -23.188 -13.312 1 98.62 146 ASN B CA 1
ATOM 2936 C C . ASN B 1 146 ? 8.328 -24.438 -13.992 1 98.62 146 ASN B C 1
ATOM 2938 O O . ASN B 1 146 ? 9.297 -24.359 -14.75 1 98.62 146 ASN B O 1
ATOM 2942 N N . GLN B 1 147 ? 7.898 -25.562 -13.57 1 98.56 147 GLN B N 1
ATOM 2943 C CA . GLN B 1 147 ? 8.273 -26.812 -14.195 1 98.56 147 GLN B CA 1
ATOM 2944 C C . GLN B 1 147 ? 7.055 -27.531 -14.766 1 98.56 147 GLN B C 1
ATOM 2946 O O . GLN B 1 147 ? 6.938 -28.766 -14.648 1 98.56 147 GLN B O 1
ATOM 2951 N N . LEU B 1 148 ? 6.156 -26.734 -15.227 1 98.5 148 LEU B N 1
ATOM 2952 C CA . LEU B 1 148 ? 4.898 -27.297 -15.695 1 98.5 148 LEU B CA 1
ATOM 2953 C C . LEU B 1 148 ? 5.113 -28.109 -16.969 1 98.5 148 LEU B C 1
ATOM 2955 O O . LEU B 1 148 ? 5.957 -27.766 -17.797 1 98.5 148 LEU B O 1
ATOM 2959 N N . THR B 1 149 ? 4.371 -29.188 -17.109 1 97.56 149 THR B N 1
ATOM 2960 C CA . THR B 1 149 ? 4.43 -30.094 -18.25 1 97.56 149 THR B CA 1
ATOM 2961 C C . THR B 1 149 ? 3.047 -30.281 -18.859 1 97.56 149 THR B C 1
ATOM 2963 O O . THR B 1 149 ? 2.068 -29.688 -18.391 1 97.56 149 THR B O 1
ATOM 2966 N N . GLY B 1 150 ? 3.027 -31.047 -19.969 1 95.19 150 GLY B N 1
ATOM 2967 C CA . GLY B 1 150 ? 1.764 -31.312 -20.641 1 95.19 150 GLY B CA 1
ATOM 2968 C C . GLY B 1 150 ? 1.392 -30.234 -21.641 1 95.19 150 GLY B C 1
ATOM 2969 O O . GLY B 1 150 ? 2.238 -29.438 -22.047 1 95.19 150 GLY B O 1
ATOM 2970 N N . VAL B 1 151 ? 0.1 -30.312 -22.094 1 90.44 151 VAL B N 1
ATOM 2971 C CA . VAL B 1 151 ? -0.373 -29.406 -23.141 1 90.44 151 VAL B CA 1
ATOM 2972 C C . VAL B 1 151 ? -1.132 -28.25 -22.5 1 90.44 151 VAL B C 1
ATOM 2974 O O . VAL B 1 151 ? -1.509 -28.312 -21.328 1 90.44 151 VAL B O 1
ATOM 2977 N N . ILE B 1 152 ? -1.261 -27.188 -23.266 1 91.06 152 ILE B N 1
ATOM 2978 C CA . ILE B 1 152 ? -2.139 -26.109 -22.859 1 91.06 152 ILE B CA 1
ATOM 2979 C C . ILE B 1 152 ? -3.592 -26.578 -22.875 1 91.06 152 ILE B C 1
ATOM 2981 O O . ILE B 1 152 ? -4.109 -26.938 -23.938 1 91.06 152 ILE B O 1
ATOM 2985 N N . PRO B 1 153 ? -4.215 -26.5 -21.703 1 92.5 153 PRO B N 1
ATOM 2986 C CA . PRO B 1 153 ? -5.594 -27 -21.703 1 92.5 153 PRO B CA 1
ATOM 2987 C C . PRO B 1 153 ? -6.523 -26.156 -22.578 1 92.5 153 PRO B C 1
ATOM 2989 O O . PRO B 1 153 ? -6.488 -24.922 -22.516 1 92.5 153 PRO B O 1
ATOM 2992 N N . GLN B 1 154 ? -7.422 -26.797 -23.312 1 88.62 154 GLN B N 1
ATOM 2993 C CA . GLN B 1 154 ? -8.352 -26.109 -24.188 1 88.62 154 GLN B CA 1
ATOM 2994 C C . GLN B 1 154 ? -9.352 -25.281 -23.391 1 88.62 154 GLN B C 1
ATOM 2996 O O . GLN B 1 154 ? -9.828 -24.25 -23.859 1 88.62 154 GLN B O 1
ATOM 3001 N N . GLU B 1 155 ? -9.562 -25.656 -22.172 1 93.56 155 GLU B N 1
ATOM 3002 C CA . GLU B 1 155 ? -10.523 -25 -21.297 1 93.56 155 GLU B CA 1
ATOM 3003 C C . GLU B 1 155 ? -10.086 -23.578 -20.953 1 93.56 155 GLU B C 1
ATOM 3005 O O . GLU B 1 155 ? -10.891 -22.766 -20.484 1 93.56 155 GLU B O 1
ATOM 3010 N N . LEU B 1 156 ? -8.758 -23.266 -21.188 1 92 156 LEU B N 1
ATOM 3011 C CA . LEU B 1 156 ? -8.305 -21.906 -20.922 1 92 156 LEU B CA 1
ATOM 3012 C C . LEU B 1 156 ? -8.984 -20.922 -21.859 1 92 156 LEU B C 1
ATOM 3014 O O . LEU B 1 156 ? -9.016 -19.719 -21.578 1 92 156 LEU B O 1
ATOM 3018 N N . LYS B 1 157 ? -9.617 -21.375 -22.938 1 86.38 157 LYS B N 1
ATOM 3019 C CA . LYS B 1 157 ? -10.359 -20.531 -23.875 1 86.38 157 LYS B CA 1
ATOM 3020 C C . LYS B 1 157 ? -11.586 -19.922 -23.188 1 86.38 157 LYS B C 1
ATOM 3022 O O . LYS B 1 157 ? -12.164 -18.953 -23.688 1 86.38 157 LYS B O 1
ATOM 3027 N N . ASN B 1 158 ? -11.992 -20.594 -22.109 1 92.75 158 ASN B N 1
ATOM 3028 C CA . ASN B 1 158 ? -13.172 -20.141 -21.391 1 92.75 158 ASN B CA 1
ATOM 3029 C C . ASN B 1 158 ? -12.891 -18.859 -20.609 1 92.75 158 ASN B C 1
ATOM 3031 O O . ASN B 1 158 ? -13.812 -18.219 -20.094 1 92.75 158 ASN B O 1
ATOM 3035 N N . LEU B 1 159 ? -11.625 -18.531 -20.484 1 94.06 159 LEU B N 1
ATOM 3036 C CA . LEU B 1 159 ? -11.25 -17.312 -19.75 1 94.06 159 LEU B CA 1
ATOM 3037 C C . LEU B 1 159 ? -11.422 -16.078 -20.625 1 94.06 159 LEU B C 1
ATOM 3039 O O . LEU B 1 159 ? -10.438 -15.445 -21.016 1 94.06 159 LEU B O 1
ATOM 3043 N N . ILE B 1 160 ? -12.656 -15.641 -20.828 1 89.69 160 ILE B N 1
ATOM 3044 C CA . ILE B 1 160 ? -13.047 -14.68 -21.844 1 89.69 160 ILE B CA 1
ATOM 3045 C C . ILE B 1 160 ? -12.609 -13.273 -21.438 1 89.69 160 ILE B C 1
ATOM 3047 O O . ILE B 1 160 ? -12.555 -12.359 -22.25 1 89.69 160 ILE B O 1
ATOM 3051 N N . ASN B 1 161 ? -12.25 -13.102 -20.141 1 91.06 161 ASN B N 1
ATOM 3052 C CA . ASN B 1 161 ? -11.852 -11.789 -19.656 1 91.06 161 ASN B CA 1
ATOM 3053 C C . ASN B 1 161 ? -10.336 -11.664 -19.547 1 91.06 161 ASN B C 1
ATOM 3055 O O . ASN B 1 161 ? -9.82 -10.609 -19.156 1 91.06 161 ASN B O 1
ATOM 3059 N N . LEU B 1 162 ? -9.633 -12.672 -19.906 1 90.19 162 LEU B N 1
ATOM 3060 C CA . LEU B 1 162 ? -8.18 -12.719 -19.75 1 90.19 162 LEU B CA 1
ATOM 3061 C C . LEU B 1 162 ? -7.504 -11.656 -20.609 1 90.19 162 LEU B C 1
ATOM 3063 O O . LEU B 1 162 ? -7.754 -11.57 -21.812 1 90.19 162 LEU B O 1
ATOM 3067 N N . VAL B 1 163 ? -6.723 -10.875 -19.938 1 86.12 163 VAL B N 1
ATOM 3068 C CA . VAL B 1 163 ? -5.984 -9.82 -20.625 1 86.12 163 VAL B CA 1
ATOM 3069 C C . VAL B 1 163 ? -4.508 -10.203 -20.719 1 86.12 163 VAL B C 1
ATOM 3071 O O . VAL B 1 163 ? -3.84 -9.859 -21.703 1 86.12 163 VAL B O 1
ATOM 3074 N N . TYR B 1 164 ? -4.066 -10.883 -19.734 1 87.5 164 TYR B N 1
ATOM 3075 C CA . TYR B 1 164 ? -2.664 -11.266 -19.641 1 87.5 164 TYR B CA 1
ATOM 3076 C C . TYR B 1 164 ? -2.525 -12.75 -19.312 1 87.5 164 TYR B C 1
ATOM 3078 O O . TYR B 1 164 ? -3.105 -13.227 -18.328 1 87.5 164 TYR B O 1
ATOM 3086 N N . LEU B 1 165 ? -1.795 -13.445 -20.141 1 90.5 165 LEU B N 1
ATOM 3087 C CA . LEU B 1 165 ? -1.462 -14.844 -19.922 1 90.5 165 LEU B CA 1
ATOM 3088 C C . LEU B 1 165 ? 0.029 -15.094 -20.125 1 90.5 165 LEU B C 1
ATOM 3090 O O . LEU B 1 165 ? 0.543 -14.906 -21.234 1 90.5 165 LEU B O 1
ATOM 3094 N N . SER B 1 166 ? 0.709 -15.43 -19.047 1 92.62 166 SER B N 1
ATOM 3095 C CA . SER B 1 166 ? 2.117 -15.797 -19.156 1 92.62 166 SER B CA 1
ATOM 3096 C C . SER B 1 166 ? 2.346 -17.25 -18.75 1 92.62 166 SER B C 1
ATOM 3098 O O . SER B 1 166 ? 2.082 -17.625 -17.594 1 92.62 166 SER B O 1
ATOM 3100 N N . ILE B 1 167 ? 2.775 -18.078 -19.688 1 92.88 167 ILE B N 1
ATOM 3101 C CA . ILE B 1 167 ? 3.078 -19.469 -19.406 1 92.88 167 ILE B CA 1
ATOM 3102 C C . ILE B 1 167 ? 4.504 -19.781 -19.828 1 92.88 167 ILE B C 1
ATOM 3104 O O . ILE B 1 167 ? 4.887 -20.953 -19.922 1 92.88 167 ILE B O 1
ATOM 3108 N N . SER B 1 168 ? 5.27 -18.672 -20.062 1 90.94 168 SER B N 1
ATOM 3109 C CA . SER B 1 168 ? 6.633 -18.844 -20.562 1 90.94 168 SER B CA 1
ATOM 3110 C C . SER B 1 168 ? 7.512 -19.547 -19.531 1 90.94 168 SER B C 1
ATOM 3112 O O . SER B 1 168 ? 7.188 -19.578 -18.344 1 90.94 168 SER B O 1
ATOM 3114 N N . ASN B 1 169 ? 8.672 -20.141 -20 1 94.56 169 ASN B N 1
ATOM 3115 C CA . ASN B 1 169 ? 9.695 -20.75 -19.156 1 94.56 169 ASN B CA 1
ATOM 3116 C C . ASN B 1 169 ? 9.133 -21.906 -18.328 1 94.56 169 ASN B C 1
ATOM 3118 O O . ASN B 1 169 ? 9.305 -21.922 -17.109 1 94.56 169 ASN B O 1
ATOM 3122 N N . ASN B 1 170 ? 8.453 -22.828 -19.062 1 96.19 170 ASN B N 1
ATOM 3123 C CA . ASN B 1 170 ? 7.984 -24.109 -18.562 1 96.19 170 ASN B CA 1
ATOM 3124 C C . ASN B 1 170 ? 8.406 -25.25 -19.469 1 96.19 170 ASN B C 1
ATOM 3126 O O . ASN B 1 170 ? 9.383 -25.141 -20.203 1 96.19 170 ASN B O 1
ATOM 3130 N N . ASN B 1 171 ? 7.844 -26.422 -19.281 1 95.81 171 ASN B N 1
ATOM 3131 C CA . ASN B 1 171 ? 8.117 -27.562 -20.141 1 95.81 171 ASN B CA 1
ATOM 3132 C C . ASN B 1 171 ? 6.867 -28.031 -20.875 1 95.81 171 ASN B C 1
ATOM 3134 O O . ASN B 1 171 ? 6.633 -29.234 -21.016 1 95.81 171 ASN B O 1
ATOM 3138 N N . LEU B 1 172 ? 6.062 -27.047 -21.219 1 91.81 172 LEU B N 1
ATOM 3139 C CA . LEU B 1 172 ? 4.809 -27.359 -21.891 1 91.81 172 LEU B CA 1
ATOM 3140 C C . LEU B 1 172 ? 5.07 -27.906 -23.297 1 91.81 172 LEU B C 1
ATOM 3142 O O . LEU B 1 172 ? 6.055 -27.531 -23.938 1 91.81 172 LEU B O 1
ATOM 3146 N N . THR B 1 173 ? 4.227 -28.812 -23.703 1 89 173 THR B N 1
ATOM 3147 C CA . THR B 1 173 ? 4.301 -29.438 -25.016 1 89 173 THR B CA 1
ATOM 3148 C C . THR B 1 173 ? 2.99 -29.25 -25.781 1 89 173 THR B C 1
ATOM 3150 O O . THR B 1 173 ? 2.064 -28.609 -25.281 1 89 173 THR B O 1
ATOM 3153 N N . GLY B 1 174 ? 2.986 -29.766 -26.984 1 83.06 174 GLY B N 1
ATOM 3154 C CA . GLY B 1 174 ? 1.786 -29.719 -27.812 1 83.06 174 GLY B CA 1
ATOM 3155 C C . GLY B 1 174 ? 1.708 -28.469 -28.672 1 83.06 174 GLY B C 1
ATOM 3156 O O . GLY B 1 174 ? 2.688 -27.734 -28.797 1 83.06 174 GLY B O 1
ATOM 3157 N N . ARG B 1 175 ? 0.522 -28.266 -29.312 1 76 175 ARG B N 1
ATOM 3158 C CA . ARG B 1 175 ? 0.32 -27.172 -30.25 1 76 175 ARG B CA 1
ATOM 3159 C C . ARG B 1 175 ? -0.363 -25.984 -29.578 1 76 175 ARG B C 1
ATOM 3161 O O . ARG B 1 175 ? -1.209 -26.172 -28.703 1 76 175 ARG B O 1
ATOM 3168 N N . VAL B 1 176 ? 0.147 -24.891 -29.906 1 75.19 176 VAL B N 1
ATOM 3169 C CA . VAL B 1 176 ? -0.55 -23.703 -29.438 1 75.19 176 VAL B CA 1
ATOM 3170 C C . VAL B 1 176 ? -1.892 -23.562 -30.156 1 75.19 176 VAL B C 1
ATOM 3172 O O . VAL B 1 176 ? -1.949 -23.609 -31.391 1 75.19 176 VAL B O 1
ATOM 3175 N N . LEU B 1 177 ? -2.953 -23.688 -29.328 1 64.69 177 LEU B N 1
ATOM 3176 C CA . LEU B 1 177 ? -4.293 -23.734 -29.906 1 64.69 177 LEU B CA 1
ATOM 3177 C C . LEU B 1 177 ? -4.629 -22.406 -30.578 1 64.69 177 LEU B C 1
ATOM 3179 O O . LEU B 1 177 ? -4.367 -21.328 -30.016 1 64.69 177 LEU B O 1
ATOM 3183 N N . SER B 1 178 ? -5.164 -22.469 -31.766 1 61.16 178 SER B N 1
ATOM 3184 C CA . SER B 1 178 ? -5.602 -21.328 -32.562 1 61.16 178 SER B CA 1
ATOM 3185 C C . SER B 1 178 ? -6.773 -20.609 -31.906 1 61.16 178 SER B C 1
ATOM 3187 O O . SER B 1 178 ? -7.012 -19.422 -32.156 1 61.16 178 SER B O 1
ATOM 3189 N N . SER B 1 179 ? -7.398 -21.359 -31.031 1 60.59 179 SER B N 1
ATOM 3190 C CA . SER B 1 179 ? -8.602 -20.828 -30.391 1 60.59 179 SER B CA 1
ATOM 3191 C C . SER B 1 179 ? -8.266 -19.656 -29.469 1 60.59 179 SER B C 1
ATOM 3193 O O . SER B 1 179 ? -9.133 -18.828 -29.172 1 60.59 179 SER B O 1
ATOM 3195 N N . PHE B 1 180 ? -7.051 -19.516 -29.047 1 67.75 180 PHE B N 1
ATOM 3196 C CA . PHE B 1 180 ? -6.684 -18.375 -28.219 1 67.75 180 PHE B CA 1
ATOM 3197 C C . PHE B 1 180 ? -6.688 -17.078 -29.047 1 67.75 180 PHE B C 1
ATOM 3199 O O . PHE B 1 180 ? -6.758 -15.984 -28.484 1 67.75 180 PHE B O 1
ATOM 3206 N N . ARG B 1 181 ? -6.754 -17.281 -30.281 1 60.59 181 ARG B N 1
ATOM 3207 C CA . ARG B 1 181 ? -6.812 -16.141 -31.203 1 60.59 181 ARG B CA 1
ATOM 3208 C C . ARG B 1 181 ? -8.148 -15.422 -31.094 1 60.59 181 ARG B C 1
ATOM 3210 O O . ARG B 1 181 ? -8.25 -14.242 -31.438 1 60.59 181 ARG B O 1
ATOM 3217 N N . ASN B 1 182 ? -9.109 -16.172 -30.609 1 62.94 182 ASN B N 1
ATOM 3218 C CA . ASN B 1 182 ? -10.445 -15.594 -30.547 1 62.94 182 ASN B CA 1
ATOM 3219 C C . ASN B 1 182 ? -10.672 -14.836 -29.25 1 62.94 182 ASN B C 1
ATOM 3221 O O . ASN B 1 182 ? -11.75 -14.273 -29.031 1 62.94 182 ASN B O 1
ATOM 3225 N N . GLN B 1 183 ? -9.586 -14.836 -28.484 1 71.5 183 GLN B N 1
ATOM 3226 C CA . GLN B 1 183 ? -9.703 -14.102 -27.219 1 71.5 183 GLN B CA 1
ATOM 3227 C C . GLN B 1 183 ? -9.516 -12.602 -27.438 1 71.5 183 GLN B C 1
ATOM 3229 O O . GLN B 1 183 ? -8.383 -12.117 -27.5 1 71.5 183 GLN B O 1
ATOM 3234 N N . THR B 1 184 ? -10.594 -11.812 -27.484 1 68.88 184 THR B N 1
ATOM 3235 C CA . THR B 1 184 ? -10.602 -10.422 -27.922 1 68.88 184 THR B CA 1
ATOM 3236 C C . THR B 1 184 ? -9.953 -9.516 -26.875 1 68.88 184 THR B C 1
ATOM 3238 O O . THR B 1 184 ? -9.461 -8.438 -27.203 1 68.88 184 THR B O 1
ATOM 3241 N N . LYS B 1 185 ? -9.922 -10.07 -25.672 1 81.25 185 LYS B N 1
ATOM 3242 C CA . LYS B 1 185 ? -9.422 -9.172 -24.641 1 81.25 185 LYS B CA 1
ATOM 3243 C C . LYS B 1 185 ? -7.953 -9.445 -24.344 1 81.25 185 LYS B C 1
ATOM 3245 O O . LYS B 1 185 ? -7.289 -8.641 -23.688 1 81.25 185 LYS B O 1
ATOM 3250 N N . LEU B 1 186 ? -7.469 -10.562 -24.812 1 81.81 186 LEU B N 1
ATOM 3251 C CA . LEU B 1 186 ? -6.094 -10.969 -24.531 1 81.81 186 LEU B CA 1
ATOM 3252 C C . LEU B 1 186 ? -5.102 -10 -25.156 1 81.81 186 LEU B C 1
ATOM 3254 O O . LEU B 1 186 ? -5.027 -9.898 -26.391 1 81.81 186 LEU B O 1
ATOM 3258 N N . GLN B 1 187 ? -4.375 -9.32 -24.359 1 75.44 187 GLN B N 1
ATOM 3259 C CA . GLN B 1 187 ? -3.412 -8.328 -24.828 1 75.44 187 GLN B CA 1
ATOM 3260 C C . GLN B 1 187 ? -1.993 -8.891 -24.812 1 75.44 187 GLN B C 1
ATOM 3262 O O . GLN B 1 187 ? -1.162 -8.523 -25.641 1 75.44 187 GLN B O 1
ATOM 3267 N N . SER B 1 188 ? -1.707 -9.703 -23.812 1 79.81 188 SER B N 1
ATOM 3268 C CA . SER B 1 188 ? -0.381 -10.297 -23.688 1 79.81 188 SER B CA 1
ATOM 3269 C C . SER B 1 188 ? -0.474 -11.805 -23.453 1 79.81 188 SER B C 1
ATOM 3271 O O . SER B 1 188 ? -1.129 -12.25 -22.5 1 79.81 188 SER B O 1
ATOM 3273 N N . PHE B 1 189 ? 0.075 -12.539 -24.422 1 82.75 189 PHE B N 1
ATOM 3274 C CA . PHE B 1 189 ? 0.18 -13.992 -24.328 1 82.75 189 PHE B CA 1
ATOM 3275 C C . PHE B 1 189 ? 1.624 -14.445 -24.516 1 82.75 189 PHE B C 1
ATOM 3277 O O . PHE B 1 189 ? 2.137 -14.461 -25.641 1 82.75 189 PHE B O 1
ATOM 3284 N N . LEU B 1 190 ? 2.301 -14.742 -23.375 1 84.12 190 LEU B N 1
ATOM 3285 C CA . LEU B 1 190 ? 3.719 -15.086 -23.391 1 84.12 190 LEU B CA 1
ATOM 3286 C C . LEU B 1 190 ? 3.918 -16.594 -23.266 1 84.12 190 LEU B C 1
ATOM 3288 O O . LEU B 1 190 ? 3.479 -17.203 -22.297 1 84.12 190 LEU B O 1
ATOM 3292 N N . LEU B 1 191 ? 4.551 -17.25 -24.266 1 84.94 191 LEU B N 1
ATOM 3293 C CA . LEU B 1 191 ? 4.625 -18.703 -24.312 1 84.94 191 LEU B CA 1
ATOM 3294 C C . LEU B 1 191 ? 6.062 -19.172 -24.547 1 84.94 191 LEU B C 1
ATOM 3296 O O . LEU B 1 191 ? 6.316 -20.375 -24.656 1 84.94 191 LEU B O 1
ATOM 3300 N N . SER B 1 192 ? 6.965 -18.234 -24.531 1 82.06 192 SER B N 1
ATOM 3301 C CA . SER B 1 192 ? 8.336 -18.562 -24.922 1 82.06 192 SER B CA 1
ATOM 3302 C C . SER B 1 192 ? 8.977 -19.547 -23.953 1 82.06 192 SER B C 1
ATOM 3304 O O . SER B 1 192 ? 8.461 -19.766 -22.859 1 82.06 192 SER B O 1
ATOM 3306 N N . GLU B 1 193 ? 10.039 -20.281 -24.344 1 87 193 GLU B N 1
ATOM 3307 C CA . GLU B 1 193 ? 10.844 -21.188 -23.531 1 87 193 GLU B CA 1
ATOM 3308 C C . GLU B 1 193 ? 10.016 -22.375 -23.031 1 87 193 GLU B C 1
ATOM 3310 O O . GLU B 1 193 ? 9.992 -22.656 -21.828 1 87 193 GLU B O 1
ATOM 3315 N N . ASN B 1 194 ? 9.297 -22.922 -23.969 1 87.75 194 ASN B N 1
ATOM 3316 C CA . ASN B 1 194 ? 8.57 -24.188 -23.859 1 87.75 194 ASN B CA 1
ATOM 3317 C C . ASN B 1 194 ? 8.93 -25.141 -24.984 1 87.75 194 ASN B C 1
ATOM 3319 O O . ASN B 1 194 ? 9.93 -24.938 -25.672 1 87.75 194 ASN B O 1
ATOM 3323 N N . GLN B 1 195 ? 8.328 -26.344 -25.078 1 84.75 195 GLN B N 1
ATOM 3324 C CA . GLN B 1 195 ? 8.508 -27.281 -26.172 1 84.75 195 GLN B CA 1
ATOM 3325 C C . GLN B 1 195 ? 7.273 -27.328 -27.078 1 84.75 195 GLN B C 1
ATOM 3327 O O . GLN B 1 195 ? 6.816 -28.406 -27.469 1 84.75 195 GLN B O 1
ATOM 3332 N N . LEU B 1 196 ? 6.727 -26.141 -27.219 1 79.19 196 LEU B N 1
ATOM 3333 C CA . LEU B 1 196 ? 5.484 -26.031 -27.984 1 79.19 196 LEU B CA 1
ATOM 3334 C C . LEU B 1 196 ? 5.758 -26.047 -29.484 1 79.19 196 LEU B C 1
ATOM 3336 O O . LEU B 1 196 ? 6.82 -25.625 -29.922 1 79.19 196 LEU B O 1
ATOM 3340 N N . SER B 1 197 ? 4.859 -26.797 -30.203 1 73.56 197 SER B N 1
ATOM 3341 C CA . SER B 1 197 ? 4.906 -26.812 -31.656 1 73.56 197 SER B CA 1
ATOM 3342 C C . SER B 1 197 ? 3.797 -25.953 -32.25 1 73.56 197 SER B C 1
ATOM 3344 O O . SER B 1 197 ? 2.855 -25.562 -31.562 1 73.56 197 SER B O 1
ATOM 3346 N N . GLY B 1 198 ? 3.84 -25.641 -33.656 1 59.97 198 GLY B N 1
ATOM 3347 C CA . GLY B 1 198 ? 2.816 -24.922 -34.406 1 59.97 198 GLY B CA 1
ATOM 3348 C C . GLY B 1 198 ? 3.234 -23.516 -34.781 1 59.97 198 GLY B C 1
ATOM 3349 O O . GLY B 1 198 ? 4.238 -23 -34.281 1 59.97 198 GLY B O 1
ATOM 3350 N N . ASN B 1 199 ? 2.809 -23.062 -36.031 1 48.53 199 ASN B N 1
ATOM 3351 C CA . ASN B 1 199 ? 3.139 -21.797 -36.719 1 48.53 199 ASN B CA 1
ATOM 3352 C C . ASN B 1 199 ? 2.852 -20.594 -35.812 1 48.53 199 ASN B C 1
ATOM 3354 O O . ASN B 1 199 ? 1.69 -20.266 -35.562 1 48.53 199 ASN B O 1
ATOM 3358 N N . MET B 1 200 ? 3.615 -20.5 -34.844 1 48.12 200 MET B N 1
ATOM 3359 C CA . MET B 1 200 ? 3.537 -19.312 -33.969 1 48.12 200 MET B CA 1
ATOM 3360 C C . MET B 1 200 ? 3.656 -18.031 -34.812 1 48.12 200 MET B C 1
ATOM 3362 O O . MET B 1 200 ? 3.75 -16.938 -34.25 1 48.12 200 MET B O 1
ATOM 3366 N N . THR B 1 201 ? 3.943 -18.156 -36.125 1 41.38 201 THR B N 1
ATOM 3367 C CA . THR B 1 201 ? 4.141 -16.922 -36.875 1 41.38 201 THR B CA 1
ATOM 3368 C C . THR B 1 201 ? 3.076 -15.891 -36.5 1 41.38 201 THR B C 1
ATOM 3370 O O . THR B 1 201 ? 3.307 -14.688 -36.594 1 41.38 201 THR B O 1
ATOM 3373 N N . LYS B 1 202 ? 1.829 -16.203 -36.562 1 39.06 202 LYS B N 1
ATOM 3374 C CA . LYS B 1 202 ? 0.832 -15.148 -36.438 1 39.06 202 LYS B CA 1
ATOM 3375 C C . LYS B 1 202 ? 0.62 -14.766 -34.969 1 39.06 202 LYS B C 1
ATOM 3377 O O . LYS B 1 202 ? -0.285 -13.992 -34.656 1 39.06 202 LYS B O 1
ATOM 3382 N N . LEU B 1 203 ? 1.234 -15.531 -34.062 1 42.44 203 LEU B N 1
ATOM 3383 C CA . LEU B 1 203 ? 1.108 -15.07 -32.688 1 42.44 203 LEU B CA 1
ATOM 3384 C C . LEU B 1 203 ? 2.029 -13.883 -32.438 1 42.44 203 LEU B C 1
ATOM 3386 O O . LEU B 1 203 ? 3.07 -14.023 -31.781 1 42.44 203 LEU B O 1
ATOM 3390 N N . LYS B 1 204 ? 2.525 -13.273 -33.531 1 37.56 204 LYS B N 1
ATOM 3391 C CA . LYS B 1 204 ? 3.439 -12.141 -33.469 1 37.56 204 LYS B CA 1
ATOM 3392 C C . LYS B 1 204 ? 3.322 -11.406 -32.125 1 37.56 204 LYS B C 1
ATOM 3394 O O . LYS B 1 204 ? 4.328 -10.992 -31.547 1 37.56 204 LYS B O 1
ATOM 3399 N N . SER B 1 205 ? 2.225 -10.672 -31.984 1 36.94 205 SER B N 1
ATOM 3400 C CA . SER B 1 205 ? 2.188 -9.562 -31.031 1 36.94 205 SER B CA 1
ATOM 3401 C C . SER B 1 205 ? 2.305 -10.055 -29.594 1 36.94 205 SER B C 1
ATOM 3403 O O . SER B 1 205 ? 2.318 -9.25 -28.656 1 36.94 205 SER B O 1
ATOM 3405 N N . LEU B 1 206 ? 2.084 -11.305 -29.266 1 37.03 206 LEU B N 1
ATOM 3406 C CA . LEU B 1 206 ? 1.862 -11.352 -27.828 1 37.03 206 LEU B CA 1
ATOM 3407 C C . LEU B 1 206 ? 3.188 -11.305 -27.062 1 37.03 206 LEU B C 1
ATOM 3409 O O . LEU B 1 206 ? 3.213 -11.43 -25.844 1 37.03 206 LEU B O 1
ATOM 3413 N N . ASP B 1 207 ? 4.242 -11.875 -27.516 1 34.81 207 ASP B N 1
ATOM 3414 C CA . ASP B 1 207 ? 5.473 -11.57 -26.797 1 34.81 207 ASP B CA 1
ATOM 3415 C C . ASP B 1 207 ? 5.812 -10.086 -26.875 1 34.81 207 ASP B C 1
ATOM 3417 O O . ASP B 1 207 ? 6.098 -9.57 -27.953 1 34.81 207 ASP B O 1
ATOM 3421 N N . PHE B 1 208 ? 5.078 -9.109 -26.125 1 33.75 208 PHE B N 1
ATOM 3422 C CA . PHE B 1 208 ? 5.359 -7.684 -26 1 33.75 208 PHE B CA 1
ATOM 3423 C C . PHE B 1 208 ? 6.836 -7.445 -25.719 1 33.75 208 PHE B C 1
ATOM 3425 O O . PHE B 1 208 ? 7.215 -7.098 -24.594 1 33.75 208 PHE B O 1
ATOM 3432 N N . SER B 1 209 ? 7.773 -8.133 -25.969 1 31.12 209 SER B N 1
ATOM 3433 C CA . SER B 1 209 ? 9.031 -7.426 -25.766 1 31.12 209 SER B CA 1
ATOM 3434 C C . SER B 1 209 ? 8.984 -6.023 -26.375 1 31.12 209 SER B C 1
ATOM 3436 O O . SER B 1 209 ? 9.516 -5.074 -25.797 1 31.12 209 SER B O 1
ATOM 3438 N N . ASP B 1 210 ? 8.938 -5.867 -27.672 1 30.56 210 ASP B N 1
ATOM 3439 C CA . ASP B 1 210 ? 8.867 -4.547 -28.297 1 30.56 210 ASP B CA 1
ATOM 3440 C C . ASP B 1 210 ? 7.52 -3.885 -28.031 1 30.56 210 ASP B C 1
ATOM 3442 O O . ASP B 1 210 ? 7.121 -2.965 -28.75 1 30.56 210 ASP B O 1
ATOM 3446 N N . ASN B 1 211 ? 6.508 -4.535 -27.797 1 30.52 211 ASN B N 1
ATOM 3447 C CA . ASN B 1 211 ? 5.16 -3.984 -27.781 1 30.52 211 ASN B CA 1
ATOM 3448 C C . ASN B 1 211 ? 5.062 -2.754 -26.891 1 30.52 211 ASN B C 1
ATOM 3450 O O . ASN B 1 211 ? 5.484 -2.789 -25.734 1 30.52 211 ASN B O 1
ATOM 3454 N N . GLN B 1 212 ? 5.051 -1.611 -27.484 1 28.83 212 GLN B N 1
ATOM 3455 C CA . GLN B 1 212 ? 4.641 -0.291 -27.031 1 28.83 212 GLN B CA 1
ATOM 3456 C C . GLN B 1 212 ? 3.398 -0.38 -26.141 1 28.83 212 GLN B C 1
ATOM 3458 O O . GLN B 1 212 ? 2.271 -0.351 -26.641 1 28.83 212 GLN B O 1
ATOM 3463 N N . LEU B 1 213 ? 3.219 -1.377 -25.312 1 31.61 213 LEU B N 1
ATOM 3464 C CA . LEU B 1 213 ? 2.221 -1.198 -24.25 1 31.61 213 LEU B CA 1
ATOM 3465 C C . LEU B 1 213 ? 1.991 0.282 -23.969 1 31.61 213 LEU B C 1
ATOM 3467 O O . LEU B 1 213 ? 2.604 0.845 -23.062 1 31.61 213 LEU B O 1
ATOM 3471 N N . SER B 1 214 ? 2.051 0.968 -24.984 1 28.77 214 SER B N 1
ATOM 3472 C CA . SER B 1 214 ? 1.683 2.373 -24.828 1 28.77 214 SER B CA 1
ATOM 3473 C C . SER B 1 214 ? 0.279 2.521 -24.25 1 28.77 214 SER B C 1
ATOM 3475 O O . SER B 1 214 ? -0.207 3.639 -24.078 1 28.77 214 SER B O 1
ATOM 3477 N N . GLY B 1 215 ? -0.552 1.501 -24.688 1 29.62 215 GLY B N 1
ATOM 3478 C CA . GLY B 1 215 ? -1.87 1.85 -24.188 1 29.62 215 GLY B CA 1
ATOM 3479 C C . GLY B 1 215 ? -1.92 1.959 -22.672 1 29.62 215 GLY B C 1
ATOM 3480 O O . GLY B 1 215 ? -1.015 1.488 -21.984 1 29.62 215 GLY B O 1
ATOM 3481 N N . SER B 1 216 ? -2.611 3 -22.188 1 27.41 216 SER B N 1
ATOM 3482 C CA . SER B 1 216 ? -2.85 3.279 -20.766 1 27.41 216 SER B CA 1
ATOM 3483 C C . SER B 1 216 ? -3.334 2.033 -20.031 1 27.41 216 SER B C 1
ATOM 3485 O O . SER B 1 216 ? -4.18 1.296 -20.547 1 27.41 216 SER B O 1
ATOM 3487 N N . ILE B 1 217 ? -2.486 1.052 -19.672 1 30.94 217 ILE B N 1
ATOM 3488 C CA . ILE B 1 217 ? -2.939 0.117 -18.641 1 30.94 217 ILE B CA 1
ATOM 3489 C C . ILE B 1 217 ? -4.211 0.647 -17.984 1 30.94 217 ILE B C 1
ATOM 3491 O O . ILE B 1 217 ? -4.23 1.767 -17.469 1 30.94 217 ILE B O 1
ATOM 3495 N N . PRO B 1 218 ? -5.363 0.08 -18.453 1 31.55 218 PRO B N 1
ATOM 3496 C CA . PRO B 1 218 ? -6.559 0.697 -17.875 1 31.55 218 PRO B CA 1
ATOM 3497 C C . PRO B 1 218 ? -6.375 1.088 -16.422 1 31.55 218 PRO B C 1
ATOM 3499 O O . PRO B 1 218 ? -5.695 0.384 -15.664 1 31.55 218 PRO B O 1
ATOM 3502 N N . PHE B 1 219 ? -6.422 2.275 -16.141 1 29.25 219 PHE B N 1
ATOM 3503 C CA . PHE B 1 219 ? -6.34 2.91 -14.828 1 29.25 219 PHE B CA 1
ATOM 3504 C C . PHE B 1 219 ? -6.957 2.021 -13.758 1 29.25 219 PHE B C 1
ATOM 3506 O O . PHE B 1 219 ? -6.488 1.995 -12.617 1 29.25 219 PHE B O 1
ATOM 3513 N N . GLU B 1 220 ? -7.855 1.084 -14.289 1 30.06 220 GLU B N 1
ATOM 3514 C CA . GLU B 1 220 ? -8.57 0.252 -13.328 1 30.06 220 GLU B CA 1
ATOM 3515 C C . GLU B 1 220 ? -7.656 -0.828 -12.75 1 30.06 220 GLU B C 1
ATOM 3517 O O . GLU B 1 220 ? -7.812 -1.227 -11.594 1 30.06 220 GLU B O 1
ATOM 3522 N N . ILE B 1 221 ? -7 -1.527 -13.602 1 31.36 221 ILE B N 1
ATOM 3523 C CA . ILE B 1 221 ? -6.18 -2.619 -13.086 1 31.36 221 ILE B CA 1
ATOM 3524 C C . ILE B 1 221 ? -4.914 -2.057 -12.445 1 31.36 221 ILE B C 1
ATOM 3526 O O . ILE B 1 221 ? -4.406 -2.611 -11.469 1 31.36 221 ILE B O 1
ATOM 3530 N N . GLY B 1 222 ? -4.25 -1.158 -13.219 1 30.66 222 GLY B N 1
ATOM 3531 C CA . GLY B 1 222 ? -3.092 -0.51 -12.625 1 30.66 222 GLY B CA 1
ATOM 3532 C C . GLY B 1 222 ? -3.334 -0.035 -11.211 1 30.66 222 GLY B C 1
ATOM 3533 O O . GLY B 1 222 ? -2.453 -0.149 -10.352 1 30.66 222 GLY B O 1
ATOM 3534 N N . ASN B 1 223 ? -4.43 0.792 -11.055 1 30.59 223 ASN B N 1
ATOM 3535 C CA . ASN B 1 223 ? -4.887 1.189 -9.727 1 30.59 223 ASN B CA 1
ATOM 3536 C C . ASN B 1 223 ? -5.156 -0.023 -8.844 1 30.59 223 ASN B C 1
ATOM 3538 O O . ASN B 1 223 ? -5.512 0.125 -7.672 1 30.59 223 ASN B O 1
ATOM 3542 N N . LEU B 1 224 ? -5.398 -1.281 -9.391 1 30.45 224 LEU B N 1
ATOM 3543 C CA . LEU B 1 224 ? -5.684 -2.381 -8.477 1 30.45 224 LEU B CA 1
ATOM 3544 C C . LEU B 1 224 ? -4.504 -2.633 -7.543 1 30.45 224 LEU B C 1
ATOM 3546 O O . LEU B 1 224 ? -4.691 -2.832 -6.34 1 30.45 224 LEU B O 1
ATOM 3550 N N . ALA B 1 225 ? -3.344 -3.066 -8.164 1 31.45 225 ALA B N 1
ATOM 3551 C CA . ALA B 1 225 ? -2.273 -3.363 -7.215 1 31.45 225 ALA B CA 1
ATOM 3552 C C . ALA B 1 225 ? -1.86 -2.113 -6.445 1 31.45 225 ALA B C 1
ATOM 3554 O O . ALA B 1 225 ? -1.619 -2.17 -5.238 1 31.45 225 ALA B O 1
ATOM 3555 N N . THR B 1 226 ? -1.259 -1.139 -7.035 1 30.55 226 THR B N 1
ATOM 3556 C CA . THR B 1 226 ? -0.847 0.04 -6.281 1 30.55 226 THR B CA 1
ATOM 3557 C C . THR B 1 226 ? -2.062 0.789 -5.742 1 30.55 226 THR B C 1
ATOM 3559 O O . THR B 1 226 ? -2.025 1.326 -4.633 1 30.55 226 THR B O 1
ATOM 3562 N N . SER B 1 227 ? -3.037 1.038 -6.695 1 29.8 227 SER B N 1
ATOM 3563 C CA . SER B 1 227 ? -4.25 1.777 -6.355 1 29.8 227 SER B CA 1
ATOM 3564 C C . SER B 1 227 ? -5.195 0.93 -5.512 1 29.8 227 SER B C 1
ATOM 3566 O O . SER B 1 227 ? -6.336 1.324 -5.262 1 29.8 227 SER B O 1
ATOM 3568 N N . PHE B 1 228 ? -5.031 -0.309 -5.227 1 27.23 228 PHE B N 1
ATOM 3569 C CA . PHE B 1 228 ? -6.047 -0.565 -4.211 1 27.23 228 PHE B CA 1
ATOM 3570 C C . PHE B 1 228 ? -6.094 0.569 -3.193 1 27.23 228 PHE B C 1
ATOM 3572 O O . PHE B 1 228 ? -5.566 0.439 -2.088 1 27.23 228 PHE B O 1
ATOM 3579 N N . VAL B 1 229 ? -5.449 1.614 -3.346 1 26.53 229 VAL B N 1
ATOM 3580 C CA . VAL B 1 229 ? -6.133 2.762 -2.756 1 26.53 229 VAL B CA 1
ATOM 3581 C C . VAL B 1 229 ? -7.625 2.686 -3.057 1 26.53 229 VAL B C 1
ATOM 3583 O O . VAL B 1 229 ? -8.031 2.615 -4.223 1 26.53 229 VAL B O 1
ATOM 3586 N N . VAL B 1 230 ? -8.391 2.268 -2.143 1 26.52 230 VAL B N 1
ATOM 3587 C CA . VAL B 1 230 ? -9.836 2.199 -1.958 1 26.52 230 VAL B CA 1
ATOM 3588 C C . VAL B 1 230 ? -10.516 3.258 -2.82 1 26.52 230 VAL B C 1
ATOM 3590 O O . VAL B 1 230 ? -10.391 4.457 -2.562 1 26.52 230 VAL B O 1
ATOM 3593 N N . GLN B 1 231 ? -10.266 3.396 -3.965 1 25.86 231 GLN B N 1
ATOM 3594 C CA . GLN B 1 231 ? -11.406 4.074 -4.582 1 25.86 231 GLN B CA 1
ATOM 3595 C C . GLN B 1 231 ? -12.711 3.67 -3.912 1 25.86 231 GLN B C 1
ATOM 3597 O O . GLN B 1 231 ? -12.969 2.482 -3.703 1 25.86 231 GLN B O 1
ATOM 3602 N N . SER B 1 232 ? -13.172 4.5 -3.084 1 25.45 232 SER B N 1
ATOM 3603 C CA . SER B 1 232 ? -14.562 4.438 -2.656 1 25.45 232 SER B CA 1
ATOM 3604 C C . SER B 1 232 ? -15.453 3.855 -3.75 1 25.45 232 SER B C 1
ATOM 3606 O O . SER B 1 232 ? -15.547 4.418 -4.844 1 25.45 232 SER B O 1
ATOM 3608 N N . LEU B 1 233 ? -15.398 2.631 -4.16 1 24.34 233 LEU B N 1
ATOM 3609 C CA . LEU B 1 233 ? -16.703 2.197 -4.668 1 24.34 233 LEU B CA 1
ATOM 3610 C C . LEU B 1 233 ? -17.812 3.08 -4.125 1 24.34 233 LEU B C 1
ATOM 3612 O O . LEU B 1 233 ? -17.766 3.504 -2.967 1 24.34 233 LEU B O 1
ATOM 3616 N N . PRO B 1 234 ? -18.469 3.805 -4.977 1 24.28 234 PRO B N 1
ATOM 3617 C CA . PRO B 1 234 ? -19.672 4.434 -4.414 1 24.28 234 PRO B CA 1
ATOM 3618 C C . PRO B 1 234 ? -20.344 3.576 -3.344 1 24.28 234 PRO B C 1
ATOM 3620 O O . PRO B 1 234 ? -20.844 2.486 -3.641 1 24.28 234 PRO B O 1
ATOM 3623 N N . LEU B 1 235 ? -19.875 3.182 -2.285 1 22.09 235 LEU B N 1
ATOM 3624 C CA . LEU B 1 235 ? -20.859 2.662 -1.337 1 22.09 235 LEU B CA 1
ATOM 3625 C C . LEU B 1 235 ? -22.125 3.512 -1.345 1 22.09 235 LEU B C 1
ATOM 3627 O O . LEU B 1 235 ? -23.188 3.051 -0.924 1 22.09 235 LEU B O 1
ATOM 3631 N N . TRP B 1 236 ? -22.031 4.844 -0.834 1 18.94 236 TRP B N 1
ATOM 3632 C CA . TRP B 1 236 ? -23.25 5.449 -0.29 1 18.94 236 TRP B CA 1
ATOM 3633 C C . TRP B 1 236 ? -24.266 5.707 -1.394 1 18.94 236 TRP B C 1
ATOM 3635 O O . TRP B 1 236 ? -23.938 6.301 -2.424 1 18.94 236 TRP B O 1
ATOM 3645 N N . GLY B 1 237 ? -25.234 4.824 -1.448 1 19.73 237 GLY B N 1
ATOM 3646 C CA . GLY B 1 237 ? -26.609 5.016 -1.879 1 19.73 237 GLY B CA 1
ATOM 3647 C C . GLY B 1 237 ? -27.094 6.445 -1.725 1 19.73 237 GLY B C 1
ATOM 3648 O O . GLY B 1 237 ? -26.859 7.074 -0.691 1 19.73 237 GLY B O 1
ATOM 3649 N N . ASP B 1 238 ? -27.344 7.254 -2.803 1 17.84 238 ASP B N 1
ATOM 3650 C CA . ASP B 1 238 ? -28.781 7.52 -2.773 1 17.84 238 ASP B CA 1
ATOM 3651 C C . ASP B 1 238 ? -29.578 6.23 -2.939 1 17.84 238 ASP B C 1
ATOM 3653 O O . ASP B 1 238 ? -29.203 5.348 -3.709 1 17.84 238 ASP B O 1
#

Organism: Musa acuminata subsp. malaccensis (NCBI:txid214687)

Secondary structure (DSSP, 8-state):
---B--GGG--GGGGTT-SEEE--SS-BEEPPPGGGGG-TT-SEEE--SSEE-SPPPGGGGG-TT-SEEE--SS--EEEPPGGGGG-TT-SEEE--SSEEESBPPGGGGG-TT--EEE--SS--EEPPPGGGGG-TT--EEE--SSEEEEEPPGGGGG-TT--EEE--SSEEEEE--GGGGG-TT--EEE--SSEEES--TT--SSSTTS--TTS---HHHHHHHT--S------S--/---B--GGG--GGGGTT-SEEE--SS-BEEPPPGGGGG-TT-SEEE--SSEE-SPPPGGGGG-TT-SEEE--SS--EEEPPGGGGG-TT-SEEE--SSEEESBPPGGGGG-TT--EEE--SS--EEEPPGGGGG-TT--EEE--SSEEEEEPPGGGGG-TT--EEE--SSEEEEE--GGGGG-TT--EEE--SSEEES-GGG--TTSTTS--TTS---HHHHHHHT--S------S--

Sequence (476 aa):
MGLAGPLDALDFSTLGSLLRLNLSYNQLGGVIPLTISALSRLVSLDLTSNRFTSKIPIGMSSMKELQFLSLCRNQIVGAIPPSLSNLTSLVSLSLKDNKLTSVIPKELGRLHKLMYLDIGVNRLSGSIPFSLGNLTKLYHLDLYQNQLTGVIPQELKNLINLVYLSISNNNLTGRVLSSFRNQTKLQSFLLSENQLSGNMTKLKSLDFSDNQLSGSIPFEIGNLATSFVVQSLPLWGDMGLAGPLDALDFSTLGSLLRLNLSYNQLGGVIPLTISALSRLVSLDLTSNRFTSKIPIGMSSMKELQFLSLCRNQIVGAIPPSLSNLTSLVSLSLKDNKLTSVIPKELGRLHKLMYLDIGVNRLSGSIPFSLGNLTKLYHLDLYQNQLTGVIPQELKNLINLVYLSISNNNLTGRVLSSFRNQTKLQSFLLSENQLSGNMTKLKSLDFSDNQLSGSIPFEIGNLATSFVVQSLPLWGD

Solvent-accessible surface area (backbone atoms only — not comparable to full-atom values): 22983 Å² total; per-residue (Å²): 136,83,68,38,54,45,59,62,69,56,66,34,70,64,40,35,66,36,30,33,44,36,48,36,60,29,59,38,24,51,48,69,44,68,49,59,33,41,27,43,48,21,30,33,41,31,49,25,39,30,43,29,52,27,54,72,55,73,50,53,29,63,22,44,46,24,27,34,43,31,51,22,40,30,43,30,28,48,52,64,61,52,56,52,29,55,24,48,47,22,31,32,42,32,48,25,38,30,48,29,27,50,49,59,46,51,46,53,23,58,24,51,52,22,28,35,40,30,56,18,39,32,47,30,25,49,48,61,46,53,38,55,22,53,20,44,50,21,28,34,42,31,47,27,35,32,48,28,29,48,49,76,46,74,40,52,63,50,28,64,47,24,30,34,39,30,53,19,40,27,51,31,31,49,61,70,64,70,67,61,74,70,40,84,48,48,65,36,52,31,60,57,61,46,58,59,45,70,85,56,72,81,60,60,66,22,65,52,76,80,55,71,75,64,63,73,63,55,64,66,58,55,31,41,74,47,30,61,47,74,63,73,63,83,67,79,72,126,135,82,69,40,57,45,58,60,70,56,67,34,69,64,40,34,66,37,31,32,45,37,49,35,61,29,60,37,25,52,49,69,45,69,50,58,34,41,27,43,48,20,29,34,42,32,48,26,40,29,43,29,53,26,53,72,55,73,50,53,28,64,23,44,47,24,26,34,43,33,51,20,40,29,44,30,28,48,52,65,60,53,56,51,30,56,24,48,48,23,30,32,44,33,49,25,38,30,48,30,27,52,48,61,45,52,47,53,24,58,22,50,51,23,30,34,40,31,56,17,40,32,46,29,26,49,47,63,43,54,38,54,20,52,20,44,52,21,28,36,41,31,47,28,34,32,48,29,29,49,49,77,46,74,40,54,64,50,28,63,47,25,29,35,38,30,51,19,39,28,49,29,30,51,60,71,64,70,66,59,72,71,40,84,49,50,64,34,50,31,61,56,62,44,58,61,45,72,86,54,72,84,59,56,69,23,58,52,77,80,55,73,76,63,64,74,64,55,64,68,60,59,30,43,76,53,30,61,52,76,62,73,62,83,69,79,70,129

Nearest PDB structures (foldseek):
  6s6q-assembly2_B  TM=9.836E-01  e=7.876E-14  Arabidopsis thaliana
  8yaa-assembly1_A  TM=9.550E-01  e=5.512E-14  Arabidopsis thaliana
  5jfk-assembly2_B  TM=9.887E-01  e=5.151E-12  Arabidopsis thaliana
  8wed-assembly2_D  TM=6.251E-01  e=5.800E-14  Arabidopsis thaliana
  4mn8-assembly1_A  TM=7.379E-01  e=5.752E-13  Arabidopsis thaliana

Foldseek 3Di:
DDWDDAVQVPQCLVVLVDAEDAPEPGQHEEANDLNVLSVQNYQEDHHEQYAYQEEDHLSVLNNQNHQYDEPYNYAHEEADDLSVLSNLNHQEDYHYQYAYEEADRLSVLSNQNHAYDHHDNYAYEEADHLSVLSNQNHQYDHHHAYAYEEEDHPSVLSNLNHQEAANENYAYEEEDDCSVVVNVRHQAHHHYNYHYDDPCVVVPGHVVPVPCVVPDPPCVVVLVVVVVVCPPPPPDDD/DDWDDAVQVPQCLVVLVDAEDAPEPGQHEEANDLNVLSVLNYQEDHHEQYAYQEEDHLSVLNNQNHQYDEPYNYAHEEADDLSVLSNLNHQEDAHYAYAYEEADRLSVLSNQNHAYDHHDNYAYEEADHLSVLSNQNHQYDHHHAYAYEEEDHPSVLSNLNHQEAANENYAYEEEDDCSVVVNVRHQAHHHYNYHYDDPCVVVPRRVVPVPCVVPDPPPVVVLVPVVVVPPPPVPDDD

InterPro domains:
  IPR001611 Leucine-rich repeat [PF00560] (17-38)
  IPR001611 Leucine-rich repeat [PF00560] (42-62)
  IPR001611 Leucine-rich repeat [PF00560] (202-224)
  IPR003591 Leucine-rich repeat, typical subtype [SM00369] (15-38)
  IPR003591 Leucine-rich repeat, typical subtype [SM00369] (39-63)
  IPR003591 Leucine-rich repeat, typical subtype [SM00369] (87-111)
  IPR003591 Leucine-rich repeat, typical subtype [SM00369] (135-158)
  IPR003591 Leucine-rich repeat, typical subtype [SM00369] (159-182)
  IPR003591 Leucine-rich repeat, typical subtype [SM00369] (200-224)
  IPR032675 Leucine-rich repeat domain superfamily [G3DSA:3.80.10.10] (1-104)
  IPR032675 Leucine-rich repeat domain superfamily [G3DSA:3.80.10.10] (105-200)
  IPR032675 Leucine-rich repeat domain superfamily [G3DSA:3.80.10.10] (201-233)
  IPR052941 Stomatal Development and Plant Interaction Regulator [PTHR48004] (13-196)
  IPR055414 Disease resistance R13L4/SHOC-2-like, LRR domain [PF23598] (64-199)

pLDDT: mean 79.76, std 25.17, range [17.84, 98.88]